Protein AF-A0A941MAJ7-F1 (afdb_monomer_lite)

Foldseek 3Di:
DDDDDDDDDDDDDDDDDPDDLVVCVVCCVVVVVVVVVVDDPDDDDDPDDPDPDPPSPPPPPPDPPDDQAQPPPCVQVDQDPLDDDPWDEDEQEEDPEDEEEAADEAADAFAEEDAPEAYEPYEEHYLAEYHYEYNYAFEFEYEAAYETEREYERYNAEYEYEHAYFEYEYAEAYEYERYAYEHAAEYEYEYEAFQEFEYAYQYETESEHWEYEAEEWEYEYDANYEFEFEAEDNYFWEREETEYEHYETEYEENYEFYTEHEQYETERYETEYEHYEYEYAYQAAFYTEYNQYEYEGYYYEYNHAEYEYEAHHAHETEWEYCWEYEDYAYEEAAEYEYEYQYEFAIEHDPDDDDPDDDDDGHVDQDIQEYEHEHYEYCEEYHYEYNYEYHWETQAEEWEDYAYYHPAYEYEYEYNYEFATEYAHQYEWEQEDGEHQAWYEYEFQAYFETEYNHQYATERYATEYENHEFEYEQAQRREFAYEAEPNYEWEREETEYEAEETEYHANHEFHTEHEQYETEGYEFEYERYETEYAHLYETAIEYNRYEYEGAYFEYEAYETEYEANYEFHEYEQEEYEFHETEYEHYEYEYHHQEYTAFEYAHYEWERAHWEYQYEYEYEFLYEFHTYHADPPYWYERYHYDYPHYHYYYDPNGYGYTDHPVYTYD

Radius of gyration: 29.84 Å; chains: 1; bounding box: 83×64×88 Å

pLDDT: mean 84.25, std 23.55, range [20.55, 98.94]

Structure (mmCIF, N/CA/C/O backbone):
data_AF-A0A941MAJ7-F1
#
_entry.id   AF-A0A941MAJ7-F1
#
loop_
_atom_site.group_PDB
_atom_site.id
_atom_site.type_symbol
_atom_site.label_atom_id
_atom_site.label_alt_id
_atom_site.label_comp_id
_atom_site.label_asym_id
_atom_site.label_entity_id
_atom_site.label_seq_id
_atom_site.pdbx_PDB_ins_code
_atom_site.Cartn_x
_atom_site.Cartn_y
_atom_site.Cartn_z
_atom_site.occupancy
_atom_site.B_iso_or_equiv
_atom_site.auth_seq_id
_atom_site.auth_comp_id
_atom_site.auth_asym_id
_atom_site.auth_atom_id
_atom_site.pdbx_PDB_model_num
ATOM 1 N N . MET A 1 1 ? -47.845 44.544 -23.901 1.00 33.09 1 MET A N 1
ATOM 2 C CA . MET A 1 1 ? -47.236 45.654 -23.142 1.00 33.09 1 MET A CA 1
ATOM 3 C C . MET A 1 1 ? -46.912 45.146 -21.746 1.00 33.09 1 MET A C 1
ATOM 5 O O . MET A 1 1 ? -47.833 44.787 -21.033 1.00 33.09 1 MET A O 1
ATOM 9 N N . ASN A 1 2 ? -45.610 45.051 -21.472 1.00 27.97 2 ASN A N 1
ATOM 10 C CA . ASN A 1 2 ? -44.875 45.119 -20.201 1.00 27.97 2 ASN A CA 1
ATOM 11 C C . ASN A 1 2 ? -45.441 44.476 -18.918 1.00 27.97 2 ASN A C 1
ATOM 13 O O . ASN A 1 2 ? -46.333 45.023 -18.285 1.00 27.97 2 ASN A O 1
ATOM 17 N N . ASP A 1 3 ? -44.812 43.355 -18.543 1.00 32.38 3 ASP A N 1
ATOM 18 C CA . ASP A 1 3 ? -43.815 43.212 -17.457 1.00 32.38 3 ASP A CA 1
ATOM 19 C C . ASP A 1 3 ? -44.169 43.535 -15.982 1.00 32.38 3 ASP A C 1
ATOM 21 O O . ASP A 1 3 ? -44.860 44.501 -15.671 1.00 32.38 3 ASP A O 1
ATOM 25 N N . ASN A 1 4 ? -43.509 42.761 -15.099 1.00 28.12 4 ASN A N 1
ATOM 26 C CA . ASN A 1 4 ? -43.158 42.990 -13.686 1.00 28.12 4 ASN A CA 1
ATOM 27 C C . ASN A 1 4 ? -44.066 42.487 -12.533 1.00 28.12 4 ASN A C 1
ATOM 29 O O . ASN A 1 4 ? -44.836 43.252 -11.955 1.00 28.12 4 ASN A O 1
ATOM 33 N N . ARG A 1 5 ? -43.805 41.268 -12.011 1.00 31.41 5 ARG A N 1
ATOM 34 C CA . ARG A 1 5 ? -42.823 41.029 -10.912 1.00 31.41 5 ARG A CA 1
ATOM 35 C C . ARG A 1 5 ? -42.873 39.612 -10.306 1.00 31.41 5 ARG A C 1
ATOM 37 O O . ARG A 1 5 ? -43.830 39.209 -9.657 1.00 31.41 5 ARG A O 1
ATOM 44 N N . ASN A 1 6 ? -41.737 38.943 -10.477 1.00 31.75 6 ASN A N 1
ATOM 45 C CA . ASN A 1 6 ? -41.048 37.967 -9.631 1.00 31.75 6 ASN A CA 1
ATOM 46 C C . ASN A 1 6 ? -41.459 37.932 -8.136 1.00 31.75 6 ASN A C 1
ATOM 48 O O . ASN A 1 6 ? -41.267 38.921 -7.426 1.00 31.75 6 ASN A O 1
ATOM 52 N N . VAL A 1 7 ? -41.890 36.766 -7.632 1.00 31.42 7 VAL A N 1
ATOM 53 C CA . VAL A 1 7 ? -41.739 36.401 -6.211 1.00 31.42 7 VAL A CA 1
ATOM 54 C C . VAL A 1 7 ? -41.295 34.942 -6.114 1.00 31.42 7 VAL A C 1
ATOM 56 O O . VAL A 1 7 ? -42.000 34.016 -6.505 1.00 31.42 7 VAL A O 1
ATOM 59 N N . ASN A 1 8 ? -40.083 34.789 -5.599 1.00 30.05 8 ASN A N 1
ATOM 60 C CA . ASN A 1 8 ? -39.333 33.562 -5.394 1.00 30.05 8 ASN A CA 1
ATOM 61 C C . ASN A 1 8 ? -39.977 32.717 -4.271 1.00 30.05 8 ASN A C 1
ATOM 63 O O . ASN A 1 8 ? -40.154 33.213 -3.158 1.00 30.05 8 ASN A O 1
ATOM 67 N N . ARG A 1 9 ? -40.298 31.444 -4.529 1.00 28.62 9 ARG A N 1
ATOM 68 C CA . ARG A 1 9 ? -40.470 30.420 -3.482 1.00 28.62 9 ARG A CA 1
ATOM 69 C C . ARG A 1 9 ? -39.582 29.233 -3.833 1.00 28.62 9 ARG A C 1
ATOM 71 O O . ARG A 1 9 ? -39.941 28.391 -4.647 1.00 28.62 9 ARG A O 1
ATOM 78 N N . THR A 1 10 ? -38.410 29.215 -3.218 1.00 28.75 10 THR A N 1
ATOM 79 C CA . THR A 1 10 ? -37.465 28.102 -3.184 1.00 28.75 10 THR A CA 1
ATOM 80 C C . THR A 1 10 ? -38.124 26.880 -2.543 1.00 28.75 10 THR A C 1
ATOM 82 O O . THR A 1 10 ? -38.407 26.868 -1.347 1.00 28.75 10 THR A O 1
ATOM 85 N N . ALA A 1 11 ? -38.368 25.841 -3.340 1.00 28.59 11 ALA A N 1
ATOM 86 C CA . ALA A 1 11 ? -38.586 24.494 -2.835 1.00 28.59 11 ALA A CA 1
ATOM 87 C C . ALA A 1 11 ? -37.214 23.816 -2.728 1.00 28.59 11 ALA A C 1
ATOM 89 O O . ALA A 1 11 ? -36.586 23.515 -3.741 1.00 28.59 11 ALA A O 1
ATOM 90 N N . ASN A 1 12 ? -36.738 23.622 -1.497 1.00 29.31 12 ASN A N 1
ATOM 91 C CA . ASN A 1 12 ? -35.562 22.811 -1.199 1.00 29.31 12 ASN A CA 1
ATOM 92 C C . ASN A 1 12 ? -35.826 21.364 -1.637 1.00 29.31 12 ASN A C 1
ATOM 94 O O . ASN A 1 12 ? -36.510 20.612 -0.945 1.00 29.31 12 ASN A O 1
ATOM 98 N N . THR A 1 13 ? -35.279 20.960 -2.779 1.00 29.39 13 THR A N 1
ATOM 99 C CA . THR A 1 13 ? -35.118 19.547 -3.122 1.00 29.39 13 THR A CA 1
ATOM 100 C C . THR A 1 13 ? -34.012 18.969 -2.248 1.00 29.39 13 THR A C 1
ATOM 102 O O . THR A 1 13 ? -32.840 19.309 -2.420 1.00 29.39 13 THR A O 1
ATOM 105 N N . ALA A 1 14 ? -34.392 18.119 -1.295 1.00 26.12 14 ALA A N 1
ATOM 106 C CA . ALA A 1 14 ? -33.468 17.314 -0.509 1.00 26.12 14 ALA A CA 1
ATOM 107 C C . ALA A 1 14 ? -32.561 16.506 -1.455 1.00 26.12 14 ALA A C 1
ATOM 109 O O . ALA A 1 14 ? -33.047 15.691 -2.241 1.00 26.12 14 ALA A O 1
ATOM 110 N N . ARG A 1 15 ? -31.246 16.756 -1.410 1.00 26.14 15 ARG A N 1
ATOM 111 C CA . ARG A 1 15 ? -30.256 15.934 -2.113 1.00 26.14 15 ARG A CA 1
ATOM 112 C C . ARG A 1 15 ? -30.248 14.550 -1.471 1.00 26.14 15 ARG A C 1
ATOM 114 O O . ARG A 1 15 ? -29.964 14.427 -0.284 1.00 26.14 15 ARG A O 1
ATOM 121 N N . GLN A 1 16 ? -30.537 13.516 -2.255 1.00 24.09 16 GLN A N 1
ATOM 122 C CA . GLN A 1 16 ? -30.210 12.148 -1.872 1.00 24.09 16 GLN A CA 1
ATOM 123 C C . GLN A 1 16 ? -28.689 11.993 -1.936 1.00 24.09 16 GLN A C 1
ATOM 125 O O . GLN A 1 16 ? -28.103 12.008 -3.017 1.00 24.09 16 GLN A O 1
ATOM 130 N N . ILE A 1 17 ? -28.057 11.905 -0.768 1.00 29.55 17 ILE A N 1
ATOM 131 C CA . ILE A 1 17 ? -26.642 11.560 -0.638 1.00 29.55 17 ILE A CA 1
ATOM 132 C C . ILE A 1 17 ? -26.515 10.076 -0.990 1.00 29.55 17 ILE A C 1
ATOM 134 O O . ILE A 1 17 ? -27.228 9.231 -0.448 1.00 29.55 17 ILE A O 1
ATOM 138 N N . LYS A 1 18 ? -25.648 9.767 -1.952 1.00 25.33 18 LYS A N 1
ATOM 139 C CA . LYS A 1 18 ? -25.358 8.406 -2.402 1.00 25.33 18 LYS A CA 1
ATOM 140 C C . LYS A 1 18 ? -24.401 7.783 -1.375 1.00 25.33 18 LYS A C 1
ATOM 142 O O . LYS A 1 18 ? -23.202 7.990 -1.474 1.00 25.33 18 LYS A O 1
ATOM 147 N N . LEU A 1 19 ? -24.940 7.110 -0.354 1.00 27.92 19 LEU A N 1
ATOM 148 C CA . LEU A 1 19 ? -24.136 6.400 0.652 1.00 27.92 19 LEU A CA 1
ATOM 149 C C . LEU A 1 19 ? -23.441 5.185 0.022 1.00 27.92 19 LEU A C 1
ATOM 151 O O . LEU A 1 19 ? -24.070 4.446 -0.746 1.00 27.92 19 LEU A O 1
ATOM 155 N N . ALA A 1 20 ? -22.173 4.964 0.370 1.00 27.81 20 ALA A N 1
ATOM 156 C CA . ALA A 1 20 ? -21.445 3.765 -0.017 1.00 27.81 20 ALA A CA 1
ATOM 157 C C . ALA A 1 20 ? -22.083 2.503 0.620 1.00 27.81 20 ALA A C 1
ATOM 159 O O . ALA A 1 20 ? -22.709 2.579 1.683 1.00 27.81 20 ALA A O 1
ATOM 160 N N . PRO A 1 21 ? -21.971 1.317 -0.012 1.00 28.05 21 PRO A N 1
ATOM 161 C CA . PRO A 1 21 ? -22.571 0.078 0.493 1.00 28.05 21 PRO A CA 1
ATOM 162 C C . PRO A 1 21 ? -22.103 -0.329 1.903 1.00 28.05 21 PRO A C 1
ATOM 164 O O . PRO A 1 21 ? -22.906 -0.862 2.668 1.00 28.05 21 PRO A O 1
ATOM 167 N N . MET A 1 22 ? -20.850 -0.029 2.265 1.00 29.34 22 MET A N 1
ATOM 168 C CA . MET A 1 22 ? -20.248 -0.344 3.573 1.00 29.34 22 MET A CA 1
ATOM 169 C C . MET A 1 22 ? -20.850 0.501 4.709 1.00 29.34 22 MET A C 1
ATOM 171 O O . MET A 1 22 ? -21.181 -0.028 5.772 1.00 29.34 22 MET A O 1
ATOM 175 N N . THR A 1 23 ? -21.142 1.777 4.440 1.00 35.94 23 THR A N 1
ATOM 176 C CA . THR A 1 23 ? -21.771 2.718 5.381 1.00 35.94 23 THR A CA 1
ATOM 177 C C . THR A 1 23 ? -23.162 2.252 5.827 1.00 35.94 23 THR A C 1
ATOM 179 O O . THR A 1 23 ? -23.598 2.553 6.933 1.00 35.94 23 THR A O 1
ATOM 182 N N . ARG A 1 24 ? -23.882 1.464 5.008 1.00 32.38 24 ARG A N 1
ATOM 183 C CA . ARG A 1 24 ? -25.172 0.865 5.408 1.00 32.38 24 ARG A CA 1
ATOM 184 C C . ARG A 1 24 ? -25.022 -0.289 6.393 1.00 32.38 24 ARG A C 1
ATOM 186 O O . ARG A 1 24 ? -25.946 -0.481 7.173 1.00 32.38 24 ARG A O 1
ATOM 193 N N . ALA A 1 25 ? -23.924 -1.044 6.359 1.00 30.92 25 ALA A N 1
ATOM 194 C CA . ALA A 1 25 ? -23.690 -2.165 7.268 1.00 30.92 25 ALA A CA 1
ATOM 195 C C . ALA A 1 25 ? -23.246 -1.666 8.654 1.00 30.92 25 ALA A C 1
ATOM 197 O O . ALA A 1 25 ? -23.846 -2.055 9.655 1.00 30.92 25 ALA A O 1
ATOM 198 N N . VAL A 1 26 ? -22.311 -0.709 8.699 1.00 36.31 26 VAL A N 1
ATOM 199 C CA . VAL A 1 26 ? -21.846 -0.045 9.935 1.00 36.31 26 VAL A CA 1
ATOM 200 C C . VAL A 1 26 ? -22.980 0.749 10.587 1.00 36.31 26 VAL A C 1
ATOM 202 O O . VAL A 1 26 ? -23.318 0.505 11.747 1.00 36.31 26 VAL A O 1
ATOM 205 N N . ARG A 1 27 ? -23.709 1.567 9.808 1.00 36.62 27 ARG A N 1
ATOM 206 C CA . ARG A 1 27 ? -24.956 2.172 10.293 1.00 36.62 27 ARG A CA 1
ATOM 207 C C . ARG A 1 27 ? -26.027 1.148 10.611 1.00 36.62 27 ARG A C 1
ATOM 209 O O . ARG A 1 27 ? -26.884 1.475 11.402 1.00 36.62 27 ARG A O 1
ATOM 216 N N . SER A 1 28 ? -26.059 -0.057 10.043 1.00 31.64 28 SER A N 1
ATOM 217 C CA . SER A 1 28 ? -27.064 -1.048 10.452 1.00 31.64 28 SER A CA 1
ATOM 218 C C . SER A 1 28 ? -26.727 -1.719 11.774 1.00 31.64 28 SER A C 1
ATOM 220 O O . SER A 1 28 ? -27.658 -2.040 12.488 1.00 31.64 28 SER A O 1
ATOM 222 N N . VAL A 1 29 ? -25.454 -1.875 12.147 1.00 35.06 29 VAL A N 1
ATOM 223 C CA . VAL A 1 29 ? -25.068 -2.378 13.478 1.00 35.06 29 VAL A CA 1
ATOM 224 C C . VAL A 1 29 ? -25.301 -1.293 14.533 1.00 35.06 29 VAL A C 1
ATOM 226 O O . VAL A 1 29 ? -25.948 -1.556 15.544 1.00 35.06 29 VAL A O 1
ATOM 229 N N . LEU A 1 30 ? -24.903 -0.049 14.241 1.00 38.31 30 LEU A N 1
ATOM 230 C CA . LEU A 1 30 ? -25.087 1.106 15.127 1.00 38.31 30 LEU A CA 1
ATOM 231 C C . LEU A 1 30 ? -26.542 1.625 15.170 1.00 38.31 30 LEU A C 1
ATOM 233 O O . LEU A 1 30 ? -27.033 2.068 16.207 1.00 38.31 30 LEU A O 1
ATOM 237 N N . ALA A 1 31 ? -27.287 1.528 14.063 1.00 34.62 31 ALA A N 1
ATOM 238 C CA . ALA A 1 31 ? -28.717 1.837 14.021 1.00 34.62 31 ALA A CA 1
ATOM 239 C C . ALA A 1 31 ? -29.601 0.644 14.388 1.00 34.62 31 ALA A C 1
ATOM 241 O O . ALA A 1 31 ? -30.735 0.884 14.777 1.00 34.62 31 ALA A O 1
ATOM 242 N N . ALA A 1 32 ? -29.152 -0.616 14.333 1.00 30.50 32 ALA A N 1
ATOM 243 C CA . ALA A 1 32 ? -29.896 -1.721 14.950 1.00 30.50 32 ALA A CA 1
ATOM 244 C C . ALA A 1 32 ? -29.860 -1.597 16.475 1.00 30.50 32 ALA A C 1
ATOM 246 O O . ALA A 1 32 ? -30.886 -1.815 17.118 1.00 30.50 32 ALA A O 1
ATOM 247 N N . SER A 1 33 ? -28.749 -1.150 17.063 1.00 33.25 33 SER A N 1
ATOM 248 C CA . SER A 1 33 ? -28.699 -0.795 18.485 1.00 33.25 33 SER A CA 1
ATOM 249 C C . SER A 1 33 ? -29.477 0.497 18.788 1.00 33.25 33 SER A C 1
ATOM 251 O O . SER A 1 33 ? -30.233 0.516 19.759 1.00 33.25 33 SER A O 1
ATOM 253 N N . ALA A 1 34 ? -29.449 1.522 17.922 1.00 30.56 34 ALA A N 1
ATOM 254 C CA . ALA A 1 34 ? -30.291 2.718 18.096 1.00 30.56 34 ALA A CA 1
ATOM 255 C C . ALA A 1 34 ? -31.804 2.474 17.860 1.00 30.56 34 ALA A C 1
ATOM 257 O O . ALA A 1 34 ? -32.631 3.107 18.514 1.00 30.56 34 ALA A O 1
ATOM 258 N N . LEU A 1 35 ? -32.204 1.544 16.982 1.00 30.17 35 LEU A N 1
ATOM 259 C CA . LEU A 1 35 ? -33.610 1.183 16.728 1.00 30.17 35 LEU A CA 1
ATOM 260 C C . LEU A 1 35 ? -34.171 0.280 17.838 1.00 30.17 35 LEU A C 1
ATOM 262 O O . LEU A 1 35 ? -35.346 0.400 18.178 1.00 30.17 35 LEU A O 1
ATOM 266 N N . THR A 1 36 ? -33.326 -0.553 18.457 1.00 32.50 36 THR A N 1
ATOM 267 C CA . THR A 1 36 ? -33.679 -1.308 19.677 1.00 32.50 36 THR A CA 1
ATOM 268 C C . THR A 1 36 ? -33.797 -0.382 20.899 1.00 32.50 36 THR A C 1
ATOM 270 O O . THR A 1 36 ? -34.498 -0.703 21.853 1.00 32.50 36 THR A O 1
ATOM 273 N N . LEU A 1 37 ? -33.196 0.812 20.840 1.00 32.69 37 LEU A N 1
ATOM 274 C CA . LEU A 1 37 ? -33.295 1.842 21.875 1.00 32.69 37 LEU A CA 1
ATOM 275 C C . LEU A 1 37 ? -34.423 2.868 21.630 1.00 32.69 37 LEU A C 1
ATOM 277 O O . LEU A 1 37 ? -34.940 3.460 22.575 1.00 32.69 37 LEU A O 1
ATOM 281 N N . ALA A 1 38 ? -34.867 3.040 20.380 1.00 26.50 38 ALA A N 1
ATOM 282 C CA . ALA A 1 38 ? -35.963 3.943 20.010 1.00 26.50 38 ALA A CA 1
ATOM 283 C C . ALA A 1 38 ? -37.377 3.338 20.178 1.00 26.50 38 ALA A C 1
ATOM 285 O O . ALA A 1 38 ? -38.370 4.057 20.058 1.00 26.50 38 ALA A O 1
ATOM 286 N N . LEU A 1 39 ? -37.501 2.037 20.469 1.00 24.91 39 LEU A N 1
ATOM 287 C CA . LEU A 1 39 ? -38.781 1.331 20.623 1.00 24.91 39 LEU A CA 1
ATOM 288 C C . LEU A 1 39 ? -38.740 0.381 21.830 1.00 24.91 39 LEU A C 1
ATOM 290 O O . LEU A 1 39 ? -38.525 -0.816 21.657 1.00 24.91 39 LEU A O 1
ATOM 294 N N . GLY A 1 40 ? -39.005 0.868 23.049 1.00 24.94 40 GLY A N 1
ATOM 295 C CA . GLY A 1 40 ? -39.350 -0.093 24.107 1.00 24.94 40 GLY A CA 1
ATOM 296 C C . GLY A 1 40 ? -39.339 0.304 25.574 1.00 24.94 40 GLY A C 1
ATOM 297 O O . GLY A 1 40 ? -39.543 -0.580 26.398 1.00 24.94 40 GLY A O 1
ATOM 298 N N . ALA A 1 41 ? -39.226 1.577 25.954 1.00 25.75 41 ALA A N 1
ATOM 299 C CA . ALA A 1 41 ? -39.811 1.998 27.228 1.00 25.75 41 ALA A CA 1
ATOM 300 C C . ALA A 1 41 ? -41.337 2.107 27.051 1.00 25.75 41 ALA A C 1
ATOM 302 O O . ALA A 1 41 ? -41.861 3.195 26.858 1.00 25.75 41 ALA A O 1
ATOM 303 N N . THR A 1 42 ? -42.042 0.971 26.995 1.00 24.20 42 THR A N 1
ATOM 304 C CA . THR A 1 42 ? -43.432 0.771 27.458 1.00 24.20 42 THR A CA 1
ATOM 305 C C . THR A 1 42 ? -43.910 -0.646 27.114 1.00 24.20 42 THR A C 1
ATOM 307 O O . THR A 1 42 ? -44.034 -1.018 25.955 1.00 24.20 42 THR A O 1
ATOM 310 N N . SER A 1 43 ? -44.277 -1.392 28.161 1.00 22.80 43 SER A N 1
ATOM 311 C CA . SER A 1 43 ? -45.068 -2.637 28.170 1.00 22.80 43 SER A CA 1
ATOM 312 C C . SER A 1 43 ? -44.484 -3.882 27.486 1.00 22.80 43 SER A C 1
ATOM 314 O O . SER A 1 43 ? -44.160 -3.906 26.307 1.00 22.80 43 SER A O 1
ATOM 316 N N . GLY A 1 44 ? -44.405 -4.960 28.270 1.00 24.55 44 GLY A N 1
ATOM 317 C CA . GLY A 1 44 ? -43.963 -6.273 27.827 1.00 24.55 44 GLY A CA 1
ATOM 318 C C . GLY A 1 44 ? -44.851 -6.935 26.771 1.00 24.55 44 GLY A C 1
ATOM 319 O O . GLY A 1 44 ? -45.963 -6.504 26.479 1.00 24.55 44 GLY A O 1
ATOM 320 N N . THR A 1 45 ? -44.340 -8.075 26.301 1.00 23.34 45 THR A N 1
ATOM 321 C CA . THR A 1 45 ? -44.919 -9.041 25.349 1.00 23.34 45 THR A CA 1
ATOM 322 C C . THR A 1 45 ? -44.799 -8.692 23.860 1.00 23.34 45 THR A C 1
ATOM 324 O O . THR A 1 45 ? -45.728 -8.185 23.253 1.00 23.34 45 THR A O 1
ATOM 327 N N . ALA A 1 46 ? -43.663 -9.070 23.257 1.00 22.56 46 ALA A N 1
ATOM 328 C CA . ALA A 1 46 ? -43.595 -9.726 21.938 1.00 22.56 46 ALA A CA 1
ATOM 329 C C . ALA A 1 46 ? -42.163 -10.225 21.639 1.00 22.56 46 ALA A C 1
ATOM 331 O O . ALA A 1 46 ? -41.579 -9.929 20.601 1.00 22.56 46 ALA A O 1
ATOM 332 N N . ALA A 1 47 ? -41.585 -11.010 22.552 1.00 27.53 47 ALA A N 1
ATOM 333 C CA . ALA A 1 47 ? -40.488 -11.905 22.203 1.00 27.53 47 ALA A CA 1
ATOM 334 C C . ALA A 1 47 ? -41.090 -13.109 21.467 1.00 27.53 47 ALA A C 1
ATOM 336 O O . ALA A 1 47 ? -41.638 -13.996 22.114 1.00 27.53 47 ALA A O 1
ATOM 337 N N . ALA A 1 48 ? -41.082 -13.082 20.133 1.00 23.41 48 ALA A N 1
ATOM 338 C CA . ALA A 1 48 ? -41.144 -14.255 19.252 1.00 23.41 48 ALA A CA 1
ATOM 339 C C . ALA A 1 48 ? -41.299 -13.808 17.791 1.00 23.41 48 ALA A C 1
ATOM 341 O O . ALA A 1 48 ? -42.401 -13.762 17.249 1.00 23.41 48 ALA A O 1
ATOM 342 N N . ALA A 1 49 ? -40.183 -13.536 17.125 1.00 20.55 49 ALA A N 1
ATOM 343 C CA . ALA A 1 49 ? -40.071 -13.771 15.694 1.00 20.55 49 ALA A CA 1
ATOM 344 C C . ALA A 1 49 ? -38.599 -14.021 15.387 1.00 20.55 49 ALA A C 1
ATOM 346 O O . ALA A 1 49 ? -37.776 -13.118 15.500 1.00 20.55 49 ALA A O 1
ATOM 347 N N . ALA A 1 50 ? -38.276 -15.262 15.023 1.00 23.91 50 ALA A N 1
ATOM 348 C CA . ALA A 1 50 ? -37.010 -15.614 14.405 1.00 23.91 50 ALA A CA 1
ATOM 349 C C . ALA A 1 50 ? -36.866 -14.793 13.115 1.00 23.91 50 ALA A C 1
ATOM 351 O O . ALA A 1 50 ? -37.395 -15.165 12.066 1.00 23.91 50 ALA A O 1
ATOM 352 N N . HIS A 1 51 ? -36.221 -13.633 13.206 1.00 20.62 51 HIS A N 1
ATOM 353 C CA . HIS A 1 51 ? -35.906 -12.824 12.046 1.00 20.62 51 HIS A CA 1
ATOM 354 C C . HIS A 1 51 ? -34.484 -13.169 11.635 1.00 20.62 51 HIS A C 1
ATOM 356 O O . HIS A 1 51 ? -33.532 -12.895 12.360 1.00 20.62 51 HIS A O 1
ATOM 362 N N . ARG A 1 52 ? -34.373 -13.855 10.493 1.00 20.95 52 ARG A N 1
ATOM 363 C CA . ARG A 1 52 ? -33.099 -14.159 9.847 1.00 20.95 52 ARG A CA 1
ATOM 364 C C . ARG A 1 52 ? -32.292 -12.869 9.778 1.00 20.95 52 ARG A C 1
ATOM 366 O O . ARG A 1 52 ? -32.749 -11.913 9.153 1.00 20.95 52 ARG A O 1
ATOM 373 N N . VAL A 1 53 ? -31.124 -12.875 10.418 1.00 21.97 53 VAL A N 1
ATOM 374 C CA . VAL A 1 53 ? -30.095 -11.854 10.239 1.00 21.97 53 VAL A CA 1
ATOM 375 C C . VAL A 1 53 ? -29.952 -11.654 8.731 1.00 21.97 53 VAL A C 1
ATOM 377 O O . VAL A 1 53 ? -29.709 -12.638 8.018 1.00 21.97 53 VAL A O 1
ATOM 380 N N . PRO A 1 54 ? -30.180 -10.444 8.193 1.00 21.47 54 PRO A N 1
ATOM 381 C CA . PRO A 1 54 ? -29.766 -10.166 6.839 1.00 21.47 54 PRO A CA 1
ATOM 382 C C . PRO A 1 54 ? -28.256 -10.329 6.876 1.00 21.47 54 PRO A C 1
ATOM 384 O O . PRO A 1 54 ? -27.570 -9.522 7.499 1.00 21.47 54 PRO A O 1
ATOM 387 N N . VAL A 1 55 ? -27.773 -11.415 6.268 1.00 24.78 55 VAL A N 1
ATOM 388 C CA . VAL A 1 55 ? -26.385 -11.578 5.845 1.00 24.78 55 VAL A CA 1
ATOM 389 C C . VAL A 1 55 ? -25.927 -10.196 5.420 1.00 24.78 55 VAL A C 1
ATOM 391 O O . VAL A 1 55 ? -26.544 -9.599 4.526 1.00 24.78 55 VAL A O 1
ATOM 394 N N . ALA A 1 56 ? -24.944 -9.650 6.140 1.00 24.38 56 ALA A N 1
ATOM 395 C CA . ALA A 1 56 ? -24.278 -8.442 5.715 1.00 24.38 56 ALA A CA 1
ATOM 396 C C . ALA A 1 56 ? -23.944 -8.690 4.250 1.00 24.38 56 ALA A C 1
ATOM 398 O O . ALA A 1 56 ? -23.196 -9.613 3.928 1.00 24.38 56 ALA A O 1
ATOM 399 N N . HIS A 1 57 ? -24.577 -7.934 3.353 1.00 23.50 57 HIS A N 1
ATOM 400 C CA . HIS A 1 57 ? -24.133 -7.858 1.976 1.00 23.50 57 HIS A CA 1
ATOM 401 C C . HIS A 1 57 ? -22.793 -7.111 2.031 1.00 23.50 57 HIS A C 1
ATOM 403 O O . HIS A 1 57 ? -22.694 -5.964 1.606 1.00 23.50 57 HIS A O 1
ATOM 409 N N . ALA A 1 58 ? -21.767 -7.766 2.590 1.00 25.98 58 ALA A N 1
ATOM 410 C CA . ALA A 1 58 ? -20.425 -7.694 2.065 1.00 25.98 58 ALA A CA 1
ATOM 411 C C . ALA A 1 58 ? -20.610 -7.778 0.559 1.00 25.98 58 ALA A C 1
ATOM 413 O O . ALA A 1 58 ? -21.370 -8.639 0.090 1.00 25.98 58 ALA A O 1
ATOM 414 N N . LEU A 1 59 ? -20.036 -6.826 -0.177 1.00 25.03 59 LEU A N 1
ATOM 415 C CA . LEU A 1 59 ? -19.980 -6.929 -1.623 1.00 25.03 59 LEU A CA 1
ATOM 416 C C . LEU A 1 59 ? -19.644 -8.380 -1.935 1.00 25.03 59 LEU A C 1
ATOM 418 O O . LEU A 1 59 ? -18.590 -8.878 -1.548 1.00 25.03 59 LEU A O 1
ATOM 422 N N . GLN A 1 60 ? -20.597 -9.073 -2.549 1.00 23.72 60 GLN A N 1
ATOM 423 C CA . GLN A 1 60 ? -20.358 -10.388 -3.073 1.00 23.72 60 GLN A CA 1
ATOM 424 C C . GLN A 1 60 ? -19.199 -10.218 -4.059 1.00 23.72 60 GLN A C 1
ATOM 426 O O . GLN A 1 60 ? -19.423 -9.851 -5.210 1.00 23.72 60 GLN A O 1
ATOM 431 N N . LEU A 1 61 ? -17.972 -10.547 -3.648 1.00 28.02 61 LEU A N 1
ATOM 432 C CA . LEU A 1 61 ? -16.974 -11.105 -4.555 1.00 28.02 61 LEU A CA 1
ATOM 433 C C . LEU A 1 61 ? -17.476 -12.499 -4.967 1.00 28.02 61 LEU A C 1
ATOM 435 O O . LEU A 1 61 ? -16.859 -13.535 -4.734 1.00 28.02 61 LEU A O 1
ATOM 439 N N . GLN A 1 62 ? -18.672 -12.547 -5.558 1.00 22.59 62 GLN A N 1
ATOM 440 C CA . GLN A 1 62 ? -19.189 -13.723 -6.216 1.00 22.59 62 GLN A CA 1
ATOM 441 C C . GLN A 1 62 ? -18.377 -13.853 -7.497 1.00 22.59 62 GLN A C 1
ATOM 443 O O . GLN A 1 62 ? -18.665 -13.197 -8.492 1.00 22.59 62 GLN A O 1
ATOM 448 N N . ARG A 1 63 ? -17.319 -14.669 -7.405 1.00 26.58 63 ARG A N 1
ATOM 449 C CA . ARG A 1 63 ? -16.580 -15.320 -8.494 1.00 26.58 63 ARG A CA 1
ATOM 450 C C . ARG A 1 63 ? -17.000 -14.856 -9.894 1.00 26.58 63 ARG A C 1
ATOM 452 O O . ARG A 1 63 ? -17.852 -15.471 -10.530 1.00 26.58 63 ARG A O 1
ATOM 459 N N . ALA A 1 64 ? -16.274 -13.879 -10.413 1.00 21.28 64 ALA A N 1
ATOM 460 C CA . ALA A 1 64 ? -15.708 -14.017 -11.740 1.00 21.28 64 ALA A CA 1
ATOM 461 C C . ALA A 1 64 ? -14.205 -14.211 -11.531 1.00 21.28 64 ALA A C 1
ATOM 463 O O . ALA A 1 64 ? -13.451 -13.253 -11.442 1.00 21.28 64 ALA A O 1
ATOM 464 N N . ALA A 1 65 ? -13.770 -15.464 -11.394 1.00 26.33 65 ALA A N 1
ATOM 465 C CA . ALA A 1 65 ? -12.390 -15.811 -11.705 1.00 26.33 65 ALA A CA 1
ATOM 466 C C . ALA A 1 65 ? -12.231 -15.635 -13.223 1.00 26.33 65 ALA A C 1
ATOM 468 O O . ALA A 1 65 ? -12.363 -16.595 -13.976 1.00 26.33 65 ALA A O 1
ATOM 469 N N . ILE A 1 66 ? -12.100 -14.388 -13.672 1.00 26.41 66 ILE A N 1
ATOM 470 C CA . ILE A 1 66 ? -11.803 -14.015 -15.050 1.00 26.41 66 ILE A CA 1
ATOM 471 C C . ILE A 1 66 ? -10.858 -12.813 -14.958 1.00 26.41 66 ILE A C 1
ATOM 473 O O . ILE A 1 66 ? -11.289 -11.710 -14.651 1.00 26.41 66 ILE A O 1
ATOM 477 N N . ASP A 1 67 ? -9.578 -13.090 -15.199 1.00 26.45 67 ASP A N 1
ATOM 478 C CA . ASP A 1 67 ? -8.558 -12.132 -15.640 1.00 26.45 67 ASP A CA 1
ATOM 479 C C . ASP A 1 67 ? -8.233 -10.963 -14.683 1.00 26.45 67 ASP A C 1
ATOM 481 O O . ASP A 1 67 ? -8.463 -9.796 -14.979 1.00 26.45 67 ASP A O 1
ATOM 485 N N . PHE A 1 68 ? -7.677 -11.284 -13.507 1.00 26.89 68 PHE A N 1
ATOM 486 C CA . PHE A 1 68 ? -7.099 -10.293 -12.579 1.00 26.89 68 PHE A CA 1
ATOM 487 C C . PHE A 1 68 ? -5.595 -10.080 -12.770 1.00 26.89 68 PHE A C 1
ATOM 489 O O . PHE A 1 68 ? -4.965 -9.449 -11.922 1.00 26.89 68 PHE A O 1
ATOM 496 N N . ALA A 1 69 ? -5.000 -10.577 -13.859 1.00 24.84 69 ALA A N 1
ATOM 497 C CA . ALA A 1 69 ? -3.734 -9.995 -14.275 1.00 24.84 69 ALA A CA 1
ATOM 498 C C . ALA A 1 69 ? -4.016 -8.510 -14.561 1.00 24.84 69 ALA A C 1
ATOM 500 O O . ALA A 1 69 ? -4.967 -8.224 -15.293 1.00 24.84 69 ALA A O 1
ATOM 501 N N . PRO A 1 70 ? -3.278 -7.544 -13.986 1.00 30.78 70 PRO A N 1
ATOM 502 C CA . PRO A 1 70 ? -3.287 -6.204 -14.532 1.00 30.78 70 PRO A CA 1
ATOM 503 C C . PRO A 1 70 ? -2.908 -6.355 -16.002 1.00 30.78 70 PRO A C 1
ATOM 505 O O . PRO A 1 70 ? -1.776 -6.712 -16.329 1.00 30.78 70 PRO A O 1
ATOM 508 N N . VAL A 1 71 ? -3.888 -6.173 -16.888 1.00 28.70 71 VAL A N 1
ATOM 509 C CA . VAL A 1 71 ? -3.649 -6.129 -18.323 1.00 28.70 71 VAL A CA 1
ATOM 510 C C . VAL A 1 71 ? -2.924 -4.821 -18.544 1.00 28.70 71 VAL A C 1
ATOM 512 O O . VAL A 1 71 ? -3.555 -3.809 -18.823 1.00 28.70 71 VAL A O 1
ATOM 515 N N . HIS A 1 72 ? -1.597 -4.831 -18.358 1.00 38.56 72 HIS A N 1
ATOM 516 C CA . HIS A 1 72 ? -0.748 -3.750 -18.844 1.00 38.56 72 HIS A CA 1
ATOM 517 C C . HIS A 1 72 ? -1.204 -3.436 -20.241 1.00 38.56 72 HIS A C 1
ATOM 519 O O . HIS A 1 72 ? -1.450 -4.377 -20.986 1.00 38.56 72 HIS A O 1
ATOM 525 N N . ASP A 1 73 ? -1.348 -2.158 -20.582 1.00 35.53 73 ASP A N 1
ATOM 526 C CA . ASP A 1 73 ? -1.341 -1.788 -21.979 1.00 35.53 73 ASP A CA 1
ATOM 527 C C . ASP A 1 73 ? 0.021 -2.261 -22.513 1.00 35.53 73 ASP A C 1
ATOM 529 O O . ASP A 1 73 ? 1.043 -1.610 -22.256 1.00 35.53 73 ASP A O 1
ATOM 533 N N . PRO A 1 74 ? 0.095 -3.425 -23.192 1.00 33.97 74 PRO A N 1
ATOM 534 C CA . PRO A 1 74 ? 1.365 -3.999 -23.599 1.00 33.97 74 PRO A CA 1
ATOM 535 C C . PRO A 1 74 ? 1.954 -3.178 -24.750 1.00 33.97 74 PRO A C 1
ATOM 537 O O . PRO A 1 74 ? 3.042 -3.483 -25.224 1.00 33.97 74 PRO A O 1
ATOM 540 N N . SER A 1 75 ? 1.253 -2.133 -25.219 1.00 35.09 75 SER A N 1
ATOM 541 C CA . SER A 1 75 ? 1.784 -1.182 -26.189 1.00 35.09 75 SER A CA 1
ATOM 542 C C . SER A 1 75 ? 2.840 -0.242 -25.593 1.00 35.09 75 SER A C 1
ATOM 544 O O . SER A 1 75 ? 3.671 0.264 -26.344 1.00 35.09 75 SER A O 1
ATOM 546 N N . LEU A 1 76 ? 2.872 -0.064 -24.262 1.00 37.06 76 LEU A N 1
ATOM 547 C CA . LEU A 1 76 ? 3.911 0.695 -23.544 1.00 37.06 76 LEU A CA 1
ATOM 548 C C . LEU A 1 76 ? 5.125 -0.165 -23.162 1.00 37.06 76 LEU A C 1
ATOM 550 O O . LEU A 1 76 ? 6.242 0.341 -23.071 1.00 37.06 76 LEU A O 1
ATOM 554 N N . VAL A 1 77 ? 4.911 -1.466 -22.946 1.00 40.94 77 VAL A N 1
ATOM 555 C CA . VAL A 1 77 ? 5.955 -2.462 -22.662 1.00 40.94 77 VAL A CA 1
ATOM 556 C C . VAL A 1 77 ? 6.134 -3.298 -23.922 1.00 40.94 77 VAL A C 1
ATOM 558 O O . VAL A 1 77 ? 5.646 -4.422 -24.031 1.00 40.94 77 VAL A O 1
ATOM 561 N N . VAL A 1 78 ? 6.789 -2.706 -24.921 1.00 38.91 78 VAL A N 1
ATOM 562 C CA . VAL A 1 78 ? 7.068 -3.373 -26.194 1.00 38.91 78 VAL A CA 1
ATOM 563 C C . VAL A 1 78 ? 7.971 -4.578 -25.931 1.00 38.91 78 VAL A C 1
ATOM 565 O O . VAL A 1 78 ? 9.184 -4.446 -25.780 1.00 38.91 78 VAL A O 1
ATOM 568 N N . GLY A 1 79 ? 7.373 -5.771 -25.911 1.00 34.62 79 GLY A N 1
ATOM 569 C CA . GLY A 1 79 ? 8.090 -7.015 -26.150 1.00 34.62 79 GLY A CA 1
ATOM 570 C C . GLY A 1 79 ? 8.653 -6.964 -27.565 1.00 34.62 79 GLY A C 1
ATOM 571 O O . GLY A 1 79 ? 7.895 -6.967 -28.540 1.00 34.62 79 GLY A O 1
ATOM 572 N N . GLY A 1 80 ? 9.976 -6.856 -27.672 1.00 39.19 80 GLY A N 1
ATOM 573 C CA . GLY A 1 80 ? 10.682 -6.862 -28.943 1.00 39.19 80 GLY A CA 1
ATOM 574 C C . GLY A 1 80 ? 10.376 -8.153 -29.691 1.00 39.19 80 GLY A C 1
ATOM 575 O O . GLY A 1 80 ? 10.814 -9.238 -29.311 1.00 39.19 80 GLY A O 1
ATOM 576 N N . GLY A 1 81 ? 9.620 -8.059 -30.786 1.00 36.25 81 GLY A N 1
ATOM 577 C CA . GLY A 1 81 ? 9.727 -9.078 -31.819 1.00 36.25 81 GLY A CA 1
ATOM 578 C C . GLY A 1 81 ? 11.192 -9.116 -32.248 1.00 36.25 81 GLY A C 1
ATOM 579 O O . GLY A 1 81 ? 11.749 -8.064 -32.543 1.00 36.25 81 GLY A O 1
ATOM 580 N N . MET A 1 82 ? 11.810 -10.301 -32.278 1.00 41.56 82 MET A N 1
ATOM 581 C CA . MET A 1 82 ? 13.227 -10.523 -32.630 1.00 41.56 82 MET A CA 1
ATOM 582 C C . MET A 1 82 ? 13.565 -10.194 -34.106 1.00 41.56 82 MET A C 1
ATOM 584 O O . MET A 1 82 ? 14.368 -10.870 -34.749 1.00 41.56 82 MET A O 1
ATOM 588 N N . GLY A 1 83 ? 12.905 -9.199 -34.694 1.00 39.28 83 GLY A N 1
ATOM 589 C CA . GLY A 1 83 ? 13.134 -8.717 -36.041 1.00 39.28 83 GLY A CA 1
ATOM 590 C C . GLY A 1 83 ? 13.967 -7.446 -36.012 1.00 39.28 83 GLY A C 1
ATOM 591 O O . GLY A 1 83 ? 13.558 -6.445 -35.430 1.00 39.28 83 GLY A O 1
ATOM 592 N N . ALA A 1 84 ? 15.095 -7.462 -36.725 1.00 45.72 84 ALA A N 1
ATOM 593 C CA . ALA A 1 84 ? 15.748 -6.233 -37.156 1.00 45.72 84 ALA A CA 1
ATOM 594 C C . ALA A 1 84 ? 14.710 -5.302 -37.823 1.00 45.72 84 ALA A C 1
ATOM 596 O O . ALA A 1 84 ? 13.780 -5.799 -38.474 1.00 45.72 84 ALA A O 1
ATOM 597 N N . PRO A 1 85 ? 14.837 -3.971 -37.681 1.00 47.91 85 PRO A N 1
ATOM 598 C CA . PRO A 1 85 ? 13.852 -3.039 -38.214 1.00 47.91 85 PRO A CA 1
ATOM 599 C C . PRO A 1 85 ? 13.587 -3.301 -39.704 1.00 47.91 85 PRO A C 1
ATOM 601 O O . PRO A 1 85 ? 14.507 -3.387 -40.512 1.00 47.91 85 PRO A O 1
ATOM 604 N N . VAL A 1 86 ? 12.305 -3.415 -40.065 1.00 40.41 86 VAL A N 1
ATOM 605 C CA . VAL A 1 86 ? 11.842 -3.643 -41.451 1.00 40.41 86 VAL A CA 1
ATOM 606 C C . VAL A 1 86 ? 11.897 -2.352 -42.294 1.00 40.41 86 VAL A C 1
ATOM 608 O O . VAL A 1 86 ? 11.686 -2.380 -43.504 1.00 40.41 86 VAL A O 1
ATOM 611 N N . MET A 1 87 ? 12.176 -1.210 -41.653 1.00 53.75 87 MET A N 1
ATOM 612 C CA . MET A 1 87 ? 12.376 0.099 -42.283 1.00 53.75 87 MET A CA 1
ATOM 613 C C . MET A 1 87 ? 13.863 0.414 -42.475 1.00 53.75 87 MET A C 1
ATOM 615 O O . MET A 1 87 ? 14.723 -0.155 -41.807 1.00 53.75 87 MET A O 1
ATOM 619 N N . SER A 1 88 ? 14.150 1.357 -43.374 1.00 70.19 88 SER A N 1
ATOM 620 C CA . SER A 1 88 ? 15.493 1.909 -43.570 1.00 70.19 88 SER A CA 1
ATOM 621 C C . SER A 1 88 ? 16.033 2.475 -42.243 1.00 70.19 88 SER A C 1
ATOM 623 O O . SER A 1 88 ? 15.362 3.247 -41.552 1.00 70.19 88 SER A O 1
ATOM 625 N N . LEU A 1 89 ? 17.215 1.992 -41.848 1.00 78.50 89 LEU A N 1
ATOM 626 C CA . LEU A 1 89 ? 17.917 2.325 -40.608 1.00 78.50 89 LEU A CA 1
ATOM 627 C C . LEU A 1 89 ? 19.239 3.001 -40.967 1.00 78.50 89 LEU A C 1
ATOM 629 O O . LEU A 1 89 ? 20.076 2.416 -41.658 1.00 78.50 89 LEU A O 1
ATOM 633 N N . VAL A 1 90 ? 19.455 4.204 -40.448 1.00 79.88 90 VAL A N 1
ATOM 634 C CA . VAL A 1 90 ? 20.739 4.899 -40.522 1.00 79.88 90 VAL A CA 1
ATOM 635 C C . VAL A 1 90 ? 21.532 4.579 -39.261 1.00 79.88 90 VAL A C 1
ATOM 637 O O . VAL A 1 90 ? 21.099 4.903 -38.154 1.00 79.88 90 VAL A O 1
ATOM 640 N N . SER A 1 91 ? 22.704 3.961 -39.439 1.00 79.88 91 SER A N 1
ATOM 641 C CA . SER A 1 91 ? 23.632 3.679 -38.343 1.00 79.88 91 SER A CA 1
ATOM 642 C C . SER A 1 91 ? 24.935 4.454 -38.480 1.00 79.88 91 SER A C 1
ATOM 644 O O . SER A 1 91 ? 25.556 4.424 -39.545 1.00 79.88 91 SER A O 1
ATOM 646 N N . GLY A 1 92 ? 25.367 5.134 -37.415 1.00 62.47 92 GLY A N 1
ATOM 647 C CA . GLY A 1 92 ? 26.659 5.836 -37.387 1.00 62.47 92 GLY A CA 1
ATOM 648 C C . GLY A 1 92 ? 27.847 4.932 -37.068 1.00 62.47 92 GLY A C 1
ATOM 649 O O . GLY A 1 92 ? 28.985 5.278 -37.381 1.00 62.47 92 GLY A O 1
ATOM 650 N N . GLY A 1 93 ? 27.587 3.768 -36.472 1.00 73.25 93 GLY A N 1
ATOM 651 C CA . GLY A 1 93 ? 28.586 2.766 -36.121 1.00 73.25 93 GLY A CA 1
ATOM 652 C C . GLY A 1 93 ? 27.972 1.397 -35.827 1.00 73.25 93 GLY A C 1
ATOM 653 O O . GLY A 1 93 ? 26.756 1.212 -35.878 1.00 73.25 93 GLY A O 1
ATOM 654 N N . GLY A 1 94 ? 28.827 0.424 -35.524 1.00 70.69 94 GLY A N 1
ATOM 655 C CA . GLY A 1 94 ? 28.415 -0.929 -35.152 1.00 70.69 94 GLY A CA 1
ATOM 656 C C . GLY A 1 94 ? 28.652 -1.989 -36.221 1.00 70.69 94 GLY A C 1
ATOM 657 O O . GLY A 1 94 ? 29.215 -1.731 -37.288 1.00 70.69 94 GLY A O 1
ATOM 658 N N . VAL A 1 95 ? 28.276 -3.214 -35.877 1.00 67.06 95 VAL A N 1
ATOM 659 C CA . VAL A 1 95 ? 28.426 -4.398 -36.717 1.00 67.06 95 VAL A CA 1
ATOM 660 C C . VAL A 1 95 ? 27.041 -4.681 -37.279 1.00 67.06 95 VAL A C 1
ATOM 662 O O . VAL A 1 95 ? 26.152 -5.085 -36.541 1.00 67.06 95 VAL A O 1
ATOM 665 N N . GLY A 1 96 ? 26.823 -4.416 -38.572 1.00 69.94 96 GLY A N 1
ATOM 666 C CA . GLY A 1 96 ? 25.562 -4.773 -39.238 1.00 69.94 96 GLY A CA 1
ATOM 667 C C . GLY A 1 96 ? 25.241 -6.271 -39.105 1.00 69.94 96 GLY A C 1
ATOM 668 O O . GLY A 1 96 ? 25.948 -7.010 -38.433 1.00 69.94 96 GLY A O 1
ATOM 669 N N . SER A 1 97 ? 24.193 -6.763 -39.763 1.00 78.12 97 SER A N 1
ATOM 670 C CA . SER A 1 97 ? 23.783 -8.166 -39.597 1.00 78.12 97 SER A CA 1
ATOM 671 C C . SER A 1 97 ? 24.892 -9.167 -39.976 1.00 78.12 97 SER A C 1
ATOM 673 O O . SER A 1 97 ? 25.237 -9.298 -41.152 1.00 78.12 97 SER A O 1
ATOM 675 N N . VAL A 1 98 ? 25.435 -9.879 -38.981 1.00 81.06 98 VAL A N 1
ATOM 676 C CA . VAL A 1 98 ? 26.519 -10.872 -39.129 1.00 81.06 98 VAL A CA 1
ATOM 677 C C . VAL A 1 98 ? 26.144 -12.224 -38.515 1.00 81.06 98 VAL A C 1
ATOM 679 O O . VAL A 1 98 ? 25.271 -12.319 -37.659 1.00 81.06 98 VAL A O 1
ATOM 682 N N . GLY A 1 99 ? 26.795 -13.298 -38.966 1.00 76.44 99 GLY A N 1
ATOM 683 C CA . GLY A 1 99 ? 26.690 -14.615 -38.332 1.00 76.44 99 GLY A CA 1
ATOM 684 C C . GLY A 1 99 ? 27.792 -14.827 -37.291 1.00 76.44 99 GLY A C 1
ATOM 685 O O . GLY A 1 99 ? 28.936 -14.452 -37.543 1.00 76.44 99 GLY A O 1
ATOM 686 N N . GLY A 1 100 ? 27.459 -15.482 -36.175 1.00 86.25 100 GLY A N 1
ATOM 687 C CA . GLY A 1 100 ? 28.398 -15.785 -35.082 1.00 86.25 100 GLY A CA 1
ATOM 688 C C . GLY A 1 100 ? 28.538 -14.662 -34.049 1.00 86.25 100 GLY A C 1
ATOM 689 O O . GLY A 1 100 ? 27.813 -13.675 -34.108 1.00 86.25 100 GLY A O 1
ATOM 690 N N . ASP A 1 101 ? 29.449 -14.823 -33.094 1.00 91.50 101 ASP A N 1
ATOM 691 C CA . ASP A 1 101 ? 29.511 -13.963 -31.906 1.00 91.50 101 ASP A CA 1
ATOM 692 C C . ASP A 1 101 ? 30.162 -12.599 -32.185 1.00 91.50 101 ASP A C 1
ATOM 694 O O . ASP A 1 101 ? 31.072 -12.472 -33.011 1.00 91.50 101 ASP A O 1
ATOM 698 N N . VAL A 1 102 ? 29.709 -11.569 -31.470 1.00 89.44 102 VAL A N 1
ATOM 699 C CA . VAL A 1 102 ? 30.237 -10.204 -31.537 1.00 89.44 102 VAL A CA 1
ATOM 700 C C . VAL A 1 102 ? 30.696 -9.779 -30.148 1.00 89.44 102 VAL A C 1
ATOM 702 O O . VAL A 1 102 ? 29.882 -9.497 -29.277 1.00 89.44 102 VAL A O 1
ATOM 705 N N . THR A 1 103 ? 32.010 -9.668 -29.960 1.00 90.50 103 THR A N 1
ATOM 706 C CA . THR A 1 103 ? 32.609 -9.174 -28.713 1.00 90.50 103 THR A CA 1
ATOM 707 C C . THR A 1 103 ? 33.495 -7.967 -28.992 1.00 90.50 103 THR A C 1
ATOM 709 O O . THR A 1 103 ? 34.294 -7.994 -29.933 1.00 90.50 103 THR A O 1
ATOM 712 N N . GLY A 1 104 ? 33.411 -6.909 -28.182 1.00 86.62 104 GLY A N 1
ATOM 713 C CA . GLY A 1 104 ? 34.347 -5.794 -28.320 1.00 86.62 104 GLY A CA 1
ATOM 714 C C . GLY A 1 104 ? 34.093 -4.568 -27.449 1.00 86.62 104 GLY A C 1
ATOM 715 O O . GLY A 1 104 ? 33.040 -4.388 -26.847 1.00 86.62 104 GLY A O 1
ATOM 716 N N . THR A 1 105 ? 35.087 -3.678 -27.423 1.00 87.62 105 THR A N 1
ATOM 717 C CA . THR A 1 105 ? 35.004 -2.377 -26.749 1.00 87.62 105 THR A CA 1
ATOM 718 C C . THR A 1 105 ? 34.783 -1.255 -27.763 1.00 87.62 105 THR A C 1
ATOM 720 O O . THR A 1 105 ? 35.536 -1.124 -28.729 1.00 87.62 105 THR A O 1
ATOM 723 N N . VAL A 1 106 ? 33.791 -0.400 -27.517 1.00 83.94 106 VAL A N 1
ATOM 724 C CA . VAL A 1 106 ? 33.472 0.782 -28.328 1.00 83.94 106 VAL A CA 1
ATOM 725 C C . VAL A 1 106 ? 33.904 2.034 -27.573 1.00 83.94 106 VAL A C 1
ATOM 727 O O . VAL A 1 106 ? 33.201 2.511 -26.689 1.00 83.94 106 VAL A O 1
ATOM 730 N N . GLY A 1 107 ? 35.075 2.572 -27.917 1.00 76.38 107 GLY A N 1
ATOM 731 C CA . GLY A 1 107 ? 35.604 3.797 -27.296 1.00 76.38 107 GLY A CA 1
ATOM 732 C C . GLY A 1 107 ? 35.348 5.085 -28.077 1.00 76.38 107 GLY A C 1
ATOM 733 O O . GLY A 1 107 ? 35.676 6.170 -27.606 1.00 76.38 107 GLY A O 1
ATOM 734 N N . THR A 1 108 ? 34.796 4.995 -29.288 1.00 81.44 108 THR A N 1
ATOM 735 C CA . THR A 1 108 ? 34.531 6.163 -30.135 1.00 81.44 108 THR A CA 1
ATOM 736 C C . THR A 1 108 ? 33.172 6.770 -29.826 1.00 81.44 108 THR A C 1
ATOM 738 O O . THR A 1 108 ? 32.171 6.057 -29.781 1.00 81.44 108 THR A O 1
ATOM 741 N N . THR A 1 109 ? 33.126 8.094 -29.700 1.00 86.38 109 THR A N 1
ATOM 742 C CA . THR A 1 109 ? 31.873 8.853 -29.653 1.00 86.38 109 THR A CA 1
ATOM 743 C C . THR A 1 109 ? 31.232 8.906 -31.038 1.00 86.38 109 THR A C 1
ATOM 745 O O . THR A 1 109 ? 31.871 9.350 -31.993 1.00 86.38 109 THR A O 1
ATOM 748 N N . VAL A 1 110 ? 29.972 8.481 -31.145 1.00 88.50 110 VAL A N 1
ATOM 749 C CA . VAL A 1 110 ? 29.196 8.469 -32.390 1.00 88.50 110 VAL A CA 1
ATOM 750 C C . VAL A 1 110 ? 27.959 9.342 -32.223 1.00 88.50 110 VAL A C 1
ATOM 752 O O . VAL A 1 110 ? 27.186 9.173 -31.285 1.00 88.50 110 VAL A O 1
ATOM 755 N N . HIS A 1 111 ? 27.758 10.264 -33.163 1.00 89.62 111 HIS A N 1
ATOM 756 C CA . HIS A 1 111 ? 26.537 11.055 -33.280 1.00 89.62 111 HIS A CA 1
ATOM 757 C C . HIS A 1 111 ? 25.920 10.803 -34.649 1.00 89.62 111 HIS A C 1
ATOM 759 O O . HIS A 1 111 ? 26.548 11.078 -35.670 1.00 89.62 111 HIS A O 1
ATOM 765 N N . THR A 1 112 ? 24.689 10.301 -34.664 1.00 90.19 112 THR A N 1
ATOM 766 C CA . THR A 1 112 ? 23.965 9.968 -35.896 1.00 90.19 112 THR A CA 1
ATOM 767 C C . THR A 1 112 ? 22.678 10.765 -35.955 1.00 90.19 112 THR A C 1
ATOM 769 O O . THR A 1 112 ? 21.985 10.889 -34.949 1.00 90.19 112 THR A O 1
ATOM 772 N N . TYR A 1 113 ? 22.361 11.315 -37.125 1.00 89.75 113 TYR A N 1
ATOM 773 C CA . TYR A 1 113 ? 21.166 12.123 -37.339 1.00 89.75 113 TYR A CA 1
ATOM 774 C C . TYR A 1 113 ? 20.475 11.729 -38.646 1.00 89.75 113 TYR A C 1
ATOM 776 O O . TYR A 1 113 ? 21.138 11.648 -39.681 1.00 89.75 113 TYR A O 1
ATOM 784 N N . SER A 1 114 ? 19.154 11.549 -38.613 1.00 87.94 114 SER A N 1
ATOM 785 C CA . SER A 1 114 ? 18.311 11.423 -39.807 1.00 87.94 114 SER A CA 1
ATOM 786 C C . SER A 1 114 ? 16.948 12.082 -39.598 1.00 87.94 114 SER A C 1
ATOM 788 O O . SER A 1 114 ? 16.398 12.086 -38.505 1.00 87.94 114 SER A O 1
ATOM 790 N N . ASN A 1 115 ? 16.376 12.634 -40.662 1.00 85.75 115 ASN A N 1
ATOM 791 C CA . ASN A 1 115 ? 15.004 13.153 -40.700 1.00 85.75 115 ASN A CA 1
ATOM 792 C C . ASN A 1 115 ? 14.081 12.329 -41.614 1.00 85.75 115 ASN A C 1
ATOM 794 O O . ASN A 1 115 ? 12.932 12.710 -41.830 1.00 85.75 115 ASN A O 1
ATOM 798 N N . THR A 1 116 ? 14.600 11.248 -42.195 1.00 85.38 116 THR A N 1
ATOM 799 C CA . THR A 1 116 ? 13.918 10.435 -43.213 1.00 85.38 116 THR A CA 1
ATOM 800 C C . THR A 1 116 ? 13.872 8.953 -42.863 1.00 85.38 116 THR A C 1
ATOM 802 O O . THR A 1 116 ? 13.154 8.222 -43.531 1.00 85.38 116 THR A O 1
ATOM 805 N N . ASP A 1 117 ? 14.585 8.532 -41.816 1.00 87.81 117 ASP A N 1
ATOM 806 C CA . ASP A 1 117 ? 14.777 7.134 -41.444 1.00 87.81 117 ASP A CA 1
ATOM 807 C C . ASP A 1 117 ? 14.911 6.976 -39.928 1.00 87.81 117 ASP A C 1
ATOM 809 O O . ASP A 1 117 ? 15.202 7.938 -39.208 1.00 87.81 117 ASP A O 1
ATOM 813 N N . ASN A 1 118 ? 14.778 5.733 -39.461 1.00 88.69 118 ASN A N 1
ATOM 814 C CA . ASN A 1 118 ? 15.138 5.369 -38.094 1.00 88.69 118 ASN A CA 1
ATOM 815 C C . ASN A 1 118 ? 16.648 5.518 -37.887 1.00 88.69 118 ASN A C 1
ATOM 817 O O . ASN A 1 118 ? 17.434 5.317 -38.814 1.00 88.69 118 ASN A O 1
ATOM 821 N N . VAL A 1 119 ? 17.061 5.815 -36.659 1.00 90.75 119 VAL A N 1
ATOM 822 C CA . VAL A 1 119 ? 18.465 6.034 -36.311 1.00 90.75 119 VAL A CA 1
ATOM 823 C C . VAL A 1 119 ? 18.897 5.116 -35.185 1.00 90.75 119 VAL A C 1
ATOM 825 O O . VAL A 1 119 ? 18.232 5.050 -34.160 1.00 90.75 119 VAL A O 1
ATOM 828 N N . ALA A 1 120 ? 20.053 4.479 -35.349 1.00 91.19 120 ALA A N 1
ATOM 829 C CA . ALA A 1 120 ? 20.811 3.876 -34.260 1.00 91.19 120 ALA A CA 1
ATOM 830 C C . ALA A 1 120 ? 22.218 4.485 -34.258 1.00 91.19 120 ALA A C 1
ATOM 832 O O . ALA A 1 120 ? 22.876 4.508 -35.293 1.00 91.19 120 ALA A O 1
ATOM 833 N N . ALA A 1 121 ? 22.715 5.010 -33.137 1.00 90.19 121 ALA A N 1
ATOM 834 C CA . ALA A 1 121 ? 24.097 5.497 -33.125 1.00 90.19 121 ALA A CA 1
ATOM 835 C C . ALA A 1 121 ? 25.082 4.331 -33.241 1.00 90.19 121 ALA A C 1
ATOM 837 O O . ALA A 1 121 ? 26.046 4.394 -34.003 1.00 90.19 121 ALA A O 1
ATOM 838 N N . TYR A 1 122 ? 24.777 3.245 -32.537 1.00 91.56 122 TYR A N 1
ATOM 839 C CA . TYR A 1 122 ? 25.510 1.998 -32.596 1.00 91.56 122 TYR A CA 1
ATOM 840 C C . TYR A 1 122 ? 24.537 0.827 -32.750 1.00 91.56 122 TYR A C 1
ATOM 842 O O . TYR A 1 122 ? 23.681 0.622 -31.891 1.00 91.56 122 TYR A O 1
ATOM 850 N N . TYR A 1 123 ? 24.664 0.069 -33.839 1.00 91.75 123 TYR A N 1
ATOM 851 C CA . TYR A 1 123 ? 23.779 -1.053 -34.159 1.00 91.75 123 TYR A CA 1
ATOM 852 C C . TYR A 1 123 ? 24.544 -2.373 -34.238 1.00 91.75 123 TYR A C 1
ATOM 854 O O . TYR A 1 123 ? 25.554 -2.459 -34.940 1.00 91.75 123 TYR A O 1
ATOM 862 N N . VAL A 1 124 ? 24.040 -3.405 -33.557 1.00 91.06 124 VAL A N 1
ATOM 863 C CA . VAL A 1 124 ? 24.527 -4.783 -33.669 1.00 91.06 124 VAL A CA 1
ATOM 864 C C . VAL A 1 124 ? 23.370 -5.744 -33.878 1.00 91.06 124 VAL A C 1
ATOM 866 O O . VAL A 1 124 ? 22.372 -5.703 -33.165 1.00 91.06 124 VAL A O 1
ATOM 869 N N . SER A 1 125 ? 23.513 -6.635 -34.855 1.00 91.25 125 SER A N 1
ATOM 870 C CA . SER A 1 125 ? 22.573 -7.731 -35.080 1.00 91.25 125 SER A CA 1
ATOM 871 C C . SER A 1 125 ? 23.331 -8.998 -35.452 1.00 91.25 125 SER A C 1
ATOM 873 O O . SER A 1 125 ? 24.097 -9.013 -36.416 1.00 91.25 125 SER A O 1
ATOM 875 N N . THR A 1 126 ? 23.136 -10.062 -34.679 1.00 91.38 126 THR A N 1
ATOM 876 C CA . THR A 1 126 ? 23.845 -11.330 -34.874 1.00 91.38 126 THR A CA 1
ATOM 877 C C . THR A 1 126 ? 22.988 -12.535 -34.489 1.00 91.38 126 THR A C 1
ATOM 879 O O . THR A 1 126 ? 22.038 -12.428 -33.719 1.00 91.38 126 THR A O 1
ATOM 882 N N . THR A 1 127 ? 23.313 -13.701 -35.054 1.00 90.56 127 THR A N 1
ATOM 883 C CA . THR A 1 127 ? 22.718 -14.994 -34.681 1.00 90.56 127 THR A CA 1
ATOM 884 C C . THR A 1 127 ? 23.344 -15.640 -33.437 1.00 90.56 127 THR A C 1
ATOM 886 O O . THR A 1 127 ? 22.788 -16.614 -32.942 1.00 90.56 127 THR A O 1
ATOM 889 N N . GLY A 1 128 ? 24.521 -15.182 -33.009 1.00 90.94 128 GLY A N 1
ATOM 890 C CA . GLY A 1 128 ? 25.275 -15.676 -31.853 1.00 90.94 128 GLY A CA 1
ATOM 891 C C . GLY A 1 128 ? 25.174 -14.737 -30.652 1.00 90.94 128 GLY A C 1
ATOM 892 O O . GLY A 1 128 ? 24.197 -13.994 -30.527 1.00 90.94 128 GLY A O 1
ATOM 893 N N . ASP A 1 129 ? 26.180 -14.787 -29.783 1.00 95.19 129 ASP A N 1
ATOM 894 C CA . ASP A 1 129 ? 26.265 -13.954 -28.582 1.00 95.19 129 ASP A CA 1
ATOM 895 C C . ASP A 1 129 ? 26.774 -12.536 -28.900 1.00 95.19 129 ASP A C 1
ATOM 897 O O . ASP A 1 129 ? 27.538 -12.321 -29.845 1.00 95.19 129 ASP A O 1
ATOM 901 N N . VAL A 1 130 ? 26.370 -11.558 -28.090 1.00 95.69 130 VAL A N 1
ATOM 902 C CA . VAL A 1 130 ? 26.863 -10.177 -28.126 1.00 95.69 130 VAL A CA 1
ATOM 903 C C . VAL A 1 130 ? 27.411 -9.799 -26.757 1.00 95.69 130 VAL A C 1
ATOM 905 O O . VAL A 1 130 ? 26.691 -9.888 -25.770 1.00 95.69 130 VAL A O 1
ATOM 908 N N . ASP A 1 131 ? 28.651 -9.320 -26.703 1.00 95.88 131 ASP A N 1
ATOM 909 C CA . ASP A 1 131 ? 29.277 -8.780 -25.492 1.00 95.88 131 ASP A CA 1
ATOM 910 C C . ASP A 1 131 ? 30.014 -7.471 -25.812 1.00 95.88 131 ASP A C 1
ATOM 912 O O . ASP A 1 131 ? 31.040 -7.450 -26.502 1.00 95.88 131 ASP A O 1
ATOM 916 N N . ILE A 1 132 ? 29.443 -6.347 -25.379 1.00 93.69 132 ILE A N 1
ATOM 917 C CA . ILE A 1 132 ? 29.895 -5.011 -25.764 1.00 93.69 132 ILE A CA 1
ATOM 918 C C . ILE A 1 132 ? 30.175 -4.166 -24.533 1.00 93.69 132 ILE A C 1
ATOM 920 O O . ILE A 1 132 ? 29.292 -3.910 -23.719 1.00 93.69 132 ILE A O 1
ATOM 924 N N . THR A 1 133 ? 31.379 -3.600 -24.484 1.00 94.88 133 THR A N 1
ATOM 925 C CA . THR A 1 133 ? 31.729 -2.540 -23.534 1.00 94.88 133 THR A CA 1
ATOM 926 C C . THR A 1 133 ? 31.792 -1.194 -24.258 1.00 94.88 133 THR A C 1
ATOM 928 O O . THR A 1 133 ? 32.753 -0.908 -24.972 1.00 94.88 133 THR A O 1
ATOM 931 N N . ASN A 1 134 ? 30.797 -0.329 -24.085 1.00 92.81 134 ASN A N 1
ATOM 932 C CA . ASN A 1 134 ? 30.825 1.047 -24.575 1.00 92.81 134 ASN A CA 1
ATOM 933 C C . ASN A 1 134 ? 31.499 1.973 -23.551 1.00 92.81 134 ASN A C 1
ATOM 935 O O . ASN A 1 134 ? 30.948 2.246 -22.489 1.00 92.81 134 ASN A O 1
ATOM 939 N N . THR A 1 135 ? 32.668 2.508 -23.901 1.00 91.69 135 THR A N 1
ATOM 940 C CA . THR A 1 135 ? 33.381 3.538 -23.125 1.00 91.69 135 THR A CA 1
ATOM 941 C C . THR A 1 135 ? 33.251 4.937 -23.738 1.00 91.69 135 THR A C 1
ATOM 943 O O . THR A 1 135 ? 33.720 5.910 -23.150 1.00 91.69 135 THR A O 1
ATOM 946 N N . GLY A 1 136 ? 32.621 5.049 -24.913 1.00 88.69 136 GLY A N 1
ATOM 947 C CA . GLY A 1 136 ? 32.333 6.308 -25.600 1.00 88.69 136 GLY A CA 1
ATOM 948 C C . GLY A 1 136 ? 30.909 6.826 -25.366 1.00 88.69 136 GLY A C 1
ATOM 949 O O . GLY A 1 136 ? 30.164 6.327 -24.524 1.00 88.69 136 GLY A O 1
ATOM 950 N N . HIS A 1 137 ? 30.529 7.839 -26.148 1.00 92.25 137 HIS A N 1
ATOM 951 C CA . HIS A 1 137 ? 29.186 8.424 -26.151 1.00 92.25 137 HIS A CA 1
ATOM 952 C C . HIS A 1 137 ? 28.430 8.060 -27.433 1.00 92.25 137 HIS A C 1
ATOM 954 O O . HIS A 1 137 ? 28.843 8.452 -28.524 1.00 92.25 137 HIS A O 1
ATOM 960 N N . GLN A 1 138 ? 27.327 7.319 -27.305 1.00 94.19 138 GLN A N 1
ATOM 961 C CA . GLN A 1 138 ? 26.503 6.878 -28.437 1.00 94.19 138 GLN A CA 1
ATOM 962 C C . GLN A 1 138 ? 25.212 7.694 -28.499 1.00 94.19 138 GLN A C 1
ATOM 964 O O . GLN A 1 138 ? 24.373 7.587 -27.611 1.00 94.19 138 GLN A O 1
ATOM 969 N N . HIS A 1 139 ? 25.051 8.520 -29.530 1.00 93.19 139 HIS A N 1
ATOM 970 C CA . HIS A 1 139 ? 23.966 9.495 -29.621 1.00 93.19 139 HIS A CA 1
ATOM 971 C C . HIS A 1 139 ? 23.198 9.374 -30.941 1.00 93.19 139 HIS A C 1
ATOM 973 O O . HIS A 1 139 ? 23.741 9.653 -32.015 1.00 93.19 139 HIS A O 1
ATOM 979 N N . GLY A 1 140 ? 21.925 8.984 -30.867 1.00 92.88 140 GLY A N 1
ATOM 980 C CA . GLY A 1 140 ? 21.034 8.853 -32.023 1.00 92.88 140 GLY A CA 1
ATOM 981 C C . GLY A 1 140 ? 19.970 9.947 -32.057 1.00 92.88 140 GLY A C 1
ATOM 982 O O . GLY A 1 140 ? 19.314 10.191 -31.052 1.00 92.88 140 GLY A O 1
ATOM 983 N N . ASN A 1 141 ? 19.777 10.586 -33.210 1.00 93.38 141 ASN A N 1
ATOM 984 C CA . ASN A 1 141 ? 18.782 11.641 -33.401 1.00 93.38 141 ASN A CA 1
ATOM 985 C C . ASN A 1 141 ? 17.898 11.371 -34.612 1.00 93.38 141 ASN A C 1
ATOM 987 O O . ASN A 1 141 ? 18.409 11.264 -35.726 1.00 93.38 141 ASN A O 1
ATOM 991 N N . SER A 1 142 ? 16.584 11.364 -34.419 1.00 92.12 142 SER A N 1
ATOM 992 C CA . SER A 1 142 ? 15.605 11.247 -35.499 1.00 92.12 142 SER A CA 1
ATOM 993 C C . SER A 1 142 ? 14.673 12.464 -35.561 1.00 92.12 142 SER A C 1
ATOM 995 O O . SER A 1 142 ? 14.385 13.109 -34.553 1.00 92.12 142 SER A O 1
ATOM 997 N N . GLY A 1 143 ? 14.198 12.806 -36.759 1.00 87.31 143 GLY A N 1
ATOM 998 C CA . GLY A 1 143 ? 13.115 13.774 -36.973 1.00 87.31 143 GLY A CA 1
ATOM 999 C C . GLY A 1 143 ? 11.817 13.100 -37.421 1.00 87.31 143 GLY A C 1
ATOM 1000 O O . GLY A 1 143 ? 11.844 11.980 -37.915 1.00 87.31 143 GLY A O 1
ATOM 1001 N N . GLY A 1 144 ? 10.677 13.787 -37.311 1.00 82.88 144 GLY A N 1
ATOM 1002 C CA . GLY A 1 144 ? 9.394 13.275 -37.816 1.00 82.88 144 GLY A CA 1
ATOM 1003 C C . GLY A 1 144 ? 8.892 12.041 -37.054 1.00 82.88 144 GLY A C 1
ATOM 1004 O O . GLY A 1 144 ? 8.957 12.004 -35.834 1.00 82.88 144 GLY A O 1
ATOM 1005 N N . VAL A 1 145 ? 8.379 11.035 -37.767 1.00 83.62 145 VAL A N 1
ATOM 1006 C CA . VAL A 1 145 ? 7.777 9.814 -37.182 1.00 83.62 145 VAL A CA 1
ATOM 1007 C C . VAL A 1 145 ? 8.787 8.687 -36.912 1.00 83.62 145 VAL A C 1
ATOM 1009 O O . VAL A 1 145 ? 8.394 7.562 -36.618 1.00 83.62 145 VAL A O 1
ATOM 1012 N N . TYR A 1 146 ? 10.083 8.949 -37.087 1.00 88.19 146 TYR A N 1
ATOM 1013 C CA . TYR A 1 146 ? 11.117 7.915 -37.059 1.00 88.19 146 TYR A CA 1
ATOM 1014 C C . TYR A 1 146 ? 11.711 7.731 -35.667 1.00 88.19 146 TYR A C 1
ATOM 1016 O O . TYR A 1 146 ? 11.849 8.689 -34.908 1.00 88.19 146 TYR A O 1
ATOM 1024 N N . ASN A 1 147 ? 12.127 6.508 -35.353 1.00 90.94 147 ASN A N 1
ATOM 1025 C CA . ASN A 1 147 ? 12.699 6.166 -34.055 1.00 90.94 147 ASN A CA 1
ATOM 1026 C C . ASN A 1 147 ? 14.174 6.572 -33.958 1.00 90.94 147 ASN A C 1
ATOM 1028 O O . ASN A 1 147 ? 14.911 6.491 -34.943 1.00 90.94 147 ASN A O 1
ATOM 1032 N N . ALA A 1 148 ? 14.614 6.943 -32.760 1.00 93.81 148 ALA A N 1
ATOM 1033 C CA . ALA A 1 148 ? 16.013 7.180 -32.431 1.00 93.81 148 ALA A CA 1
ATOM 1034 C C . ALA A 1 148 ? 16.477 6.211 -31.348 1.00 93.81 148 ALA A C 1
ATOM 1036 O O . ALA A 1 148 ? 15.822 6.053 -30.321 1.00 93.81 148 ALA A O 1
ATOM 1037 N N . THR A 1 149 ? 17.646 5.614 -31.539 1.00 94.81 149 THR A N 1
ATOM 1038 C CA . THR A 1 149 ? 18.269 4.738 -30.555 1.00 94.81 149 THR A CA 1
ATOM 1039 C C . THR A 1 149 ? 19.743 5.090 -30.377 1.00 94.81 149 THR A C 1
ATOM 1041 O O . THR A 1 149 ? 20.457 5.312 -31.356 1.00 94.81 149 THR A O 1
ATOM 1044 N N . GLY A 1 150 ? 20.224 5.156 -29.136 1.00 94.94 150 GLY A N 1
ATOM 1045 C CA . GLY A 1 150 ? 21.654 5.312 -28.861 1.00 94.94 150 GLY A CA 1
ATOM 1046 C C . GLY A 1 150 ? 22.400 4.026 -29.213 1.00 94.94 150 GLY A C 1
ATOM 1047 O O . GLY A 1 150 ? 23.166 3.983 -30.175 1.00 94.94 150 GLY A O 1
ATOM 1048 N N . ILE A 1 151 ? 22.120 2.956 -28.471 1.00 94.69 151 ILE A N 1
ATOM 1049 C CA . ILE A 1 151 ? 22.669 1.613 -28.705 1.00 94.69 151 ILE A CA 1
ATOM 1050 C C . ILE A 1 151 ? 21.523 0.644 -28.985 1.00 94.69 151 ILE A C 1
ATOM 1052 O O . ILE A 1 151 ? 20.601 0.553 -28.181 1.00 94.69 151 ILE A O 1
ATOM 1056 N N . LEU A 1 152 ? 21.589 -0.076 -30.103 1.00 93.94 152 LEU A N 1
ATOM 1057 C CA . LEU A 1 152 ? 20.587 -1.051 -30.527 1.00 93.94 152 LEU A CA 1
ATOM 1058 C C . LEU A 1 152 ? 21.246 -2.410 -30.777 1.00 93.94 152 LEU A C 1
ATOM 1060 O O . LEU A 1 152 ? 22.066 -2.533 -31.687 1.00 93.94 152 LEU A O 1
ATOM 1064 N N . VAL A 1 153 ? 20.878 -3.426 -29.997 1.00 94.19 153 VAL A N 1
ATOM 1065 C CA . VAL A 1 153 ? 21.461 -4.773 -30.073 1.00 94.19 153 VAL A CA 1
ATOM 1066 C C . VAL A 1 153 ? 20.379 -5.836 -30.232 1.00 94.19 153 VAL A C 1
ATOM 1068 O O . VAL A 1 153 ? 19.426 -5.869 -29.462 1.00 94.19 153 VAL A O 1
ATOM 1071 N N . TYR A 1 154 ? 20.586 -6.741 -31.188 1.00 93.50 154 TYR A N 1
ATOM 1072 C CA . TYR A 1 154 ? 19.830 -7.982 -31.350 1.00 93.50 154 TYR A CA 1
ATOM 1073 C C . TYR A 1 154 ? 20.790 -9.178 -31.382 1.00 93.50 154 TYR A C 1
ATOM 1075 O O . TYR A 1 154 ? 21.615 -9.276 -32.296 1.00 93.50 154 TYR A O 1
ATOM 1083 N N . ALA A 1 155 ? 20.662 -10.104 -30.432 1.00 93.81 155 ALA A N 1
ATOM 1084 C CA . ALA A 1 155 ? 21.443 -11.339 -30.374 1.00 93.81 155 ALA A CA 1
ATOM 1085 C C . ALA A 1 155 ? 20.551 -12.584 -30.484 1.00 93.81 155 ALA A C 1
ATOM 1087 O O . ALA A 1 155 ? 19.546 -12.730 -29.782 1.00 93.81 155 ALA A O 1
ATOM 1088 N N . GLY A 1 156 ? 20.948 -13.520 -31.348 1.00 89.94 156 GLY A N 1
ATOM 1089 C CA . GLY A 1 156 ? 20.361 -14.859 -31.418 1.00 89.94 156 GLY A CA 1
ATOM 1090 C C . GLY A 1 156 ? 20.778 -15.767 -30.255 1.00 89.94 156 GLY A C 1
ATOM 1091 O O . GLY A 1 156 ? 20.123 -16.780 -30.026 1.00 89.94 156 GLY A O 1
ATOM 1092 N N . GLY A 1 157 ? 21.832 -15.397 -29.522 1.00 93.69 157 GLY A N 1
ATOM 1093 C CA . GLY A 1 157 ? 22.233 -15.973 -28.241 1.00 93.69 157 GLY A CA 1
ATOM 1094 C C . GLY A 1 157 ? 21.943 -15.023 -27.077 1.00 93.69 157 GLY A C 1
ATOM 1095 O O . GLY A 1 157 ? 20.831 -14.513 -26.931 1.00 93.69 157 GLY A O 1
ATOM 1096 N N . THR A 1 158 ? 22.937 -14.817 -26.226 1.00 96.44 158 THR A N 1
ATOM 1097 C CA . THR A 1 158 ? 22.934 -13.851 -25.125 1.00 96.44 158 THR A CA 1
ATOM 1098 C C . THR A 1 158 ? 23.386 -12.470 -25.599 1.00 96.44 158 THR A C 1
ATOM 1100 O O . THR A 1 158 ? 24.221 -12.364 -26.494 1.00 96.44 158 THR A O 1
ATOM 1103 N N . ALA A 1 159 ? 22.838 -11.402 -25.022 1.00 96.75 159 ALA A N 1
ATOM 1104 C CA . ALA A 1 159 ? 23.273 -10.034 -25.289 1.00 96.75 159 ALA A CA 1
ATOM 1105 C C . ALA A 1 159 ? 23.679 -9.329 -23.993 1.00 96.75 159 ALA A C 1
ATOM 1107 O O . ALA A 1 159 ? 22.862 -9.190 -23.089 1.00 96.75 159 ALA A O 1
ATOM 1108 N N . THR A 1 160 ? 24.909 -8.839 -23.919 1.00 97.69 160 THR A N 1
ATOM 1109 C CA . THR A 1 160 ? 25.454 -8.107 -22.773 1.00 97.69 160 THR A CA 1
ATOM 1110 C C . THR A 1 160 ? 26.004 -6.770 -23.245 1.00 97.69 160 THR A C 1
ATOM 1112 O O . THR A 1 160 ? 26.820 -6.711 -24.168 1.00 97.69 160 THR A O 1
ATOM 1115 N N . VAL A 1 161 ? 25.538 -5.682 -22.630 1.00 97.44 161 VAL A N 1
ATOM 1116 C CA . VAL A 1 161 ? 25.987 -4.320 -22.936 1.00 97.44 161 VAL A CA 1
ATOM 1117 C C . VAL A 1 161 ? 26.338 -3.575 -21.652 1.00 97.44 161 VAL A C 1
ATOM 1119 O O . VAL A 1 161 ? 25.460 -3.124 -20.920 1.00 97.44 161 VAL A O 1
ATOM 1122 N N . ASP A 1 162 ? 27.628 -3.355 -21.429 1.00 96.75 162 ASP A N 1
ATOM 1123 C CA . ASP A 1 162 ? 28.121 -2.431 -20.409 1.00 96.75 162 ASP A CA 1
ATOM 1124 C C . ASP A 1 162 ? 28.353 -1.064 -21.052 1.00 96.75 162 ASP A C 1
ATOM 1126 O O . ASP A 1 162 ? 29.202 -0.914 -21.931 1.00 96.75 162 ASP A O 1
ATOM 1130 N N . SER A 1 163 ? 27.603 -0.045 -20.638 1.00 95.75 163 SER A N 1
ATOM 1131 C CA . SER A 1 163 ? 27.637 1.277 -21.258 1.00 95.75 163 SER A CA 1
ATOM 1132 C C . SER A 1 163 ? 28.026 2.380 -20.281 1.00 95.75 163 SER A C 1
ATOM 1134 O O . SER A 1 163 ? 27.470 2.513 -19.187 1.00 95.75 163 SER A O 1
ATOM 1136 N N . TYR A 1 164 ? 28.969 3.216 -20.714 1.00 94.56 164 TYR A N 1
ATOM 1137 C CA . TYR A 1 164 ? 29.264 4.501 -20.095 1.00 94.56 164 TYR A CA 1
ATOM 1138 C C . TYR A 1 164 ? 28.172 5.514 -20.448 1.00 94.56 164 TYR A C 1
ATOM 1140 O O . TYR A 1 164 ? 27.378 5.871 -19.579 1.00 94.56 164 TYR A O 1
ATOM 1148 N N . GLN A 1 165 ? 28.065 5.916 -21.721 1.00 93.88 165 GLN A N 1
ATOM 1149 C CA . GLN A 1 165 ? 27.093 6.923 -22.157 1.00 93.88 165 GLN A CA 1
ATOM 1150 C C . GLN A 1 165 ? 26.325 6.524 -23.425 1.00 93.88 165 GLN A C 1
ATOM 1152 O O . GLN A 1 165 ? 26.920 6.254 -24.474 1.00 93.88 165 GLN A O 1
ATOM 1157 N N . ALA A 1 166 ? 24.996 6.593 -23.360 1.00 95.75 166 ALA A N 1
ATOM 1158 C CA . ALA A 1 166 ? 24.097 6.456 -24.501 1.00 95.75 166 ALA A CA 1
ATOM 1159 C C . ALA A 1 166 ? 22.938 7.463 -24.428 1.00 95.75 166 ALA A C 1
ATOM 1161 O O . ALA A 1 166 ? 22.432 7.774 -23.348 1.00 95.75 166 ALA A O 1
ATOM 1162 N N . ARG A 1 167 ? 22.514 7.993 -25.578 1.00 96.81 167 ARG A N 1
ATOM 1163 C CA . ARG A 1 167 ? 21.423 8.966 -25.663 1.00 96.81 167 ARG A CA 1
ATOM 1164 C C . ARG A 1 167 ? 20.622 8.859 -26.957 1.00 96.81 167 ARG A C 1
ATOM 1166 O O . ARG A 1 167 ? 21.195 8.625 -28.021 1.00 96.81 167 ARG A O 1
ATOM 1173 N N . ALA A 1 168 ? 19.322 9.130 -26.874 1.00 96.38 168 ALA A N 1
ATOM 1174 C CA . ALA A 1 168 ? 18.462 9.299 -28.040 1.00 96.38 168 ALA A CA 1
ATOM 1175 C C . ALA A 1 168 ? 17.560 10.542 -27.964 1.00 96.38 168 ALA A C 1
ATOM 1177 O O . ALA A 1 168 ? 16.995 10.829 -26.909 1.00 96.38 168 ALA A O 1
ATOM 1178 N N . TYR A 1 169 ? 17.377 11.230 -29.097 1.00 95.38 169 TYR A N 1
ATOM 1179 C CA . TYR A 1 169 ? 16.343 12.256 -29.284 1.00 95.38 169 TYR A CA 1
ATOM 1180 C C . TYR A 1 169 ? 15.465 11.941 -30.499 1.00 95.38 169 TYR A C 1
ATOM 1182 O O . TYR A 1 169 ? 15.976 11.799 -31.611 1.00 95.38 169 TYR A O 1
ATOM 1190 N N . ALA A 1 170 ? 14.148 11.923 -30.309 1.00 93.56 170 ALA A N 1
ATOM 1191 C CA . ALA A 1 170 ? 13.169 11.884 -31.391 1.00 93.56 170 ALA A CA 1
ATOM 1192 C C . ALA A 1 170 ? 12.380 13.204 -31.435 1.00 93.56 170 ALA A C 1
ATOM 1194 O O . ALA A 1 170 ? 11.546 13.481 -30.574 1.00 93.56 170 ALA A O 1
ATOM 1195 N N . PHE A 1 171 ? 12.653 14.041 -32.442 1.00 89.38 171 PHE A N 1
ATOM 1196 C CA . PHE A 1 171 ? 12.087 15.394 -32.594 1.00 89.38 171 PHE A CA 1
ATOM 1197 C C . PHE A 1 171 ? 10.652 15.438 -33.159 1.00 89.38 171 PHE A C 1
ATOM 1199 O O . PHE A 1 171 ? 10.147 16.519 -33.452 1.00 89.38 171 PHE A O 1
ATOM 1206 N N . GLY A 1 172 ? 9.993 14.293 -33.342 1.00 84.12 172 GLY A N 1
ATOM 1207 C CA . GLY A 1 172 ? 8.580 14.206 -33.730 1.00 84.12 172 GLY A CA 1
ATOM 1208 C C . GLY A 1 172 ? 7.883 13.039 -33.027 1.00 84.12 172 GLY A C 1
ATOM 1209 O O . GLY A 1 172 ? 8.197 12.758 -31.877 1.00 84.12 172 GLY A O 1
ATOM 1210 N N . ASP A 1 173 ? 6.945 12.359 -33.691 1.00 86.38 173 ASP A N 1
ATOM 1211 C CA . ASP A 1 173 ? 6.122 11.291 -33.091 1.00 86.38 173 ASP A CA 1
ATOM 1212 C C . ASP A 1 173 ? 6.827 9.925 -32.956 1.00 86.38 173 ASP A C 1
ATOM 1214 O O . ASP A 1 173 ? 6.201 8.942 -32.569 1.00 86.38 173 ASP A O 1
ATOM 1218 N N . GLY A 1 174 ? 8.111 9.833 -33.310 1.00 86.69 174 GLY A N 1
ATOM 1219 C CA . GLY A 1 174 ? 8.890 8.604 -33.161 1.00 86.69 174 GLY A CA 1
ATOM 1220 C C . GLY A 1 174 ? 9.317 8.318 -31.718 1.00 86.69 174 GLY A C 1
ATOM 1221 O O . GLY A 1 174 ? 9.391 9.215 -30.879 1.00 86.69 174 GLY A O 1
ATOM 1222 N N . ASN A 1 175 ? 9.656 7.060 -31.437 1.00 91.06 175 ASN A N 1
ATOM 1223 C CA . ASN A 1 175 ? 10.161 6.641 -30.129 1.00 91.06 175 ASN A CA 1
ATOM 1224 C C . ASN A 1 175 ? 11.648 6.980 -29.974 1.00 91.06 175 ASN A C 1
ATOM 1226 O O . ASN A 1 175 ? 12.417 6.887 -30.934 1.00 91.06 175 ASN A O 1
ATOM 1230 N N . ALA A 1 176 ? 12.074 7.305 -28.755 1.00 95.12 176 ALA A N 1
ATOM 1231 C CA . ALA A 1 176 ? 13.483 7.485 -28.420 1.00 95.12 176 ALA A CA 1
ATOM 1232 C C . ALA A 1 176 ? 13.907 6.432 -27.400 1.00 95.12 176 ALA A C 1
ATOM 1234 O O . ALA A 1 176 ? 13.268 6.298 -26.361 1.00 95.12 176 ALA A O 1
ATOM 1235 N N . THR A 1 177 ? 15.002 5.720 -27.659 1.00 96.31 177 THR A N 1
ATOM 1236 C CA . THR A 1 177 ? 15.533 4.716 -26.733 1.00 96.31 177 THR A CA 1
ATOM 1237 C C . THR A 1 177 ? 17.021 4.923 -26.479 1.00 96.31 177 THR A C 1
ATOM 1239 O O . THR A 1 177 ? 17.817 4.893 -27.412 1.00 96.31 177 THR A O 1
ATOM 1242 N N . GLY A 1 178 ? 17.438 5.131 -25.231 1.00 96.56 178 GLY A N 1
ATOM 1243 C CA . GLY A 1 178 ? 18.859 5.302 -24.914 1.00 96.56 178 GLY A CA 1
ATOM 1244 C C . GLY A 1 178 ? 19.650 4.040 -25.269 1.00 96.56 178 GLY A C 1
ATOM 1245 O O . GLY A 1 178 ? 20.554 4.073 -26.109 1.00 96.56 178 GLY A O 1
ATOM 1246 N N . ILE A 1 179 ? 19.253 2.912 -24.678 1.00 96.81 179 ILE A N 1
ATOM 1247 C CA . ILE A 1 179 ? 19.822 1.583 -24.929 1.00 96.81 179 ILE A CA 1
ATOM 1248 C C . ILE A 1 179 ? 18.683 0.581 -25.129 1.00 96.81 179 ILE A C 1
ATOM 1250 O O . ILE A 1 179 ? 17.801 0.488 -24.281 1.00 96.81 179 ILE A O 1
ATOM 1254 N N . HIS A 1 180 ? 18.717 -0.177 -26.222 1.00 96.06 180 HIS A N 1
ATOM 1255 C CA . HIS A 1 180 ? 17.798 -1.277 -26.514 1.00 96.06 180 HIS A CA 1
ATOM 1256 C C . HIS A 1 180 ? 18.588 -2.560 -26.757 1.00 96.06 180 HIS A C 1
ATOM 1258 O O . HIS A 1 180 ? 19.452 -2.589 -27.639 1.00 96.06 180 HIS A O 1
ATOM 1264 N N . VAL A 1 181 ? 18.288 -3.614 -25.998 1.00 96.12 181 VAL A N 1
ATOM 1265 C CA . VAL A 1 181 ? 18.975 -4.907 -26.088 1.00 96.12 181 VAL A CA 1
ATOM 1266 C C . VAL A 1 181 ? 17.975 -6.053 -26.083 1.00 96.12 181 VAL A C 1
ATOM 1268 O O . VAL A 1 181 ? 17.295 -6.274 -25.085 1.00 96.12 181 VAL A O 1
ATOM 1271 N N . ASP A 1 182 ? 17.979 -6.830 -27.164 1.00 94.62 182 ASP A N 1
ATOM 1272 C CA . ASP A 1 182 ? 17.237 -8.080 -27.283 1.00 94.62 182 ASP A CA 1
ATOM 1273 C C . ASP A 1 182 ? 18.202 -9.269 -27.353 1.00 94.62 182 ASP A C 1
ATOM 1275 O O . ASP A 1 182 ? 19.109 -9.296 -28.191 1.00 94.62 182 ASP A O 1
ATOM 1279 N N . GLY A 1 183 ? 17.984 -10.283 -26.513 1.00 92.88 183 GLY A N 1
ATOM 1280 C CA . GLY A 1 183 ? 18.767 -11.521 -26.519 1.00 92.88 183 GLY A CA 1
ATOM 1281 C C . GLY A 1 183 ? 17.899 -12.770 -26.392 1.00 92.88 183 GLY A C 1
ATOM 1282 O O . GLY A 1 183 ? 17.115 -12.912 -25.452 1.00 92.88 183 GLY A O 1
ATOM 1283 N N . ALA A 1 184 ? 18.036 -13.718 -27.321 1.00 92.00 184 ALA A N 1
ATOM 1284 C CA . ALA A 1 184 ? 17.229 -14.938 -27.327 1.00 92.00 184 ALA A CA 1
ATOM 1285 C C . ALA A 1 184 ? 17.431 -15.799 -26.070 1.00 92.00 184 ALA A C 1
ATOM 1287 O O . ALA A 1 184 ? 16.454 -16.300 -25.523 1.00 92.00 184 ALA A O 1
ATOM 1288 N N . ALA A 1 185 ? 18.679 -15.972 -25.624 1.00 93.69 185 ALA A N 1
ATOM 1289 C CA . ALA A 1 185 ? 19.067 -16.847 -24.511 1.00 93.69 185 ALA A CA 1
ATOM 1290 C C . ALA A 1 185 ? 19.357 -16.092 -23.200 1.00 93.69 185 ALA A C 1
ATOM 1292 O O . ALA A 1 185 ? 19.644 -16.721 -22.185 1.00 93.69 185 ALA A O 1
ATOM 1293 N N . GLY A 1 186 ? 19.299 -14.761 -23.230 1.00 96.31 186 GLY A N 1
ATOM 1294 C CA . GLY A 1 186 ? 19.511 -13.868 -22.092 1.00 96.31 186 GLY A CA 1
ATOM 1295 C C . GLY A 1 186 ? 19.863 -12.464 -22.576 1.00 96.31 186 GLY A C 1
ATOM 1296 O O . GLY A 1 186 ? 20.442 -12.315 -23.651 1.00 96.31 186 GLY A O 1
ATOM 1297 N N . ALA A 1 187 ? 19.521 -11.435 -21.811 1.00 97.56 187 ALA A N 1
ATOM 1298 C CA . ALA A 1 187 ? 19.851 -10.054 -22.140 1.00 97.56 187 ALA A CA 1
ATOM 1299 C C . ALA A 1 187 ? 20.225 -9.273 -20.880 1.00 97.56 187 ALA A C 1
ATOM 1301 O O . ALA A 1 187 ? 19.543 -9.362 -19.860 1.00 97.56 187 ALA A O 1
ATOM 1302 N N . SER A 1 188 ? 21.303 -8.496 -20.937 1.00 98.19 188 SER A N 1
ATOM 1303 C CA . SER A 1 188 ? 21.742 -7.671 -19.821 1.00 98.19 188 SER A CA 1
ATOM 1304 C C . SER A 1 188 ? 22.303 -6.322 -20.259 1.00 98.19 188 SER A C 1
ATOM 1306 O O . SER A 1 188 ? 22.994 -6.210 -21.274 1.00 98.19 188 SER A O 1
ATOM 1308 N N . VAL A 1 189 ? 21.994 -5.286 -19.477 1.00 98.50 189 VAL A N 1
ATOM 1309 C CA . VAL A 1 189 ? 22.543 -3.935 -19.635 1.00 98.50 189 VAL A CA 1
ATOM 1310 C C . VAL A 1 189 ? 23.062 -3.428 -18.297 1.00 98.50 189 VAL A C 1
ATOM 1312 O O . VAL A 1 189 ? 22.333 -3.459 -17.306 1.00 98.50 189 VAL A O 1
ATOM 1315 N N . THR A 1 190 ? 24.271 -2.868 -18.290 1.00 98.25 190 THR A N 1
ATOM 1316 C CA . THR A 1 190 ? 24.808 -2.089 -17.166 1.00 98.25 190 THR A CA 1
ATOM 1317 C C . THR A 1 190 ? 25.044 -0.645 -17.596 1.00 98.25 190 THR A C 1
ATOM 1319 O O . THR A 1 190 ? 25.735 -0.390 -18.579 1.00 98.25 190 THR A O 1
ATOM 1322 N N . VAL A 1 191 ? 24.521 0.321 -16.841 1.00 98.06 191 VAL A N 1
ATOM 1323 C CA . VAL A 1 191 ? 24.763 1.758 -17.043 1.00 98.06 191 VAL A CA 1
ATOM 1324 C C . VAL A 1 191 ? 25.698 2.277 -15.955 1.00 98.06 191 VAL A C 1
ATOM 1326 O O . VAL A 1 191 ? 25.424 2.110 -14.764 1.00 98.06 191 VAL A O 1
ATOM 1329 N N . THR A 1 192 ? 26.798 2.917 -16.359 1.00 96.12 192 THR A N 1
ATOM 1330 C CA . THR A 1 192 ? 27.814 3.462 -15.435 1.00 96.12 192 THR A CA 1
ATOM 1331 C C . THR A 1 192 ? 27.870 4.990 -15.386 1.00 96.12 192 THR A C 1
ATOM 1333 O O . THR A 1 192 ? 28.339 5.519 -14.383 1.00 96.12 192 THR A O 1
ATOM 1336 N N . ASP A 1 193 ? 27.362 5.700 -16.402 1.00 96.62 193 ASP A N 1
ATOM 1337 C CA . ASP A 1 193 ? 27.200 7.164 -16.364 1.00 96.62 193 ASP A CA 1
ATOM 1338 C C . ASP A 1 193 ? 25.814 7.614 -16.825 1.00 96.62 193 ASP A C 1
ATOM 1340 O O . ASP A 1 193 ? 25.025 8.001 -15.970 1.00 96.62 193 ASP A O 1
ATOM 1344 N N . TYR A 1 194 ? 25.444 7.514 -18.110 1.00 96.25 194 TYR A N 1
ATOM 1345 C CA . TYR A 1 194 ? 24.044 7.764 -18.478 1.00 96.25 194 TYR A CA 1
ATOM 1346 C C . TYR A 1 194 ? 23.467 6.968 -19.648 1.00 96.25 194 TYR A C 1
ATOM 1348 O O . TYR A 1 194 ? 24.143 6.670 -20.631 1.00 96.25 194 TYR A O 1
ATOM 1356 N N . ALA A 1 195 ? 22.164 6.703 -19.555 1.00 97.44 195 ALA A N 1
ATOM 1357 C CA . ALA A 1 195 ? 21.307 6.252 -20.645 1.00 97.44 195 ALA A CA 1
ATOM 1358 C C . ALA A 1 195 ? 20.056 7.146 -20.698 1.00 97.44 195 ALA A C 1
ATOM 1360 O O . ALA A 1 195 ? 19.116 6.960 -19.925 1.00 97.44 195 ALA A O 1
ATOM 1361 N N . ASP A 1 196 ? 20.072 8.152 -21.575 1.00 98.12 196 ASP A N 1
ATOM 1362 C CA . ASP A 1 196 ? 19.011 9.163 -21.641 1.00 98.12 196 ASP A CA 1
ATOM 1363 C C . ASP A 1 196 ? 18.155 9.021 -22.920 1.00 98.12 196 ASP A C 1
ATOM 1365 O O . ASP A 1 196 ? 18.672 8.734 -24.003 1.00 98.12 196 ASP A O 1
ATOM 1369 N N . ALA A 1 197 ? 16.859 9.306 -22.838 1.00 97.12 197 ALA A N 1
ATOM 1370 C CA . ALA A 1 197 ? 15.946 9.339 -23.977 1.00 97.12 197 ALA A CA 1
ATOM 1371 C C . ALA A 1 197 ? 14.992 10.535 -23.908 1.00 97.12 197 ALA A C 1
ATOM 1373 O O . ALA A 1 197 ? 14.475 10.875 -22.844 1.00 97.12 197 ALA A O 1
ATOM 1374 N N . TYR A 1 198 ? 14.738 11.149 -25.061 1.00 96.94 198 TYR A N 1
ATOM 1375 C CA . TYR A 1 198 ? 13.894 12.333 -25.191 1.00 96.94 198 TYR A CA 1
ATOM 1376 C C . TYR A 1 198 ? 12.985 12.205 -26.412 1.00 96.94 198 TYR A C 1
ATOM 1378 O O . TYR A 1 198 ? 13.469 11.997 -27.527 1.00 96.94 198 TYR A O 1
ATOM 1386 N N . THR A 1 199 ? 11.685 12.389 -26.220 1.00 94.19 199 THR A N 1
ATOM 1387 C CA . THR A 1 199 ? 10.704 12.500 -27.308 1.00 94.19 199 THR A CA 1
ATOM 1388 C C . THR A 1 199 ? 9.993 13.842 -27.222 1.00 94.19 199 THR A C 1
ATOM 1390 O O . THR A 1 199 ? 9.617 14.269 -26.133 1.00 94.19 199 THR A O 1
ATOM 1393 N N . PHE A 1 200 ? 9.836 14.508 -28.367 1.00 91.69 200 PHE A N 1
ATOM 1394 C CA . PHE A 1 200 ? 9.203 15.831 -28.459 1.00 91.69 200 PHE A CA 1
ATOM 1395 C C . PHE A 1 200 ? 7.786 15.798 -29.065 1.00 91.69 200 PHE A C 1
ATOM 1397 O O . PHE A 1 200 ? 7.112 16.825 -29.117 1.00 91.69 200 PHE A O 1
ATOM 1404 N N . GLY A 1 201 ? 7.350 14.638 -29.568 1.00 87.31 201 GLY A N 1
ATOM 1405 C CA . GLY A 1 201 ? 5.997 14.386 -30.073 1.00 87.31 201 GLY A CA 1
ATOM 1406 C C . GLY A 1 201 ? 5.294 13.282 -29.282 1.00 87.31 201 GLY A C 1
ATOM 1407 O O . GLY A 1 201 ? 5.599 13.055 -28.120 1.00 87.31 201 GLY A O 1
ATOM 1408 N N . ASN A 1 202 ? 4.371 12.553 -29.911 1.00 86.56 202 ASN A N 1
ATOM 1409 C CA . ASN A 1 202 ? 3.556 11.531 -29.231 1.00 86.56 202 ASN A CA 1
ATOM 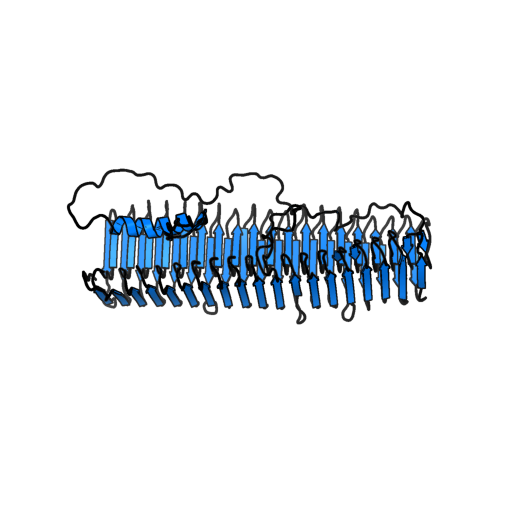1410 C C . ASN A 1 202 ? 4.266 10.173 -29.019 1.00 86.56 202 ASN A C 1
ATOM 1412 O O . ASN A 1 202 ? 3.613 9.171 -28.727 1.00 86.56 202 ASN A O 1
ATOM 1416 N N . GLY A 1 203 ? 5.584 10.115 -29.220 1.00 85.69 203 GLY A N 1
ATOM 1417 C CA . GLY A 1 203 ? 6.380 8.898 -29.066 1.00 85.69 203 GLY A CA 1
ATOM 1418 C C . GLY A 1 203 ? 6.650 8.536 -27.604 1.00 85.69 203 GLY A C 1
ATOM 1419 O O . GLY A 1 203 ? 6.356 9.289 -26.683 1.00 85.69 203 GLY A O 1
ATOM 1420 N N . THR A 1 204 ? 7.240 7.366 -27.375 1.00 88.88 204 THR A N 1
ATOM 1421 C CA . THR A 1 204 ? 7.686 6.943 -26.040 1.00 88.88 204 THR A CA 1
ATOM 1422 C C . THR A 1 204 ? 9.192 7.138 -25.894 1.00 88.88 204 THR A C 1
ATOM 1424 O O . THR A 1 204 ? 9.972 6.665 -26.727 1.00 88.88 204 THR A O 1
ATOM 1427 N N . ALA A 1 205 ? 9.603 7.833 -24.835 1.00 94.75 205 ALA A N 1
ATOM 1428 C CA . ALA A 1 205 ? 10.990 7.918 -24.402 1.00 94.75 205 ALA A CA 1
ATOM 1429 C C . ALA A 1 205 ? 11.299 6.759 -23.451 1.00 94.75 205 ALA A C 1
ATOM 1431 O O . ALA A 1 205 ? 10.674 6.646 -22.400 1.00 94.75 205 ALA A O 1
ATOM 1432 N N . THR A 1 206 ? 12.281 5.928 -23.789 1.00 96.31 206 THR A N 1
ATOM 1433 C CA . THR A 1 206 ? 12.738 4.813 -22.955 1.00 96.31 206 THR A CA 1
ATOM 1434 C C . THR A 1 206 ? 14.231 4.925 -22.680 1.00 96.31 206 THR A C 1
ATOM 1436 O O . THR A 1 206 ? 15.036 4.845 -23.601 1.00 96.31 206 THR A O 1
ATOM 1439 N N . GLY A 1 207 ? 14.645 5.104 -21.428 1.00 97.00 207 GLY A N 1
ATOM 1440 C CA . GLY A 1 207 ? 16.073 5.210 -21.107 1.00 97.00 207 GLY A CA 1
ATOM 1441 C C . GLY A 1 207 ? 16.824 3.914 -21.436 1.00 97.00 207 GLY A C 1
ATOM 1442 O O . GLY A 1 207 ? 17.755 3.906 -22.246 1.00 97.00 207 GLY A O 1
ATOM 1443 N N . VAL A 1 208 ? 16.362 2.804 -20.859 1.00 97.88 208 VAL A N 1
ATOM 1444 C CA . VAL A 1 208 ? 16.898 1.455 -21.081 1.00 97.88 208 VAL A CA 1
ATOM 1445 C C . VAL A 1 208 ? 15.757 0.477 -21.342 1.00 97.88 208 VAL A C 1
ATOM 1447 O O . VAL A 1 208 ? 14.810 0.412 -20.563 1.00 97.88 208 VAL A O 1
ATOM 1450 N N . ASN A 1 209 ? 15.871 -0.310 -22.409 1.00 96.19 209 ASN A N 1
ATOM 1451 C CA . ASN A 1 209 ? 14.989 -1.427 -22.716 1.00 96.19 209 ASN A CA 1
ATOM 1452 C C . ASN A 1 209 ? 15.811 -2.709 -22.877 1.00 96.19 209 ASN A C 1
ATOM 1454 O O . ASN A 1 209 ? 16.704 -2.771 -23.725 1.00 96.19 209 ASN A O 1
ATOM 1458 N N . VAL A 1 210 ? 15.514 -3.720 -22.065 1.00 95.81 210 VAL A N 1
ATOM 1459 C CA . VAL A 1 210 ? 16.168 -5.031 -22.107 1.00 95.81 210 VAL A CA 1
ATOM 1460 C C . VAL A 1 210 ? 15.106 -6.103 -22.230 1.00 95.81 210 VAL A C 1
ATOM 1462 O O . VAL A 1 210 ? 14.204 -6.173 -21.394 1.00 95.81 210 VAL A O 1
ATOM 1465 N N . TYR A 1 211 ? 15.233 -6.968 -23.228 1.00 95.50 211 TYR A N 1
ATOM 1466 C CA . TYR A 1 211 ? 14.301 -8.062 -23.429 1.00 95.50 211 TYR A CA 1
ATOM 1467 C C . TYR A 1 211 ? 15.008 -9.390 -23.694 1.00 95.50 211 TYR A C 1
ATOM 1469 O O . TYR A 1 211 ? 15.962 -9.474 -24.471 1.00 95.50 211 TYR A O 1
ATOM 1477 N N . SER A 1 212 ? 14.499 -10.459 -23.080 1.00 94.62 212 SER A N 1
ATOM 1478 C CA . SER A 1 212 ? 14.901 -11.823 -23.403 1.00 94.62 212 SER A CA 1
ATOM 1479 C C . SER A 1 212 ? 13.718 -12.743 -23.673 1.00 94.62 212 SER A C 1
ATOM 1481 O O . SER A 1 212 ? 12.691 -12.701 -23.000 1.00 94.62 212 SER A O 1
ATOM 1483 N N . TYR A 1 213 ? 13.869 -13.616 -24.669 1.00 89.75 213 TYR A N 1
ATOM 1484 C CA . TYR A 1 213 ? 12.838 -14.597 -24.987 1.00 89.75 213 TYR A CA 1
ATOM 1485 C C . TYR A 1 213 ? 12.926 -15.840 -24.088 1.00 89.75 213 TYR A C 1
ATOM 1487 O O . TYR A 1 213 ? 11.967 -16.171 -23.395 1.00 89.75 213 TYR A O 1
ATOM 1495 N N . ALA A 1 214 ? 14.060 -16.544 -24.093 1.00 90.06 214 ALA A N 1
ATOM 1496 C CA . ALA A 1 214 ? 14.232 -17.813 -23.384 1.00 90.06 214 ALA A CA 1
ATOM 1497 C C . ALA A 1 214 ? 14.974 -17.688 -22.044 1.00 90.06 214 ALA A C 1
ATOM 1499 O O . ALA A 1 214 ? 14.795 -18.550 -21.187 1.00 90.06 214 ALA A O 1
ATOM 1500 N N . GLY A 1 215 ? 15.814 -16.662 -21.879 1.00 94.19 215 GLY A N 1
ATOM 1501 C CA . GLY A 1 215 ? 16.646 -16.476 -20.691 1.00 94.19 215 GLY A CA 1
ATOM 1502 C C . GLY A 1 215 ? 16.245 -15.283 -19.839 1.00 94.19 215 GLY A C 1
ATOM 1503 O O . GLY A 1 215 ? 15.166 -14.707 -19.992 1.00 94.19 215 GLY A O 1
ATOM 1504 N N . ASP A 1 216 ? 17.133 -14.917 -18.923 1.00 97.69 216 ASP A N 1
ATOM 1505 C CA . ASP A 1 216 ? 16.906 -13.805 -18.006 1.00 97.69 216 ASP A CA 1
ATOM 1506 C C . ASP A 1 216 ? 17.139 -12.455 -18.699 1.00 97.69 216 ASP A C 1
ATOM 1508 O O . ASP A 1 216 ? 18.024 -12.318 -19.548 1.00 97.69 216 ASP A O 1
ATOM 1512 N N . ALA A 1 217 ? 16.352 -11.452 -18.317 1.00 97.62 217 ALA A N 1
ATOM 1513 C CA . ALA A 1 217 ? 16.527 -10.059 -18.709 1.00 97.62 217 ALA A CA 1
ATOM 1514 C C . ALA A 1 217 ? 16.922 -9.229 -17.481 1.00 97.62 217 ALA A C 1
ATOM 1516 O O . ALA A 1 217 ? 16.194 -9.200 -16.486 1.00 97.62 217 ALA A O 1
ATOM 1517 N N . ALA A 1 218 ? 18.070 -8.556 -17.537 1.00 98.50 218 ALA A N 1
ATOM 1518 C CA . ALA A 1 218 ? 18.620 -7.808 -16.410 1.00 98.50 218 ALA A CA 1
ATOM 1519 C C . ALA A 1 218 ? 19.037 -6.385 -16.803 1.00 98.50 218 ALA A C 1
ATOM 1521 O O . ALA A 1 218 ? 19.811 -6.188 -17.736 1.00 98.50 218 ALA A O 1
ATOM 1522 N N . ALA A 1 219 ? 18.587 -5.381 -16.054 1.00 98.38 219 ALA A N 1
ATOM 1523 C CA . ALA A 1 219 ? 19.068 -4.008 -16.195 1.00 98.38 219 ALA A CA 1
ATOM 1524 C C . ALA A 1 219 ? 19.685 -3.522 -14.879 1.00 98.38 219 ALA A C 1
ATOM 1526 O O . ALA A 1 219 ? 19.058 -3.601 -13.824 1.00 98.38 219 ALA A O 1
ATOM 1527 N N . THR A 1 220 ? 20.910 -3.001 -14.940 1.00 98.56 220 THR A N 1
ATOM 1528 C CA . THR A 1 220 ? 21.646 -2.500 -13.776 1.00 98.56 220 THR A CA 1
ATOM 1529 C C . THR A 1 220 ? 22.059 -1.047 -13.977 1.00 98.56 220 THR A C 1
ATOM 1531 O O . THR A 1 220 ? 22.699 -0.709 -14.970 1.00 98.56 220 THR A O 1
ATOM 1534 N N . VAL A 1 221 ? 21.760 -0.184 -13.008 1.00 98.25 221 VAL A N 1
ATOM 1535 C CA . VAL A 1 221 ? 22.302 1.180 -12.928 1.00 98.25 221 VAL A CA 1
ATOM 1536 C C . VAL A 1 221 ? 23.286 1.238 -11.769 1.00 98.25 221 VAL A C 1
ATOM 1538 O O . VAL A 1 221 ? 22.906 1.080 -10.608 1.00 98.25 221 VAL A O 1
ATOM 1541 N N . SER A 1 222 ? 24.561 1.447 -12.088 1.00 96.88 222 SER A N 1
ATOM 1542 C CA . SER A 1 222 ? 25.633 1.519 -11.093 1.00 96.88 222 SER A CA 1
ATOM 1543 C C . SER A 1 222 ? 25.532 2.786 -10.245 1.00 96.88 222 SER A C 1
ATOM 1545 O O . SER A 1 222 ? 24.927 3.778 -10.651 1.00 96.88 222 SER A O 1
ATOM 1547 N N . ALA A 1 223 ? 26.190 2.790 -9.085 1.00 93.94 223 ALA A N 1
ATOM 1548 C CA . ALA A 1 223 ? 26.359 4.007 -8.298 1.00 93.94 223 ALA A CA 1
ATOM 1549 C C . ALA A 1 223 ? 27.038 5.105 -9.139 1.00 93.94 223 ALA A C 1
ATOM 1551 O O . ALA A 1 223 ? 28.095 4.878 -9.727 1.00 93.94 223 ALA A O 1
ATOM 1552 N N . GLY A 1 224 ? 26.417 6.285 -9.203 1.00 91.75 224 GLY A N 1
ATOM 1553 C CA . GLY A 1 224 ? 26.840 7.396 -10.066 1.00 91.75 224 GLY A CA 1
ATOM 1554 C C . GLY A 1 224 ? 26.263 7.365 -11.486 1.00 91.75 224 GLY A C 1
ATOM 1555 O O . GLY A 1 224 ? 26.306 8.390 -12.161 1.00 91.75 224 GLY A O 1
ATOM 1556 N N . GLY A 1 225 ? 25.675 6.243 -11.911 1.00 97.00 225 GLY A N 1
ATOM 1557 C CA . GLY A 1 225 ? 24.942 6.137 -13.166 1.00 97.00 225 GLY A CA 1
ATOM 1558 C C . GLY A 1 225 ? 23.563 6.798 -13.094 1.00 97.00 225 GLY A C 1
ATOM 1559 O O . GLY A 1 225 ? 22.938 6.876 -12.034 1.00 97.00 225 GLY A O 1
ATOM 1560 N N . ARG A 1 226 ? 23.067 7.250 -14.244 1.00 97.88 226 ARG A N 1
ATOM 1561 C CA . ARG A 1 226 ? 21.755 7.868 -14.417 1.00 97.88 226 ARG A CA 1
ATOM 1562 C C . ARG A 1 226 ? 21.006 7.256 -15.594 1.00 97.88 226 ARG A C 1
ATOM 1564 O O . ARG A 1 226 ? 21.549 7.096 -16.679 1.00 97.88 226 ARG A O 1
ATOM 1571 N N . VAL A 1 227 ? 19.719 7.009 -15.428 1.00 98.56 227 VAL A N 1
A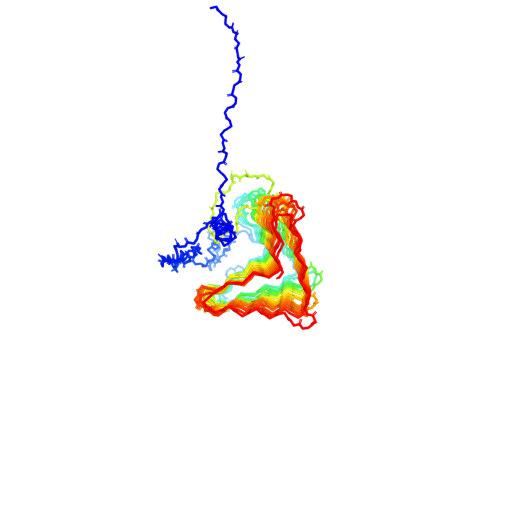TOM 1572 C CA . VAL A 1 227 ? 18.809 6.747 -16.546 1.00 98.56 227 VAL A CA 1
ATOM 1573 C C . VAL A 1 227 ? 17.759 7.841 -16.560 1.00 98.56 227 VAL A C 1
ATOM 1575 O O . VAL A 1 227 ? 17.193 8.153 -15.514 1.00 98.56 227 VAL A O 1
ATOM 1578 N N . ALA A 1 228 ? 17.517 8.458 -17.713 1.00 98.12 228 ALA A N 1
ATOM 1579 C CA . ALA A 1 228 ? 16.540 9.534 -17.810 1.00 98.12 228 ALA A CA 1
ATOM 1580 C C . ALA A 1 228 ? 15.648 9.389 -19.044 1.00 98.12 228 ALA A C 1
ATOM 1582 O O . ALA A 1 228 ? 16.140 9.172 -20.147 1.00 98.12 228 ALA A O 1
ATOM 1583 N N . ALA A 1 229 ? 14.341 9.543 -18.867 1.00 97.38 229 ALA A N 1
ATOM 1584 C CA . ALA A 1 229 ? 13.362 9.523 -19.943 1.00 97.38 229 ALA A CA 1
ATOM 1585 C C . ALA A 1 229 ? 12.470 10.762 -19.875 1.00 97.38 229 ALA A C 1
ATOM 1587 O O . ALA A 1 229 ? 11.924 11.079 -18.817 1.00 97.38 229 ALA A O 1
ATOM 1588 N N . TYR A 1 230 ? 12.317 11.440 -21.010 1.00 97.44 230 TYR A N 1
ATOM 1589 C CA . TYR A 1 230 ? 11.542 12.670 -21.128 1.00 97.44 230 TYR A CA 1
ATOM 1590 C C . TYR A 1 230 ? 10.555 12.577 -22.295 1.00 97.44 230 TYR A C 1
ATOM 1592 O O . TYR A 1 230 ? 10.964 12.502 -23.456 1.00 97.44 230 TYR A O 1
ATOM 1600 N N . GLY A 1 231 ? 9.262 12.577 -21.977 1.00 92.75 231 GLY A N 1
ATOM 1601 C CA . GLY A 1 231 ? 8.164 12.647 -22.939 1.00 92.75 231 GLY A CA 1
ATOM 1602 C C . GLY A 1 231 ? 7.520 14.031 -22.926 1.00 92.75 231 GLY A C 1
ATOM 1603 O O . GLY A 1 231 ? 6.919 14.423 -21.926 1.00 92.75 231 GLY A O 1
ATOM 1604 N N . GLU A 1 232 ? 7.652 14.789 -24.012 1.00 88.94 232 GLU A N 1
ATOM 1605 C CA . GLU A 1 232 ? 6.939 16.061 -24.185 1.00 88.94 232 GLU A CA 1
ATOM 1606 C C . GLU A 1 232 ? 5.646 15.882 -24.998 1.00 88.94 232 GLU A C 1
ATOM 1608 O O . GLU A 1 232 ? 5.428 14.840 -25.614 1.00 88.94 232 GLU A O 1
ATOM 1613 N N . ALA A 1 233 ? 4.781 16.906 -25.004 1.00 83.69 233 ALA A N 1
ATOM 1614 C CA . ALA A 1 233 ? 3.434 16.834 -25.582 1.00 83.69 233 ALA A CA 1
ATOM 1615 C C . ALA A 1 233 ? 2.697 15.576 -25.070 1.00 83.69 233 ALA A C 1
ATOM 1617 O O . ALA A 1 233 ? 2.653 15.363 -23.858 1.00 83.69 233 ALA A O 1
ATOM 1618 N N . GLY A 1 234 ? 2.195 14.720 -25.969 1.00 77.12 234 GLY A N 1
ATOM 1619 C CA . GLY A 1 234 ? 1.537 13.444 -25.655 1.00 77.12 234 GLY A CA 1
ATOM 1620 C C . GLY A 1 234 ? 2.466 12.256 -25.375 1.00 77.12 234 GLY A C 1
ATOM 1621 O O . GLY A 1 234 ? 1.973 11.141 -25.215 1.00 77.12 234 GLY A O 1
ATOM 1622 N N . GLY A 1 235 ? 3.787 12.450 -25.371 1.00 81.38 235 GLY A N 1
ATOM 1623 C CA . GLY A 1 235 ? 4.753 11.363 -25.253 1.00 81.38 235 GLY A CA 1
ATOM 1624 C C . GLY A 1 235 ? 4.834 10.746 -23.856 1.00 81.38 235 GLY A C 1
ATOM 1625 O O . GLY A 1 235 ? 4.752 11.436 -22.837 1.00 81.38 235 GLY A O 1
ATOM 1626 N N . ASN A 1 236 ? 5.034 9.428 -23.803 1.00 88.69 236 ASN A N 1
ATOM 1627 C CA . ASN A 1 236 ? 5.246 8.697 -22.551 1.00 88.69 236 ASN A CA 1
ATOM 1628 C C . ASN A 1 236 ? 6.728 8.700 -22.160 1.00 88.69 236 ASN A C 1
ATOM 1630 O O . ASN A 1 236 ? 7.607 8.762 -23.021 1.00 88.69 236 ASN A O 1
ATOM 1634 N N . ALA A 1 237 ? 7.012 8.560 -20.867 1.00 92.94 237 ALA A N 1
ATOM 1635 C CA . ALA A 1 237 ? 8.371 8.462 -20.346 1.00 92.94 237 ALA A CA 1
ATOM 1636 C C . ALA A 1 237 ? 8.547 7.189 -19.520 1.00 92.94 237 ALA A C 1
ATOM 1638 O O . ALA A 1 237 ? 7.847 6.984 -18.534 1.00 92.94 237 ALA A O 1
ATOM 1639 N N . VAL A 1 238 ? 9.509 6.350 -19.894 1.00 95.69 238 VAL A N 1
ATOM 1640 C CA . VAL A 1 238 ? 9.841 5.111 -19.190 1.00 95.69 238 VAL A CA 1
ATOM 1641 C C . VAL A 1 238 ? 11.339 5.082 -18.904 1.00 95.69 238 VAL A C 1
ATOM 1643 O O . VAL A 1 238 ? 12.147 5.082 -19.826 1.00 95.69 238 VAL A O 1
ATOM 1646 N N . GLY A 1 239 ? 11.750 5.065 -17.639 1.00 96.94 239 GLY A N 1
ATOM 1647 C CA . GLY A 1 239 ? 13.172 5.016 -17.299 1.00 96.94 239 GLY A CA 1
ATOM 1648 C C . GLY A 1 239 ? 13.798 3.694 -17.744 1.00 96.94 239 GLY A C 1
ATOM 1649 O O . GLY A 1 239 ? 14.625 3.672 -18.657 1.00 96.94 239 GLY A O 1
ATOM 1650 N N . ILE A 1 240 ? 13.383 2.589 -17.122 1.00 97.12 240 ILE A N 1
ATOM 1651 C CA . ILE A 1 240 ? 13.941 1.252 -17.369 1.00 97.12 240 ILE A CA 1
ATOM 1652 C C . ILE A 1 240 ? 12.832 0.229 -17.597 1.00 97.12 240 ILE A C 1
ATOM 1654 O O . ILE A 1 240 ? 11.886 0.151 -16.814 1.00 97.12 240 ILE A O 1
ATOM 1658 N N . VAL A 1 241 ? 13.009 -0.609 -18.615 1.00 96.06 241 VAL A N 1
ATOM 1659 C CA . VAL A 1 241 ? 12.212 -1.811 -18.867 1.00 96.06 241 VAL A CA 1
ATOM 1660 C C . VAL A 1 241 ? 13.131 -3.030 -18.877 1.00 96.06 241 VAL A C 1
ATOM 1662 O O . VAL A 1 241 ? 14.123 -3.051 -19.607 1.00 96.06 241 VAL A O 1
ATOM 1665 N N . ALA A 1 242 ? 12.783 -4.049 -18.093 1.00 95.81 242 ALA A N 1
ATOM 1666 C CA . ALA A 1 242 ? 13.347 -5.392 -18.198 1.00 95.81 242 ALA A CA 1
ATOM 1667 C C . ALA A 1 242 ? 12.209 -6.390 -18.437 1.00 95.81 242 ALA A C 1
ATOM 1669 O O . ALA A 1 242 ? 11.326 -6.540 -17.592 1.00 95.81 242 ALA A O 1
ATOM 1670 N N . GLY A 1 243 ? 12.215 -7.055 -19.589 1.00 94.88 243 GLY A N 1
ATOM 1671 C CA . GLY A 1 243 ? 11.172 -7.987 -20.006 1.00 94.88 243 GLY A CA 1
ATOM 1672 C C . GLY A 1 243 ? 11.724 -9.380 -20.280 1.00 94.88 243 GLY A C 1
ATOM 1673 O O . GLY A 1 243 ? 12.660 -9.520 -21.059 1.00 94.88 243 GLY A O 1
ATOM 1674 N N . SER A 1 244 ? 11.133 -10.426 -19.707 1.00 93.75 244 SER A N 1
ATOM 1675 C CA . SER A 1 244 ? 11.433 -11.801 -20.117 1.00 93.75 244 SER A CA 1
ATOM 1676 C C . SER A 1 244 ? 10.170 -12.597 -20.418 1.00 93.75 244 SER A C 1
ATOM 1678 O O . SER A 1 244 ? 9.148 -12.464 -19.747 1.00 93.75 244 SER A O 1
ATOM 1680 N N . TYR A 1 245 ? 10.210 -13.432 -21.454 1.00 92.00 245 TYR A N 1
ATOM 1681 C CA . TYR A 1 245 ? 9.100 -14.336 -21.726 1.00 92.00 245 TYR A CA 1
ATOM 1682 C C . TYR A 1 245 ? 9.212 -15.605 -20.870 1.00 92.00 245 TYR A C 1
ATOM 1684 O O . TYR A 1 245 ? 8.330 -15.852 -20.049 1.00 92.00 245 TYR A O 1
ATOM 1692 N N . TYR A 1 246 ? 10.292 -16.382 -20.996 1.00 91.00 246 TYR A N 1
ATOM 1693 C CA . TYR A 1 246 ? 10.471 -17.629 -20.235 1.00 91.00 246 TYR A CA 1
ATOM 1694 C C . TYR A 1 246 ? 11.373 -17.531 -19.000 1.00 91.00 246 TYR A C 1
ATOM 1696 O O . TYR A 1 246 ? 11.218 -18.349 -18.095 1.00 91.00 246 TYR A O 1
ATOM 1704 N N . GLY A 1 247 ? 12.314 -16.589 -18.969 1.00 95.25 247 GLY A N 1
ATOM 1705 C CA . GLY A 1 247 ? 13.227 -16.401 -17.844 1.00 95.25 247 GLY A CA 1
ATOM 1706 C C . GLY A 1 247 ? 12.745 -15.344 -16.857 1.00 95.25 247 GLY A C 1
ATOM 1707 O O . GLY A 1 247 ? 11.602 -14.878 -16.893 1.00 95.25 247 GLY A O 1
ATOM 1708 N N . ASN A 1 248 ? 13.637 -14.950 -15.960 1.00 97.88 248 ASN A N 1
ATOM 1709 C CA . ASN A 1 248 ? 13.365 -13.932 -14.957 1.00 97.88 248 ASN A CA 1
ATOM 1710 C C . ASN A 1 248 ? 13.608 -12.530 -15.520 1.00 97.88 248 ASN A C 1
ATOM 1712 O O . ASN A 1 248 ? 14.477 -12.323 -16.366 1.00 97.88 248 ASN A O 1
ATOM 1716 N N . ALA A 1 249 ? 12.869 -11.548 -15.016 1.00 97.38 249 ALA A N 1
ATOM 1717 C CA . ALA A 1 249 ? 13.129 -10.137 -15.276 1.00 97.38 249 ALA A CA 1
ATOM 1718 C C . ALA A 1 249 ? 13.641 -9.471 -13.998 1.00 97.38 249 ALA A C 1
ATOM 1720 O O . ALA A 1 249 ? 13.033 -9.606 -12.936 1.00 97.38 249 ALA A O 1
ATOM 1721 N N . SER A 1 250 ? 14.758 -8.752 -14.081 1.00 98.56 250 SER A N 1
ATOM 1722 C CA . SER A 1 250 ? 15.365 -8.107 -12.918 1.00 98.56 250 SER A CA 1
ATOM 1723 C C . SER A 1 250 ? 15.858 -6.697 -13.224 1.00 98.56 250 SER A C 1
ATOM 1725 O O . SER A 1 250 ? 16.436 -6.434 -14.280 1.00 98.56 250 SER A O 1
ATOM 1727 N N . ILE A 1 251 ? 15.639 -5.778 -12.284 1.00 98.75 251 ILE A N 1
ATOM 1728 C CA . ILE A 1 251 ? 16.213 -4.431 -12.318 1.00 98.75 251 ILE A CA 1
ATOM 1729 C C . ILE A 1 251 ? 16.945 -4.168 -11.007 1.00 98.75 251 ILE A C 1
ATOM 1731 O O . ILE A 1 251 ? 16.372 -4.330 -9.930 1.00 98.75 251 ILE A O 1
ATOM 1735 N N . THR A 1 252 ? 18.196 -3.721 -11.096 1.00 98.56 252 THR A N 1
ATOM 1736 C CA . THR A 1 252 ? 18.982 -3.247 -9.951 1.00 98.56 252 THR A CA 1
ATOM 1737 C C . THR A 1 252 ? 19.369 -1.787 -10.156 1.00 98.56 252 THR A C 1
ATOM 1739 O O . THR A 1 252 ? 20.070 -1.460 -11.109 1.00 98.56 252 THR A O 1
ATOM 1742 N N . ASN A 1 253 ? 18.949 -0.895 -9.262 1.00 98.19 253 ASN A N 1
ATOM 1743 C CA . ASN A 1 253 ? 19.292 0.524 -9.326 1.00 98.19 253 ASN A CA 1
ATOM 1744 C C . ASN A 1 253 ? 20.052 0.973 -8.076 1.00 98.19 253 ASN A C 1
ATOM 1746 O O . ASN A 1 253 ? 19.486 1.034 -6.989 1.00 98.19 253 ASN A O 1
ATOM 1750 N N . SER A 1 254 ? 21.313 1.362 -8.243 1.00 97.75 254 SER A N 1
ATOM 1751 C CA . SER A 1 254 ? 22.107 2.060 -7.222 1.00 97.75 254 SER A CA 1
ATOM 1752 C C . SER A 1 254 ? 22.455 3.498 -7.625 1.00 97.75 254 SER A C 1
ATOM 1754 O O . SER A 1 254 ? 23.182 4.174 -6.899 1.00 97.75 254 SER A O 1
ATOM 1756 N N . GLY A 1 255 ? 21.960 3.956 -8.778 1.00 97.12 255 GLY A N 1
ATOM 1757 C CA . GLY A 1 255 ? 22.149 5.301 -9.311 1.00 97.12 255 GLY A CA 1
ATOM 1758 C C . GLY A 1 255 ? 20.872 6.140 -9.234 1.00 97.12 255 GLY A C 1
ATOM 1759 O O . GLY A 1 255 ? 20.125 6.072 -8.261 1.00 97.12 255 GLY A O 1
ATOM 1760 N N . THR A 1 256 ? 20.618 6.953 -10.256 1.00 98.25 256 THR A N 1
ATOM 1761 C CA . THR A 1 256 ? 19.405 7.780 -10.348 1.00 98.25 256 THR A CA 1
ATOM 1762 C C . THR A 1 256 ? 18.577 7.392 -11.564 1.00 98.25 256 THR A C 1
ATOM 1764 O O . THR A 1 256 ? 19.096 7.342 -12.676 1.00 98.25 256 THR A O 1
ATOM 1767 N N . VAL A 1 257 ? 17.273 7.200 -11.383 1.00 98.69 257 VAL A N 1
ATOM 1768 C CA . VAL A 1 257 ? 16.322 7.020 -12.484 1.00 98.69 257 VAL A CA 1
ATOM 1769 C C . VAL A 1 257 ? 15.334 8.177 -12.491 1.00 98.69 257 VAL A C 1
ATOM 1771 O O . VAL A 1 257 ? 14.681 8.431 -11.486 1.00 98.69 257 VAL A O 1
ATOM 1774 N N . ASN A 1 258 ? 15.216 8.867 -13.624 1.00 98.50 258 ASN A N 1
ATOM 1775 C CA . ASN A 1 258 ? 14.280 9.968 -13.828 1.00 98.50 258 ASN A CA 1
ATOM 1776 C C . ASN A 1 258 ? 13.325 9.635 -14.978 1.00 98.50 258 ASN A C 1
ATOM 1778 O O . ASN A 1 258 ? 13.771 9.363 -16.090 1.00 98.50 258 ASN A O 1
ATOM 1782 N N . ALA A 1 259 ? 12.021 9.717 -14.745 1.00 97.50 259 ALA A N 1
ATOM 1783 C CA . ALA A 1 259 ? 11.016 9.636 -15.800 1.00 97.50 259 ALA A CA 1
ATOM 1784 C C . ALA A 1 259 ? 10.082 10.841 -15.699 1.00 97.50 259 ALA A C 1
ATOM 1786 O O . ALA A 1 259 ? 9.467 11.074 -14.660 1.00 97.50 259 ALA A O 1
ATOM 1787 N N . THR A 1 260 ? 9.997 11.639 -16.759 1.00 97.94 260 THR A N 1
ATOM 1788 C CA . THR A 1 260 ? 9.184 12.858 -16.774 1.00 97.94 260 THR A CA 1
ATOM 1789 C C . THR A 1 260 ? 8.340 12.926 -18.035 1.00 97.94 260 THR A C 1
ATOM 1791 O O . THR A 1 260 ? 8.885 12.934 -19.136 1.00 97.94 260 THR A O 1
ATOM 1794 N N . ALA A 1 261 ? 7.023 13.005 -17.873 1.00 91.12 261 ALA A N 1
ATOM 1795 C CA . ALA A 1 261 ? 6.070 13.189 -18.960 1.00 91.12 261 ALA A CA 1
ATOM 1796 C C . ALA A 1 261 ? 5.249 14.477 -18.769 1.00 91.12 261 ALA A C 1
ATOM 1798 O O . ALA A 1 261 ? 4.960 14.886 -17.641 1.00 91.12 261 ALA A O 1
ATOM 1799 N N . TYR A 1 262 ? 4.871 15.133 -19.866 1.00 89.56 262 TYR A N 1
ATOM 1800 C CA . TYR A 1 262 ? 3.969 16.286 -19.813 1.00 89.56 262 TYR A CA 1
ATOM 1801 C C . TYR A 1 262 ? 2.500 15.836 -19.833 1.00 89.56 262 TYR A C 1
ATOM 1803 O O . TYR A 1 262 ? 1.876 15.798 -18.771 1.00 89.56 262 TYR A O 1
ATOM 1811 N N . ASP A 1 263 ? 1.974 15.413 -20.990 1.00 82.38 263 ASP A N 1
ATOM 1812 C CA . ASP A 1 263 ? 0.600 14.895 -21.097 1.00 82.38 263 ASP A CA 1
ATOM 1813 C C . ASP A 1 263 ? 0.527 13.359 -20.971 1.00 82.38 263 ASP A C 1
ATOM 1815 O O . ASP A 1 263 ? -0.515 12.819 -20.600 1.00 82.38 263 ASP A O 1
ATOM 1819 N N . GLY A 1 264 ? 1.619 12.646 -21.278 1.00 83.88 264 GLY A N 1
ATOM 1820 C CA . GLY A 1 264 ? 1.683 11.181 -21.249 1.00 83.88 264 GLY A CA 1
ATOM 1821 C C . GLY A 1 264 ? 1.911 10.572 -19.861 1.00 83.88 264 GLY A C 1
ATOM 1822 O O . GLY A 1 264 ? 2.039 11.261 -18.848 1.00 83.88 264 GLY A O 1
ATOM 1823 N N . ASN A 1 265 ? 1.996 9.243 -19.806 1.00 87.38 265 ASN A N 1
ATOM 1824 C CA . ASN A 1 265 ? 2.289 8.516 -18.572 1.00 87.38 265 ASN A CA 1
ATOM 1825 C C . ASN A 1 265 ? 3.798 8.464 -18.299 1.00 87.38 265 ASN A C 1
ATOM 1827 O O . ASN A 1 265 ? 4.608 8.363 -19.225 1.00 87.38 265 ASN A O 1
ATOM 1831 N N . ALA A 1 266 ? 4.168 8.473 -17.018 1.00 91.44 266 ALA A N 1
ATOM 1832 C CA . ALA A 1 266 ? 5.548 8.336 -16.568 1.00 91.44 266 ALA A CA 1
ATOM 1833 C C . ALA A 1 266 ? 5.741 7.055 -15.740 1.00 91.44 266 ALA A C 1
ATOM 1835 O O . ALA A 1 266 ? 5.003 6.792 -14.793 1.00 91.44 266 ALA A O 1
ATOM 1836 N N . ILE A 1 267 ? 6.751 6.258 -16.076 1.00 95.69 267 ILE A N 1
ATOM 1837 C CA . ILE A 1 267 ? 7.119 5.032 -15.364 1.00 95.69 267 ILE A CA 1
ATOM 1838 C C . ILE A 1 267 ? 8.615 5.087 -15.060 1.00 95.69 267 ILE A C 1
ATOM 1840 O O . ILE A 1 267 ? 9.429 5.216 -15.969 1.00 95.69 267 ILE A O 1
ATOM 1844 N N . GLY A 1 268 ? 9.002 4.980 -13.792 1.00 96.88 268 GLY A N 1
ATOM 1845 C CA . GLY A 1 268 ? 10.414 4.969 -13.406 1.00 96.88 268 GLY A CA 1
ATOM 1846 C C . GLY A 1 268 ? 11.095 3.689 -13.876 1.00 96.88 268 GLY A C 1
ATOM 1847 O O . GLY A 1 268 ? 11.969 3.716 -14.742 1.00 96.88 268 GLY A O 1
ATOM 1848 N N . MET A 1 269 ? 10.673 2.554 -13.327 1.00 96.75 269 MET A N 1
ATOM 1849 C CA . MET A 1 269 ? 11.225 1.240 -13.661 1.00 96.75 269 MET A CA 1
ATOM 1850 C C . MET A 1 269 ? 10.127 0.185 -13.728 1.00 96.75 269 MET A C 1
ATOM 1852 O O . MET A 1 269 ? 9.209 0.206 -12.909 1.00 96.75 269 MET A O 1
ATOM 1856 N N . VAL A 1 270 ? 10.243 -0.767 -14.654 1.00 96.44 270 VAL A N 1
ATOM 1857 C CA . VAL A 1 270 ? 9.334 -1.914 -14.737 1.00 96.44 270 VAL A CA 1
ATOM 1858 C C . VAL A 1 270 ? 10.055 -3.214 -15.092 1.00 96.44 270 VAL A C 1
ATOM 1860 O O . VAL A 1 270 ? 10.668 -3.328 -16.153 1.00 96.44 270 VAL A O 1
ATOM 1863 N N . ALA A 1 271 ? 9.945 -4.213 -14.212 1.00 95.88 271 ALA A N 1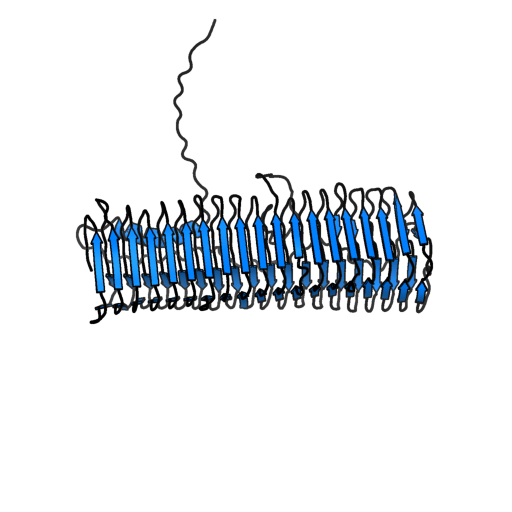
ATOM 1864 C CA . ALA A 1 271 ? 10.338 -5.593 -14.494 1.00 95.88 271 ALA A CA 1
ATOM 1865 C C . ALA A 1 271 ? 9.094 -6.431 -14.817 1.00 95.88 271 ALA A C 1
ATOM 1867 O O . ALA A 1 271 ? 8.138 -6.452 -14.041 1.00 95.88 271 ALA A O 1
ATOM 1868 N N . SER A 1 272 ? 9.093 -7.132 -15.948 1.00 95.31 272 SER A N 1
ATOM 1869 C CA . SER A 1 272 ? 7.962 -7.952 -16.379 1.00 95.31 272 SER A CA 1
ATOM 1870 C C . SER A 1 272 ? 8.421 -9.324 -16.855 1.00 95.31 272 SER A C 1
ATOM 1872 O O . SER A 1 272 ? 9.260 -9.420 -17.750 1.00 95.31 272 SER A O 1
ATOM 1874 N N . SER A 1 273 ? 7.860 -10.387 -16.278 1.00 92.69 273 SER A N 1
ATOM 1875 C CA . SER A 1 273 ? 8.042 -11.747 -16.784 1.00 92.69 273 SER A CA 1
ATOM 1876 C C . SER A 1 273 ? 6.710 -12.432 -17.087 1.00 92.69 273 SER A C 1
ATOM 1878 O O . SER A 1 273 ? 5.711 -12.242 -16.391 1.00 92.69 273 SER A O 1
ATOM 1880 N N . THR A 1 274 ? 6.670 -13.241 -18.147 1.00 91.94 274 THR A N 1
ATOM 1881 C CA . THR A 1 274 ? 5.496 -14.085 -18.409 1.00 91.94 274 THR A CA 1
ATOM 1882 C C . THR A 1 274 ? 5.550 -15.346 -17.549 1.00 91.94 274 THR A C 1
ATOM 1884 O O . THR A 1 274 ? 4.656 -15.552 -16.731 1.00 91.94 274 THR A O 1
ATOM 1887 N N . TYR A 1 275 ? 6.588 -16.175 -17.700 1.00 90.00 275 TYR A N 1
ATOM 1888 C CA . TYR A 1 275 ? 6.688 -17.477 -17.022 1.00 90.00 275 TYR A CA 1
ATOM 1889 C C . TYR A 1 275 ? 7.691 -17.535 -15.865 1.00 90.00 275 TYR A C 1
ATOM 1891 O O . TYR A 1 275 ? 7.588 -18.447 -15.046 1.00 90.00 275 TYR A O 1
ATOM 1899 N N . GLY A 1 276 ? 8.649 -16.611 -15.799 1.00 94.44 276 GLY A N 1
ATOM 1900 C CA . GLY A 1 276 ? 9.616 -16.522 -14.705 1.00 94.44 276 GLY A CA 1
ATOM 1901 C C . GLY A 1 276 ? 9.196 -15.531 -13.624 1.00 94.44 276 GLY A C 1
ATOM 1902 O O . GLY A 1 276 ? 8.091 -14.984 -13.636 1.00 94.44 276 GLY A O 1
ATOM 1903 N N . ASP A 1 277 ? 10.095 -15.275 -12.684 1.00 97.81 277 ASP A N 1
ATOM 1904 C CA . ASP A 1 277 ? 9.887 -14.292 -11.626 1.00 97.81 277 ASP A CA 1
ATOM 1905 C C . ASP A 1 277 ? 10.240 -12.876 -12.111 1.00 97.81 277 ASP A C 1
ATOM 1907 O O . ASP A 1 277 ? 11.058 -12.689 -13.019 1.00 97.81 277 ASP A O 1
ATOM 1911 N N . ALA A 1 278 ? 9.639 -11.858 -11.492 1.00 97.38 278 ALA A N 1
ATOM 1912 C CA . ALA A 1 278 ? 10.026 -10.464 -11.706 1.00 97.38 278 ALA A CA 1
ATOM 1913 C C . ALA A 1 278 ? 10.565 -9.848 -10.413 1.00 97.38 278 ALA A C 1
ATOM 1915 O O . ALA A 1 278 ? 9.991 -10.017 -9.336 1.00 97.38 278 ALA A O 1
ATOM 1916 N N . SER A 1 279 ? 11.674 -9.118 -10.510 1.00 98.38 279 SER A N 1
ATOM 1917 C CA . SER A 1 279 ? 12.293 -8.487 -9.349 1.00 98.38 279 SER A CA 1
ATOM 1918 C C . SER A 1 279 ? 12.812 -7.083 -9.622 1.00 98.38 279 SER A C 1
ATOM 1920 O O . SER A 1 279 ? 13.342 -6.789 -10.692 1.00 98.38 279 SER A O 1
ATOM 1922 N N . VAL A 1 280 ? 12.676 -6.203 -8.631 1.00 98.69 280 VAL A N 1
ATOM 1923 C CA . VAL A 1 280 ? 13.292 -4.872 -8.649 1.00 98.69 280 VAL A CA 1
ATOM 1924 C C . VAL A 1 280 ? 13.956 -4.611 -7.305 1.00 98.69 280 VAL A C 1
ATOM 1926 O O . VAL A 1 280 ? 13.321 -4.725 -6.261 1.00 98.69 280 VAL A O 1
ATOM 1929 N N . SER A 1 281 ? 15.229 -4.232 -7.325 1.00 98.38 281 SER A N 1
ATOM 1930 C CA . SER A 1 281 ? 15.975 -3.798 -6.147 1.00 98.38 281 SER A CA 1
ATOM 1931 C C . SER A 1 281 ? 16.519 -2.399 -6.390 1.00 98.38 281 SER A C 1
ATOM 1933 O O . SER A 1 281 ? 17.359 -2.203 -7.266 1.00 98.38 281 SER A O 1
ATOM 1935 N N . THR A 1 282 ? 16.071 -1.419 -5.612 1.00 98.00 282 THR A N 1
ATOM 1936 C CA . THR A 1 282 ? 16.585 -0.050 -5.687 1.00 98.00 282 THR A CA 1
ATOM 1937 C C . THR A 1 282 ? 17.197 0.365 -4.353 1.00 98.00 282 THR A C 1
ATOM 1939 O O . THR A 1 282 ? 16.596 0.208 -3.293 1.00 98.00 282 THR A O 1
ATOM 1942 N N . SER A 1 283 ? 18.436 0.843 -4.413 1.00 97.31 283 SER A N 1
ATOM 1943 C CA . SER A 1 283 ? 19.136 1.553 -3.338 1.00 97.31 283 SER A CA 1
ATOM 1944 C C . SER A 1 283 ? 19.447 3.006 -3.719 1.00 97.31 283 SER A C 1
ATOM 1946 O O . SER A 1 283 ? 19.942 3.776 -2.897 1.00 97.31 283 SER A O 1
ATOM 1948 N N . GLY A 1 284 ? 19.238 3.344 -4.994 1.00 95.62 284 GLY A N 1
ATOM 1949 C CA . GLY A 1 284 ? 19.390 4.674 -5.565 1.00 95.62 284 GLY A CA 1
ATOM 1950 C C . GLY A 1 284 ? 18.051 5.399 -5.730 1.00 95.62 284 GLY A C 1
ATOM 1951 O O . GLY A 1 284 ? 16.989 4.829 -5.478 1.00 95.62 284 GLY A O 1
ATOM 1952 N N . GLN A 1 285 ? 18.106 6.661 -6.156 1.00 97.81 285 GLN A N 1
ATOM 1953 C CA . GLN A 1 285 ? 16.927 7.522 -6.282 1.00 97.81 285 GLN A CA 1
ATOM 1954 C C . GLN A 1 285 ? 16.076 7.144 -7.499 1.00 97.81 285 GLN A C 1
ATOM 1956 O O . GLN A 1 285 ? 16.614 6.910 -8.586 1.00 97.81 285 GLN A O 1
ATOM 1961 N N . VAL A 1 286 ? 14.753 7.185 -7.343 1.00 98.69 286 VAL A N 1
ATOM 1962 C CA . VAL A 1 286 ? 13.793 7.096 -8.452 1.00 98.69 286 VAL A CA 1
ATOM 1963 C C . VAL A 1 286 ? 12.865 8.308 -8.406 1.00 98.69 286 VAL A C 1
ATOM 1965 O O . VAL A 1 286 ? 12.097 8.448 -7.462 1.00 98.69 286 VAL A O 1
ATOM 1968 N N . ASN A 1 287 ? 12.915 9.169 -9.421 1.00 98.56 287 ASN A N 1
ATOM 1969 C CA . ASN A 1 287 ? 12.038 10.333 -9.552 1.00 98.56 287 ASN A CA 1
ATOM 1970 C C . ASN A 1 287 ? 11.114 10.150 -10.755 1.00 98.56 287 ASN A C 1
ATOM 1972 O O . ASN A 1 287 ? 11.578 10.028 -11.893 1.00 98.56 287 ASN A O 1
ATOM 1976 N N . VAL A 1 288 ? 9.807 10.171 -10.523 1.00 98.38 288 VAL A N 1
ATOM 1977 C CA . VAL A 1 288 ? 8.802 10.004 -11.575 1.00 98.38 288 VAL A CA 1
ATOM 1978 C C . VAL A 1 288 ? 7.800 11.139 -11.508 1.00 98.38 288 VAL A C 1
ATOM 1980 O O . VAL A 1 288 ? 7.209 11.399 -10.463 1.00 98.38 288 VAL A O 1
ATOM 1983 N N . SER A 1 289 ? 7.595 11.818 -12.631 1.00 97.19 289 SER A N 1
ATOM 1984 C CA . SER A 1 289 ? 6.640 12.912 -12.721 1.00 97.19 289 SER A CA 1
ATOM 1985 C C . SER A 1 289 ? 5.831 12.851 -14.009 1.00 97.19 289 SER A C 1
ATOM 1987 O O . SER A 1 289 ? 6.402 12.716 -15.088 1.00 97.19 289 SER A O 1
ATOM 1989 N N . SER A 1 290 ? 4.512 12.987 -13.908 1.00 93.12 290 SER A N 1
ATOM 1990 C CA . SER A 1 290 ? 3.662 13.345 -15.043 1.00 93.12 290 SER A CA 1
ATOM 1991 C C . SER A 1 290 ? 2.827 14.577 -14.705 1.00 93.12 290 SER A C 1
ATOM 1993 O O . SER A 1 290 ? 2.270 14.652 -13.611 1.00 93.12 290 SER A O 1
ATOM 1995 N N . THR A 1 291 ? 2.743 15.550 -15.618 1.00 92.44 291 THR A N 1
ATOM 1996 C CA . THR A 1 291 ? 1.995 16.799 -15.366 1.00 92.44 291 THR A CA 1
ATOM 1997 C C . THR A 1 291 ? 0.486 16.594 -15.467 1.00 92.44 291 THR A C 1
ATOM 1999 O O . THR A 1 291 ? -0.243 17.167 -14.663 1.00 92.44 291 THR A O 1
ATOM 2002 N N . TYR A 1 292 ? 0.023 15.769 -16.412 1.00 86.25 292 TYR A N 1
ATOM 2003 C CA . TYR A 1 292 ? -1.407 15.490 -16.625 1.00 86.25 292 TYR A CA 1
ATOM 2004 C C . TYR A 1 292 ? -1.758 13.999 -16.683 1.00 86.25 292 TYR A C 1
ATOM 2006 O O . TYR A 1 292 ? -2.923 13.643 -16.515 1.00 86.25 292 TYR A O 1
ATOM 2014 N N . GLY A 1 293 ? -0.775 13.127 -16.908 1.00 86.94 293 GLY A N 1
ATOM 2015 C CA . GLY A 1 293 ? -0.956 11.680 -16.955 1.00 86.94 293 GLY A CA 1
ATOM 2016 C C . GLY A 1 293 ? -0.703 10.994 -15.612 1.00 86.94 293 GLY A C 1
ATOM 2017 O O . GLY A 1 293 ? -0.517 11.629 -14.569 1.00 86.94 293 GLY A O 1
ATOM 2018 N N . ASN A 1 294 ? -0.681 9.663 -15.645 1.00 88.56 294 ASN A N 1
ATOM 2019 C CA . ASN A 1 294 ? -0.391 8.839 -14.475 1.00 88.56 294 ASN A CA 1
ATOM 2020 C C . ASN A 1 294 ? 1.120 8.699 -14.256 1.00 88.56 294 ASN A C 1
ATOM 2022 O O . ASN A 1 294 ? 1.909 8.793 -15.202 1.00 88.56 294 ASN A O 1
ATOM 2026 N N . ALA A 1 295 ? 1.518 8.411 -13.017 1.00 93.00 295 ALA A N 1
ATOM 2027 C CA . ALA A 1 295 ? 2.911 8.142 -12.678 1.00 93.00 295 ALA A CA 1
ATOM 2028 C C . ALA A 1 295 ? 3.062 6.873 -11.829 1.00 93.00 295 ALA A C 1
ATOM 2030 O O . ALA A 1 295 ? 2.345 6.674 -10.849 1.00 93.00 295 ALA A O 1
ATOM 2031 N N . THR A 1 296 ? 4.019 6.016 -12.185 1.00 96.19 296 THR A N 1
ATOM 2032 C CA . THR A 1 296 ? 4.407 4.838 -11.394 1.00 96.19 296 THR A CA 1
ATOM 2033 C C . THR A 1 296 ? 5.908 4.849 -11.134 1.00 96.19 296 THR A C 1
ATOM 2035 O O . THR A 1 296 ? 6.697 4.874 -12.075 1.00 96.19 296 THR A O 1
ATOM 2038 N N . GLY A 1 297 ? 6.312 4.807 -9.865 1.00 97.62 297 GLY A N 1
ATOM 2039 C CA . GLY A 1 297 ? 7.712 4.736 -9.450 1.00 97.62 297 GLY A CA 1
ATOM 2040 C C . GLY A 1 297 ? 8.371 3.440 -9.912 1.00 97.62 297 GLY A C 1
ATOM 2041 O O . GLY A 1 297 ? 9.214 3.428 -10.812 1.00 97.62 297 GLY A O 1
ATOM 2042 N N . VAL A 1 298 ? 7.949 2.340 -9.295 1.00 97.81 298 VAL A N 1
ATOM 2043 C CA . VAL A 1 298 ? 8.484 0.995 -9.512 1.00 97.81 298 VAL A CA 1
ATOM 2044 C C . VAL A 1 298 ? 7.351 0.016 -9.789 1.00 97.81 298 VAL A C 1
ATOM 2046 O O . VAL A 1 298 ? 6.438 -0.127 -8.982 1.00 97.81 298 VAL A O 1
ATOM 2049 N N . GLY A 1 299 ? 7.429 -0.679 -10.921 1.00 94.88 299 GLY A N 1
ATOM 2050 C CA . GLY A 1 299 ? 6.530 -1.761 -11.303 1.00 94.88 299 GLY A CA 1
ATOM 2051 C C . GLY A 1 299 ? 7.243 -3.112 -11.330 1.00 94.88 299 GLY A C 1
ATOM 2052 O O . GLY A 1 299 ? 8.358 -3.215 -11.847 1.00 94.88 299 GLY A O 1
ATOM 2053 N N . ALA A 1 300 ? 6.600 -4.164 -10.828 1.00 94.81 300 ALA A N 1
ATOM 2054 C CA . ALA A 1 300 ? 7.079 -5.529 -11.021 1.00 94.81 300 ALA A CA 1
ATOM 2055 C C . ALA A 1 300 ? 5.918 -6.511 -11.206 1.00 94.81 300 ALA A C 1
ATOM 2057 O O . ALA A 1 300 ? 5.002 -6.574 -10.384 1.00 94.81 300 ALA A O 1
ATOM 2058 N N . TYR A 1 301 ? 5.965 -7.280 -12.293 1.00 94.56 301 TYR A N 1
ATOM 2059 C CA . TYR A 1 301 ? 4.818 -8.057 -12.749 1.00 94.56 301 TYR A CA 1
ATOM 2060 C C . TYR A 1 301 ? 5.242 -9.432 -13.250 1.00 94.56 301 TYR A C 1
ATOM 2062 O O . TYR A 1 301 ? 6.088 -9.537 -14.138 1.00 94.56 301 TYR A O 1
ATOM 2070 N N . SER A 1 302 ? 4.622 -10.484 -12.720 1.00 93.12 302 SER A N 1
ATOM 2071 C CA . SER A 1 302 ? 4.758 -11.834 -13.256 1.00 93.12 302 SER A CA 1
ATOM 2072 C C . SER A 1 302 ? 3.401 -12.495 -13.485 1.00 93.12 302 SER A C 1
ATOM 2074 O O . SER A 1 302 ? 2.557 -12.534 -12.590 1.00 93.12 302 SER A O 1
ATOM 2076 N N . THR A 1 303 ? 3.198 -13.024 -14.697 1.00 92.00 303 THR A N 1
ATOM 2077 C CA . THR A 1 303 ? 1.925 -13.659 -15.098 1.00 92.00 303 THR A CA 1
ATOM 2078 C C . THR A 1 303 ? 1.758 -15.059 -14.508 1.00 92.00 303 THR A C 1
ATOM 2080 O O . THR A 1 303 ? 0.635 -15.467 -14.222 1.00 92.00 303 THR A O 1
ATOM 2083 N N . TYR A 1 304 ? 2.853 -15.799 -14.316 1.00 90.56 304 TYR A N 1
ATOM 2084 C CA . TYR A 1 304 ? 2.831 -17.165 -13.772 1.00 90.56 304 TYR A CA 1
ATOM 2085 C C . TYR A 1 304 ? 3.842 -17.411 -12.646 1.00 90.56 304 TYR A C 1
ATOM 2087 O O . TYR A 1 304 ? 3.793 -18.462 -12.009 1.00 90.56 304 TYR A O 1
ATOM 2095 N N . GLY A 1 305 ? 4.742 -16.465 -12.391 1.00 94.38 305 GLY A N 1
ATOM 2096 C CA . GLY A 1 305 ? 5.740 -16.523 -11.331 1.00 94.38 305 GLY A CA 1
ATOM 2097 C C . GLY A 1 305 ? 5.393 -15.644 -10.133 1.00 94.38 305 GLY A C 1
ATOM 2098 O O . GLY A 1 305 ? 4.265 -15.169 -9.954 1.00 94.38 305 GLY A O 1
ATOM 2099 N N . SER A 1 306 ? 6.399 -15.456 -9.293 1.00 96.69 306 SER A N 1
ATOM 2100 C CA . SER A 1 306 ? 6.366 -14.605 -8.112 1.00 96.69 306 SER A CA 1
ATOM 2101 C C . SER A 1 306 ? 7.013 -13.247 -8.385 1.00 96.69 306 SER A C 1
ATOM 2103 O O . SER A 1 306 ? 7.708 -13.048 -9.387 1.00 96.69 306 SER A O 1
ATOM 2105 N N . VAL A 1 307 ? 6.770 -12.290 -7.490 1.00 97.69 307 VAL A N 1
ATOM 2106 C CA . VAL A 1 307 ? 7.375 -10.958 -7.567 1.00 97.69 307 VAL A CA 1
ATOM 2107 C C . VAL A 1 307 ? 8.078 -10.583 -6.274 1.00 97.69 307 VAL A C 1
ATOM 2109 O O . VAL A 1 307 ? 7.540 -10.788 -5.188 1.00 97.69 307 VAL A O 1
ATOM 2112 N N . THR A 1 308 ? 9.267 -9.988 -6.396 1.00 98.62 308 THR A N 1
ATOM 2113 C CA . THR A 1 308 ? 10.004 -9.407 -5.265 1.00 98.62 308 THR A CA 1
ATOM 2114 C C . THR A 1 308 ? 10.420 -7.966 -5.553 1.00 98.62 308 THR A C 1
ATOM 2116 O O . THR A 1 308 ? 11.145 -7.714 -6.511 1.00 98.62 308 THR A O 1
ATOM 2119 N N . VAL A 1 309 ? 10.023 -7.014 -4.708 1.00 98.69 309 VAL A N 1
ATOM 2120 C CA . VAL A 1 309 ? 10.479 -5.617 -4.794 1.00 98.69 309 VAL A CA 1
ATOM 2121 C C . VAL A 1 309 ? 11.142 -5.188 -3.490 1.00 98.69 309 VAL A C 1
ATOM 2123 O O . VAL A 1 309 ? 10.566 -5.335 -2.416 1.00 98.69 309 VAL A O 1
ATOM 2126 N N . THR A 1 310 ? 12.336 -4.610 -3.588 1.00 98.50 310 THR A N 1
ATOM 2127 C CA . THR A 1 310 ? 13.069 -4.046 -2.451 1.00 98.50 310 THR A CA 1
ATOM 2128 C C . THR A 1 310 ? 13.409 -2.586 -2.733 1.00 98.50 310 THR A C 1
ATOM 2130 O O . THR A 1 310 ? 14.136 -2.291 -3.681 1.00 98.50 310 THR A O 1
ATOM 2133 N N . ASN A 1 311 ? 12.913 -1.679 -1.893 1.00 97.88 311 ASN A N 1
ATOM 2134 C CA . ASN A 1 311 ? 13.337 -0.280 -1.846 1.00 97.88 311 ASN A CA 1
ATOM 2135 C C . ASN A 1 311 ? 14.181 -0.058 -0.590 1.00 97.88 311 ASN A C 1
ATOM 2137 O O . ASN A 1 311 ? 13.732 -0.336 0.520 1.00 97.88 311 ASN A O 1
ATOM 2141 N N . SER A 1 312 ? 15.412 0.403 -0.767 1.00 96.50 312 SER A N 1
ATOM 2142 C CA . SER A 1 312 ? 16.426 0.507 0.282 1.00 96.50 312 SER A CA 1
ATOM 2143 C C . SER A 1 312 ? 17.324 1.728 0.066 1.00 96.50 312 SER A C 1
ATOM 2145 O O . SER A 1 312 ? 17.135 2.490 -0.879 1.00 96.50 312 SER A O 1
ATOM 2147 N N . GLY A 1 313 ? 18.315 1.918 0.937 1.00 91.56 313 GLY A N 1
ATOM 2148 C CA . GLY A 1 313 ? 19.211 3.074 0.880 1.00 91.56 313 GLY A CA 1
ATOM 2149 C C . GLY A 1 313 ? 18.545 4.382 1.319 1.00 91.56 313 GLY A C 1
ATOM 2150 O O . GLY A 1 313 ? 17.421 4.390 1.807 1.00 91.56 313 GLY A O 1
ATOM 2151 N N . ASP A 1 314 ? 19.261 5.491 1.142 1.00 88.12 314 ASP A N 1
ATOM 2152 C CA . ASP A 1 314 ? 18.853 6.803 1.673 1.00 88.12 314 ASP A CA 1
ATOM 2153 C C . ASP A 1 314 ? 18.132 7.684 0.633 1.00 88.12 314 ASP A C 1
ATOM 2155 O O . ASP A 1 314 ? 17.734 8.804 0.933 1.00 88.12 314 ASP A O 1
ATOM 2159 N N . SER A 1 315 ? 18.033 7.230 -0.622 1.00 86.56 315 SER A N 1
ATOM 2160 C CA . SER A 1 315 ? 17.646 8.078 -1.761 1.00 86.56 315 SER A CA 1
ATOM 2161 C C . SER A 1 315 ? 16.177 7.995 -2.177 1.00 86.56 315 SER A C 1
ATOM 2163 O O . SER A 1 315 ? 15.748 8.881 -2.898 1.00 86.56 315 SER A O 1
ATOM 2165 N N . GLY A 1 316 ? 15.427 6.973 -1.754 1.00 95.44 316 GLY A N 1
ATOM 2166 C CA . GLY A 1 316 ? 13.965 6.889 -1.883 1.00 95.44 316 GLY A CA 1
ATOM 2167 C C . GLY A 1 316 ? 13.352 6.857 -3.298 1.00 95.44 316 GLY A C 1
ATOM 2168 O O . GLY A 1 316 ? 14.035 6.877 -4.328 1.00 95.44 316 GLY A O 1
ATOM 2169 N N . ILE A 1 317 ? 12.017 6.792 -3.327 1.00 98.62 317 ILE A N 1
ATOM 2170 C CA . ILE A 1 317 ? 11.161 6.832 -4.523 1.00 98.62 317 ILE A CA 1
ATOM 2171 C C . ILE A 1 317 ? 10.220 8.038 -4.408 1.00 98.62 317 ILE A C 1
ATOM 2173 O O . ILE A 1 317 ? 9.449 8.126 -3.457 1.00 98.62 317 ILE A O 1
ATOM 2177 N N . TYR A 1 318 ? 10.230 8.929 -5.397 1.00 98.56 318 TYR A N 1
ATOM 2178 C CA . TYR A 1 318 ? 9.396 10.133 -5.435 1.00 98.56 318 TYR A CA 1
ATOM 2179 C C . TYR A 1 318 ? 8.518 10.122 -6.681 1.00 98.56 318 TYR A C 1
ATOM 2181 O O . TYR A 1 318 ? 9.022 10.067 -7.806 1.00 98.56 318 TYR A O 1
ATOM 2189 N N . VAL A 1 319 ? 7.202 10.176 -6.489 1.00 98.44 319 VAL A N 1
ATOM 2190 C CA . VAL A 1 319 ? 6.212 10.083 -7.564 1.00 98.44 319 VAL A CA 1
ATOM 2191 C C . VAL A 1 319 ? 5.237 11.249 -7.484 1.00 98.44 319 VAL A C 1
ATOM 2193 O O . VAL A 1 319 ? 4.583 11.452 -6.465 1.00 98.44 319 VAL A O 1
ATOM 2196 N N . SER A 1 320 ? 5.093 11.991 -8.579 1.00 97.31 320 SER A N 1
ATOM 2197 C CA . SER A 1 320 ? 4.094 13.053 -8.714 1.00 97.31 320 SER A CA 1
ATOM 2198 C C . SER A 1 320 ? 3.309 12.891 -10.013 1.00 97.31 320 SER A C 1
ATOM 2200 O O . SER A 1 320 ? 3.903 12.795 -11.083 1.00 97.31 320 SER A O 1
ATOM 2202 N N . ALA A 1 321 ? 1.982 12.851 -9.947 1.00 93.25 321 ALA A N 1
ATOM 2203 C CA . ALA A 1 321 ? 1.137 12.690 -11.129 1.00 93.25 321 ALA A CA 1
ATOM 2204 C C . ALA A 1 321 ? 0.049 13.757 -11.192 1.00 93.25 321 ALA A C 1
ATOM 2206 O O . ALA A 1 321 ? -0.577 14.055 -10.179 1.00 93.25 321 ALA A O 1
ATOM 2207 N N . GLY A 1 322 ? -0.236 14.267 -12.388 1.00 88.81 322 GLY A N 1
ATOM 2208 C CA . GLY A 1 322 ? -1.469 14.994 -12.679 1.00 88.81 322 GLY A CA 1
ATOM 2209 C C . GLY A 1 322 ? -2.704 14.101 -12.703 1.00 88.81 322 GLY A C 1
ATOM 2210 O O . GLY A 1 322 ? -3.799 14.618 -12.538 1.00 88.81 322 GLY A O 1
ATOM 2211 N N . GLY A 1 323 ? -2.523 12.791 -12.897 1.00 87.50 323 GLY A N 1
ATOM 2212 C CA . GLY A 1 323 ? -3.522 11.733 -12.744 1.00 87.50 323 GLY A CA 1
ATOM 2213 C C . GLY A 1 323 ? -3.285 10.908 -11.476 1.00 87.50 323 GLY A C 1
ATOM 2214 O O . GLY A 1 323 ? -2.994 11.454 -10.412 1.00 87.50 323 GLY A O 1
ATOM 2215 N N . SER A 1 324 ? -3.398 9.585 -11.571 1.00 88.25 324 SER A N 1
ATOM 2216 C CA . SER A 1 324 ? -3.125 8.679 -10.448 1.00 88.25 324 SER A CA 1
ATOM 2217 C C . SER A 1 324 ? -1.622 8.449 -10.260 1.00 88.25 324 SER A C 1
ATOM 2219 O O . SER A 1 324 ? -0.861 8.358 -11.230 1.00 88.25 324 SER A O 1
ATOM 2221 N N . ALA A 1 325 ? -1.194 8.339 -9.004 1.00 94.44 325 ALA A N 1
ATOM 2222 C CA . ALA A 1 325 ? 0.207 8.190 -8.623 1.00 94.44 325 ALA A CA 1
ATOM 2223 C C . ALA A 1 325 ? 0.423 6.903 -7.816 1.00 94.44 325 ALA A C 1
ATOM 2225 O O . ALA A 1 325 ? -0.342 6.584 -6.906 1.00 94.44 325 ALA A O 1
ATOM 2226 N N . THR A 1 326 ? 1.473 6.146 -8.124 1.00 96.50 326 THR A N 1
ATOM 2227 C CA . THR A 1 326 ? 1.814 4.929 -7.374 1.00 96.50 326 THR A CA 1
ATOM 2228 C C . THR A 1 326 ? 3.316 4.821 -7.147 1.00 96.50 326 THR A C 1
ATOM 2230 O O . THR A 1 326 ? 4.086 4.875 -8.102 1.00 96.50 326 THR A O 1
ATOM 2233 N N . GLY A 1 327 ? 3.740 4.647 -5.894 1.00 97.94 327 GLY A N 1
ATOM 2234 C CA . GLY A 1 327 ? 5.143 4.437 -5.528 1.00 97.94 327 GLY A CA 1
ATOM 2235 C C . GLY A 1 327 ? 5.653 3.090 -6.032 1.00 97.94 327 GLY A C 1
ATOM 2236 O O . GLY A 1 327 ? 6.485 3.033 -6.937 1.00 97.94 327 GLY A O 1
ATOM 2237 N N . ILE A 1 328 ? 5.104 2.006 -5.480 1.00 98.19 328 ILE A N 1
ATOM 2238 C CA . ILE A 1 328 ? 5.381 0.623 -5.884 1.00 98.19 328 ILE A CA 1
ATOM 2239 C C . ILE A 1 328 ? 4.081 -0.049 -6.333 1.00 98.19 328 ILE A C 1
ATOM 2241 O O . ILE A 1 328 ? 3.105 -0.052 -5.588 1.00 98.19 328 ILE A O 1
ATOM 2245 N N . SER A 1 329 ? 4.084 -0.652 -7.523 1.00 96.44 329 SER A N 1
ATOM 2246 C CA . SER A 1 329 ? 2.976 -1.440 -8.070 1.00 96.44 329 SER A CA 1
ATOM 2247 C C . SER A 1 329 ? 3.433 -2.863 -8.390 1.00 96.44 329 SER A C 1
ATOM 2249 O O . SER A 1 329 ? 4.420 -3.063 -9.102 1.00 96.44 329 SER A O 1
ATOM 2251 N N . VAL A 1 330 ? 2.745 -3.860 -7.832 1.00 94.38 330 VAL A N 1
ATOM 2252 C CA . VAL A 1 330 ? 3.149 -5.268 -7.914 1.00 94.38 330 VAL A CA 1
ATOM 2253 C C . VAL A 1 330 ? 1.987 -6.178 -8.283 1.00 94.38 330 VAL A C 1
ATOM 2255 O O . VAL A 1 330 ? 0.908 -6.093 -7.693 1.00 94.38 330 VAL A O 1
ATOM 2258 N N . TYR A 1 331 ? 2.263 -7.118 -9.190 1.00 94.31 331 TYR A N 1
ATOM 2259 C CA . TYR A 1 331 ? 1.425 -8.292 -9.421 1.00 94.31 331 TYR A CA 1
ATOM 2260 C C . TYR A 1 331 ? 2.242 -9.578 -9.536 1.00 94.31 331 TYR A C 1
ATOM 2262 O O . TYR A 1 331 ? 3.035 -9.713 -10.464 1.00 94.31 331 TYR A O 1
ATOM 2270 N N . GLY A 1 332 ? 2.006 -10.545 -8.650 1.00 90.31 332 GLY A N 1
ATOM 2271 C CA . GLY A 1 332 ? 2.585 -11.890 -8.750 1.00 90.31 332 GLY A CA 1
ATOM 2272 C C . GLY A 1 332 ? 1.514 -12.975 -8.765 1.00 90.31 332 GLY A C 1
ATOM 2273 O O . GLY A 1 332 ? 0.629 -12.993 -7.917 1.00 90.31 332 GLY A O 1
ATOM 2274 N N . ALA A 1 333 ? 1.579 -13.918 -9.697 1.00 91.19 333 ALA A N 1
ATOM 2275 C CA . ALA A 1 333 ? 0.579 -14.980 -9.780 1.00 91.19 333 ALA A CA 1
ATOM 2276 C C . ALA A 1 333 ? 0.675 -15.989 -8.627 1.00 91.19 333 ALA A C 1
ATOM 2278 O O . ALA A 1 333 ? -0.348 -16.455 -8.128 1.00 91.19 333 ALA A O 1
ATOM 2279 N N . THR A 1 334 ? 1.891 -16.322 -8.186 1.00 95.06 334 THR A N 1
ATOM 2280 C CA . THR A 1 334 ? 2.125 -17.340 -7.142 1.00 95.06 334 THR A CA 1
ATOM 2281 C C . THR A 1 334 ? 2.507 -16.749 -5.787 1.00 95.06 334 THR A C 1
ATOM 2283 O O . THR A 1 334 ? 2.388 -17.423 -4.763 1.00 95.06 334 THR A O 1
ATOM 2286 N N . GLY A 1 335 ? 2.931 -15.486 -5.759 1.00 96.12 335 GLY A N 1
ATOM 2287 C CA . GLY A 1 335 ? 3.313 -14.785 -4.542 1.00 96.12 335 GLY A CA 1
ATOM 2288 C C . GLY A 1 335 ? 3.886 -13.399 -4.822 1.00 96.12 335 GLY A C 1
ATOM 2289 O O . GLY A 1 335 ? 4.404 -13.140 -5.909 1.00 96.12 335 GLY A O 1
ATOM 2290 N N . ALA A 1 336 ? 3.826 -12.522 -3.823 1.00 98.12 336 ALA A N 1
ATOM 2291 C CA . ALA A 1 336 ? 4.445 -11.204 -3.874 1.00 98.12 336 ALA A CA 1
ATOM 2292 C C . ALA A 1 336 ? 5.149 -10.885 -2.552 1.00 98.12 336 ALA A C 1
ATOM 2294 O O . ALA A 1 336 ? 4.588 -11.073 -1.471 1.00 98.12 336 ALA A O 1
ATOM 2295 N N . THR A 1 337 ? 6.380 -10.390 -2.637 1.00 98.75 337 THR A N 1
ATOM 2296 C CA . THR A 1 337 ? 7.138 -9.881 -1.494 1.00 98.75 337 THR A CA 1
ATOM 2297 C C . THR A 1 337 ? 7.594 -8.458 -1.769 1.00 98.75 337 THR A C 1
ATOM 2299 O O . THR A 1 337 ? 8.234 -8.203 -2.786 1.00 98.75 337 THR A O 1
ATOM 2302 N N . VAL A 1 338 ? 7.271 -7.523 -0.875 1.00 98.69 338 VAL A N 1
ATOM 2303 C CA . VAL A 1 338 ? 7.706 -6.125 -1.000 1.00 98.69 338 VAL A CA 1
ATOM 2304 C C . VAL A 1 338 ? 8.301 -5.643 0.312 1.00 98.69 338 VAL A C 1
ATOM 2306 O O . VAL A 1 338 ? 7.653 -5.715 1.349 1.00 98.69 338 VAL A O 1
ATOM 2309 N N . THR A 1 339 ? 9.526 -5.129 0.268 1.00 98.44 339 THR A N 1
ATOM 2310 C CA . THR A 1 339 ? 10.198 -4.556 1.439 1.00 98.44 339 THR A CA 1
ATOM 2311 C C . THR A 1 339 ? 10.581 -3.116 1.146 1.00 98.44 339 THR A C 1
ATOM 2313 O O . THR A 1 339 ? 11.353 -2.854 0.225 1.00 98.44 339 THR A O 1
ATOM 2316 N N . ASN A 1 340 ? 10.073 -2.189 1.951 1.00 98.31 340 ASN A N 1
ATOM 2317 C CA . ASN A 1 340 ? 10.466 -0.789 1.920 1.00 98.31 340 ASN A CA 1
ATOM 2318 C C . ASN A 1 340 ? 11.265 -0.430 3.175 1.00 98.31 340 ASN A C 1
ATOM 2320 O O . ASN A 1 340 ? 10.721 -0.471 4.271 1.00 98.31 340 ASN A O 1
ATOM 2324 N N . SER A 1 341 ? 12.529 -0.043 3.036 1.00 97.88 341 SER A N 1
ATOM 2325 C CA . SER A 1 341 ? 13.350 0.506 4.125 1.00 97.88 341 SER A CA 1
ATOM 2326 C C . SER A 1 341 ? 13.858 1.922 3.844 1.00 97.88 341 SER A C 1
ATOM 2328 O O . SER A 1 341 ? 14.687 2.418 4.600 1.00 97.88 341 SER A O 1
ATOM 2330 N N . ALA A 1 342 ? 13.399 2.540 2.756 1.00 97.06 342 ALA A N 1
ATOM 2331 C CA . ALA A 1 342 ? 13.724 3.906 2.358 1.00 97.06 342 ALA A CA 1
ATOM 2332 C C . ALA A 1 342 ? 12.445 4.753 2.278 1.00 97.06 342 ALA A C 1
ATOM 2334 O O . ALA A 1 342 ? 11.344 4.265 2.543 1.00 97.06 342 ALA A O 1
ATOM 2335 N N . ASP A 1 343 ? 12.580 6.023 1.914 1.00 97.62 343 ASP A N 1
ATOM 2336 C CA . ASP A 1 343 ? 11.423 6.898 1.742 1.00 97.62 343 ASP A CA 1
ATOM 2337 C C . ASP A 1 343 ? 10.671 6.579 0.440 1.00 97.62 343 ASP A C 1
ATOM 2339 O O . ASP A 1 343 ? 11.274 6.317 -0.606 1.00 97.62 343 ASP A O 1
ATOM 2343 N N . ILE A 1 344 ? 9.342 6.617 0.502 1.00 98.62 344 ILE A N 1
ATOM 2344 C CA . ILE A 1 344 ? 8.451 6.651 -0.656 1.00 98.62 344 ILE A CA 1
ATOM 2345 C C . ILE A 1 344 ? 7.508 7.836 -0.473 1.00 98.62 344 ILE A C 1
ATOM 2347 O O . ILE A 1 344 ? 6.726 7.880 0.476 1.00 98.62 344 ILE A O 1
ATOM 2351 N N . GLU A 1 345 ? 7.555 8.778 -1.404 1.00 98.69 345 GLU A N 1
ATOM 2352 C CA . GLU A 1 345 ? 6.666 9.933 -1.441 1.00 98.69 345 GLU A CA 1
ATOM 2353 C C . GLU A 1 345 ? 5.830 9.896 -2.716 1.00 98.69 345 GLU A C 1
ATOM 2355 O O . GLU A 1 345 ? 6.356 9.780 -3.825 1.00 98.69 345 GLU A O 1
ATOM 2360 N N . VAL A 1 346 ? 4.511 9.975 -2.560 1.00 98.50 346 VAL A N 1
ATOM 2361 C CA . VAL A 1 346 ? 3.554 9.852 -3.659 1.00 98.50 346 VAL A CA 1
ATOM 2362 C C . VAL A 1 346 ? 2.552 10.984 -3.570 1.00 98.50 346 VAL A C 1
ATOM 2364 O O . VAL A 1 346 ? 1.847 11.111 -2.573 1.00 98.50 346 VAL A O 1
ATOM 2367 N N . THR A 1 347 ? 2.449 11.779 -4.631 1.00 97.81 347 THR A N 1
ATOM 2368 C CA . THR A 1 347 ? 1.462 12.856 -4.734 1.00 97.81 347 THR A CA 1
ATOM 2369 C C . THR A 1 347 ? 0.647 12.732 -6.020 1.00 97.81 347 THR A C 1
ATOM 2371 O O . THR A 1 347 ? 1.207 12.740 -7.117 1.00 97.81 347 THR A O 1
ATOM 2374 N N . SER A 1 348 ? -0.679 12.659 -5.897 1.00 94.25 348 SER A N 1
ATOM 2375 C CA . SER A 1 348 ? -1.613 12.870 -7.009 1.00 94.25 348 SER A CA 1
ATOM 2376 C C . SER A 1 348 ? -2.189 14.287 -6.951 1.00 94.25 348 SER A C 1
ATOM 2378 O O . SER A 1 348 ? -2.836 14.663 -5.973 1.00 94.25 348 SER A O 1
ATOM 2380 N N . ASN A 1 349 ? -1.965 15.055 -8.018 1.00 89.56 349 ASN A N 1
ATOM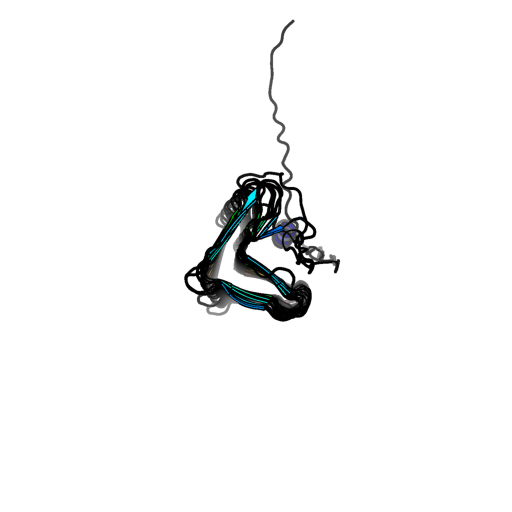 2381 C CA . ASN A 1 349 ? -2.251 16.483 -8.140 1.00 89.56 349 ASN A CA 1
ATOM 2382 C C . ASN A 1 349 ? -3.581 16.790 -8.852 1.00 89.56 349 ASN A C 1
ATOM 2384 O O . ASN A 1 349 ? -3.779 17.924 -9.287 1.00 89.56 349 ASN A O 1
ATOM 2388 N N . VAL A 1 350 ? -4.483 15.815 -9.023 1.00 78.88 350 VAL A N 1
ATOM 2389 C CA . VAL A 1 350 ? -5.787 16.080 -9.658 1.00 78.88 350 VAL A CA 1
ATOM 2390 C C . VAL A 1 350 ? -6.549 17.117 -8.819 1.00 78.88 350 VAL A C 1
ATOM 2392 O O . VAL A 1 350 ? -7.067 16.795 -7.754 1.00 78.88 350 VAL A O 1
ATOM 2395 N N . GLU A 1 351 ? -6.642 18.362 -9.294 1.00 54.56 351 GLU A N 1
ATOM 2396 C CA . GLU A 1 351 ? -7.473 19.411 -8.692 1.00 54.56 351 GLU A CA 1
ATOM 2397 C C . GLU A 1 351 ? -8.791 19.544 -9.469 1.00 54.56 351 GLU A C 1
ATOM 2399 O O . GLU A 1 351 ? -8.849 20.093 -10.569 1.00 54.56 351 GLU A O 1
ATOM 2404 N N . GLY A 1 352 ? -9.884 19.061 -8.876 1.00 43.31 352 GLY A N 1
ATOM 2405 C CA . GLY A 1 352 ? -11.230 19.178 -9.439 1.00 43.31 352 GLY A CA 1
ATOM 2406 C C . GLY A 1 352 ? -11.643 17.971 -10.280 1.00 43.31 352 GLY A C 1
ATOM 2407 O O . GLY A 1 352 ? -10.864 17.419 -11.047 1.00 43.31 352 GLY A O 1
ATOM 2408 N N . GLY A 1 353 ? -12.901 17.549 -10.115 1.00 35.22 353 GLY A N 1
ATOM 2409 C CA . GLY A 1 353 ? -13.498 16.432 -10.847 1.00 35.22 353 GLY A CA 1
ATOM 2410 C C . GLY A 1 353 ? -13.530 16.684 -12.354 1.00 35.22 353 GLY A C 1
ATOM 2411 O O . GLY A 1 353 ? -14.532 17.152 -12.891 1.00 35.22 353 GLY A O 1
ATOM 2412 N N . GLY A 1 354 ? -12.430 16.374 -13.028 1.00 31.16 354 GLY A N 1
ATOM 2413 C CA . GLY A 1 354 ? -12.363 16.232 -14.467 1.00 31.16 354 GLY A CA 1
ATOM 2414 C C . GLY A 1 354 ? -12.812 14.831 -14.851 1.00 31.16 354 GLY A C 1
ATOM 2415 O O . GLY A 1 354 ? -12.014 13.898 -14.866 1.00 31.16 354 GLY A O 1
ATOM 2416 N N . GLU A 1 355 ? -14.087 14.681 -15.210 1.00 40.03 355 GLU A N 1
ATOM 2417 C CA . GLU A 1 355 ? -14.449 13.680 -16.213 1.00 40.03 355 GLU A CA 1
ATOM 2418 C C . GLU A 1 355 ? -13.650 14.008 -17.482 1.00 40.03 355 GLU A C 1
ATOM 2420 O O . GLU A 1 355 ? -13.943 14.992 -18.162 1.00 40.03 355 GLU A O 1
ATOM 2425 N N . GLY A 1 356 ? -12.594 13.249 -17.780 1.00 30.81 356 GLY A N 1
ATOM 2426 C CA . GLY A 1 356 ? -11.727 13.640 -18.892 1.00 30.81 356 GLY A CA 1
ATOM 2427 C C . GLY A 1 356 ? -10.505 12.775 -19.151 1.00 30.81 356 GLY A C 1
ATOM 2428 O O . GLY A 1 356 ? -9.479 13.309 -19.540 1.00 30.81 356 GLY A O 1
ATOM 2429 N N . GLY A 1 357 ? -10.605 11.459 -18.976 1.00 29.42 357 GLY A N 1
ATOM 2430 C CA . GLY A 1 357 ? -9.594 10.513 -19.445 1.00 29.42 357 GLY A CA 1
ATOM 2431 C C . GLY A 1 357 ? -10.228 9.143 -19.628 1.00 29.42 357 GLY A C 1
ATOM 2432 O O . GLY A 1 357 ? -10.425 8.410 -18.664 1.00 29.42 357 GLY A O 1
ATOM 2433 N N . GLN A 1 358 ? -10.636 8.821 -20.854 1.00 26.36 358 GLN A N 1
ATOM 2434 C CA . GLN A 1 358 ? -11.178 7.506 -21.190 1.00 26.36 358 GLN A CA 1
ATOM 2435 C C . GLN A 1 358 ? -10.098 6.431 -20.988 1.00 26.36 358 GLN A C 1
ATOM 2437 O O . GLN A 1 358 ? -9.108 6.406 -21.706 1.00 26.36 358 GLN A O 1
ATOM 2442 N N . TYR A 1 359 ? -10.322 5.586 -19.983 1.00 34.31 359 TYR A N 1
ATOM 2443 C CA . TYR A 1 359 ? -10.159 4.126 -19.952 1.00 34.31 359 TYR A CA 1
ATOM 2444 C C . TYR A 1 359 ? -9.134 3.463 -20.896 1.00 34.31 359 TYR A C 1
ATOM 2446 O O . TYR A 1 359 ? -9.352 3.478 -22.100 1.00 34.31 359 TYR A O 1
ATOM 2454 N N . TYR A 1 360 ? -8.182 2.703 -20.326 1.00 28.55 360 TYR A N 1
ATOM 2455 C CA . TYR A 1 360 ? -7.836 1.326 -20.740 1.00 28.55 360 TYR A CA 1
ATOM 2456 C C . TYR A 1 360 ? -7.290 0.517 -19.533 1.00 28.55 360 TYR A C 1
ATOM 2458 O O . TYR A 1 360 ? -6.112 0.571 -19.213 1.00 28.55 360 TYR A O 1
ATOM 2466 N N . GLY A 1 361 ? -8.207 -0.184 -18.848 1.00 24.02 361 GLY A N 1
ATOM 2467 C CA . GLY A 1 361 ? -8.055 -1.527 -18.254 1.00 24.02 361 GLY A CA 1
ATOM 2468 C C . GLY A 1 361 ? -7.028 -1.811 -17.155 1.00 24.02 361 GLY A C 1
ATOM 2469 O O . GLY A 1 361 ? -5.991 -2.356 -17.468 1.00 24.02 361 GLY A O 1
ATOM 2470 N N . PHE A 1 362 ? -7.391 -1.659 -15.875 1.00 31.28 362 PHE A N 1
ATOM 2471 C CA . PHE A 1 362 ? -6.777 -2.383 -14.741 1.00 31.28 362 PHE A CA 1
ATOM 2472 C C . PHE A 1 362 ? -7.796 -2.516 -13.605 1.00 31.28 362 PHE A C 1
ATOM 2474 O O . PHE A 1 362 ? -8.854 -1.889 -13.658 1.00 31.28 362 PHE A O 1
ATOM 2481 N N . ALA A 1 363 ? -7.486 -3.266 -12.545 1.00 31.45 363 ALA A N 1
ATOM 2482 C CA . ALA A 1 363 ? -8.108 -3.054 -11.236 1.00 31.45 363 ALA A CA 1
ATOM 2483 C C . ALA A 1 363 ? -7.682 -1.659 -10.724 1.00 31.45 363 ALA A C 1
ATOM 2485 O O . ALA A 1 363 ? -6.788 -1.515 -9.899 1.00 31.45 363 ALA A O 1
ATOM 2486 N N . THR A 1 364 ? -8.214 -0.616 -11.359 1.00 39.47 364 THR A N 1
ATOM 2487 C CA . THR A 1 364 ? -7.709 0.751 -11.298 1.00 39.47 364 THR A CA 1
ATOM 2488 C C . THR A 1 364 ? -8.190 1.415 -10.024 1.00 39.47 364 THR A C 1
ATOM 2490 O O . THR A 1 364 ? -9.392 1.626 -9.850 1.00 39.47 364 THR A O 1
ATOM 2493 N N . LEU A 1 365 ? -7.228 1.821 -9.200 1.00 45.12 365 LEU A N 1
ATOM 2494 C CA . LEU A 1 365 ? -7.275 3.091 -8.485 1.00 45.12 365 LEU A CA 1
ATOM 2495 C C . LEU A 1 365 ? -8.026 4.138 -9.341 1.00 45.12 365 LEU A C 1
ATOM 2497 O O . LEU A 1 365 ? -7.741 4.296 -10.531 1.00 45.12 365 LEU A O 1
ATOM 2501 N N . VAL A 1 366 ? -9.039 4.785 -8.770 1.00 54.50 366 VAL A N 1
ATOM 2502 C CA . VAL A 1 366 ? -9.883 5.779 -9.455 1.00 54.50 366 VAL A CA 1
ATOM 2503 C C . VAL A 1 366 ? -8.990 6.946 -9.920 1.00 54.50 366 VAL A C 1
ATOM 2505 O O . VAL A 1 366 ? -7.949 7.191 -9.303 1.00 54.50 366 VAL A O 1
ATOM 2508 N N . PRO A 1 367 ? -9.315 7.667 -11.016 1.00 61.34 367 PRO A N 1
ATOM 2509 C CA . PRO A 1 367 ? -8.549 8.851 -11.394 1.00 61.34 367 PRO A CA 1
ATOM 2510 C C . PRO A 1 367 ? -8.348 9.801 -10.206 1.00 61.34 367 PRO A C 1
ATOM 2512 O O . PRO A 1 367 ? -9.320 10.217 -9.575 1.00 61.34 367 PRO A O 1
ATOM 2515 N N . GLY A 1 368 ? -7.088 10.130 -9.916 1.00 74.56 368 GLY A N 1
ATOM 2516 C CA . GLY A 1 368 ? -6.704 10.990 -8.791 1.00 74.56 368 GLY A CA 1
ATOM 2517 C C . GLY A 1 368 ? -6.292 10.250 -7.521 1.00 74.56 368 GLY A C 1
ATOM 2518 O O . GLY A 1 368 ? -5.955 10.889 -6.531 1.00 74.56 368 GLY A O 1
ATOM 2519 N N . ASP A 1 369 ? -6.299 8.923 -7.520 1.00 87.62 369 ASP A N 1
ATOM 2520 C CA . ASP A 1 369 ? -5.820 8.133 -6.390 1.00 87.62 369 ASP A CA 1
ATOM 2521 C C . ASP A 1 369 ? -4.285 8.173 -6.267 1.00 87.62 369 ASP A C 1
ATOM 2523 O O . ASP A 1 369 ? -3.548 8.215 -7.259 1.00 87.62 369 ASP A O 1
ATOM 2527 N N . ALA A 1 370 ? -3.801 8.098 -5.029 1.00 94.50 370 ALA A N 1
ATOM 2528 C CA . ALA A 1 370 ? -2.392 7.978 -4.685 1.00 94.50 370 ALA A CA 1
ATOM 2529 C C . ALA A 1 370 ? -2.166 6.727 -3.825 1.00 94.50 370 ALA A C 1
ATOM 2531 O O . ALA A 1 370 ? -2.872 6.510 -2.841 1.00 94.50 370 ALA A O 1
ATOM 2532 N N . ALA A 1 371 ? -1.173 5.909 -4.177 1.00 96.44 371 ALA A N 1
ATOM 2533 C CA . ALA A 1 371 ? -0.816 4.713 -3.417 1.00 96.44 371 ALA A CA 1
ATOM 2534 C C . ALA A 1 371 ? 0.696 4.622 -3.177 1.00 96.44 371 ALA A C 1
ATOM 2536 O O . ALA A 1 371 ? 1.479 4.685 -4.123 1.00 96.44 371 ALA A O 1
ATOM 2537 N N . GLY A 1 372 ? 1.119 4.429 -1.927 1.00 97.81 372 GLY A N 1
ATOM 2538 C CA . GLY A 1 372 ? 2.521 4.184 -1.583 1.00 97.81 372 GLY A CA 1
ATOM 2539 C C . GLY A 1 372 ? 2.968 2.830 -2.119 1.00 97.81 372 GLY A C 1
ATOM 2540 O O . GLY A 1 372 ? 3.856 2.740 -2.968 1.00 97.81 372 GLY A O 1
ATOM 2541 N N . MET A 1 373 ? 2.292 1.779 -1.660 1.00 98.38 373 MET A N 1
ATOM 2542 C CA . MET A 1 373 ? 2.527 0.397 -2.069 1.00 98.38 373 MET A CA 1
ATOM 2543 C C . MET A 1 373 ? 1.204 -0.261 -2.464 1.00 98.38 373 MET A C 1
ATOM 2545 O O . MET A 1 373 ? 0.320 -0.422 -1.629 1.00 98.38 373 MET A O 1
ATOM 2549 N N . TYR A 1 374 ? 1.078 -0.653 -3.730 1.00 96.50 374 TYR A N 1
ATOM 2550 C CA . TYR A 1 374 ? -0.091 -1.332 -4.285 1.00 96.50 374 TYR A CA 1
ATOM 2551 C C . TYR A 1 374 ? 0.295 -2.737 -4.749 1.00 96.50 374 TYR A C 1
ATOM 2553 O O . TYR A 1 374 ? 1.046 -2.904 -5.711 1.00 96.50 374 TYR A O 1
ATOM 2561 N N . ILE A 1 375 ? -0.185 -3.756 -4.042 1.00 96.56 375 ILE A N 1
ATOM 2562 C CA . ILE A 1 375 ? 0.289 -5.133 -4.170 1.00 96.56 375 ILE A CA 1
ATOM 2563 C C . ILE A 1 375 ? -0.904 -6.053 -4.370 1.00 96.56 375 ILE A C 1
ATOM 2565 O O . ILE A 1 375 ? -1.784 -6.156 -3.515 1.00 96.56 375 ILE A O 1
ATOM 2569 N N . VAL A 1 376 ? -0.897 -6.777 -5.482 1.00 95.12 376 VAL A N 1
ATOM 2570 C CA . VAL A 1 376 ? -1.883 -7.813 -5.774 1.00 95.12 376 VAL A CA 1
ATOM 2571 C C . VAL A 1 376 ? -1.156 -9.127 -6.026 1.00 95.12 376 VAL A C 1
ATOM 2573 O O . VAL A 1 376 ? -0.094 -9.159 -6.645 1.00 95.12 376 VAL A O 1
ATOM 2576 N N . SER A 1 377 ? -1.704 -10.233 -5.531 1.00 94.69 377 SER A N 1
ATOM 2577 C CA . SER A 1 377 ? -1.121 -11.553 -5.766 1.00 94.69 377 SER A CA 1
ATOM 2578 C C . SER A 1 377 ? -2.185 -12.630 -5.906 1.00 94.69 377 SER A C 1
ATOM 2580 O O . SER A 1 377 ? -3.192 -12.616 -5.200 1.00 94.69 377 SER A O 1
ATOM 2582 N N . GLY A 1 378 ? -1.958 -13.596 -6.796 1.00 91.56 378 GLY A N 1
ATOM 2583 C CA . GLY A 1 378 ? -2.752 -14.826 -6.845 1.00 91.56 378 GLY A CA 1
ATOM 2584 C C . GLY A 1 378 ? -2.441 -15.780 -5.685 1.00 91.56 378 GLY A C 1
ATOM 2585 O O . GLY A 1 378 ? -3.300 -16.568 -5.293 1.00 91.56 378 GLY A O 1
ATOM 2586 N N . GLY A 1 379 ? -1.243 -15.675 -5.102 1.00 95.19 379 GLY A N 1
ATOM 2587 C CA . GLY A 1 379 ? -0.811 -16.430 -3.927 1.00 95.19 379 GLY A CA 1
ATOM 2588 C C . GLY A 1 379 ? -0.524 -15.527 -2.730 1.00 95.19 379 GLY A C 1
ATOM 2589 O O . GLY A 1 379 ? -1.103 -14.451 -2.590 1.00 95.19 379 GLY A O 1
ATOM 2590 N N . ASN A 1 380 ? 0.378 -15.951 -1.849 1.00 98.38 380 ASN A N 1
ATOM 2591 C CA . ASN A 1 380 ? 0.638 -15.235 -0.596 1.00 98.38 380 ASN A CA 1
ATOM 2592 C C . ASN A 1 380 ? 1.291 -13.863 -0.833 1.00 98.38 380 ASN A C 1
ATOM 2594 O O . ASN A 1 380 ? 2.116 -13.705 -1.737 1.00 98.38 380 ASN A O 1
ATOM 2598 N N . ILE A 1 381 ? 0.953 -12.889 0.011 1.00 98.75 381 ILE A N 1
ATOM 2599 C CA . ILE A 1 381 ? 1.620 -11.586 0.086 1.00 98.75 381 ILE A CA 1
ATOM 2600 C C . ILE A 1 381 ? 2.377 -11.490 1.407 1.00 98.75 381 ILE A C 1
ATOM 2602 O O . ILE A 1 381 ? 1.807 -11.731 2.469 1.00 98.75 381 ILE A O 1
ATOM 2606 N N . SER A 1 382 ? 3.642 -11.084 1.338 1.00 98.50 382 SER A N 1
ATOM 2607 C CA . SER A 1 382 ? 4.443 -10.683 2.495 1.00 98.50 382 SER A CA 1
ATOM 2608 C C . SER A 1 382 ? 5.021 -9.299 2.238 1.00 98.50 382 SER A C 1
ATOM 2610 O O . SER A 1 382 ? 5.921 -9.147 1.416 1.00 98.50 382 SER A O 1
ATOM 2612 N N . THR A 1 383 ? 4.515 -8.277 2.918 1.00 98.31 383 THR A N 1
ATOM 2613 C CA . THR A 1 383 ? 4.955 -6.898 2.696 1.00 98.31 383 THR A CA 1
ATOM 2614 C C . THR A 1 383 ? 5.373 -6.209 3.986 1.00 98.31 383 THR A C 1
ATOM 2616 O O . THR A 1 383 ? 4.724 -6.356 5.020 1.00 98.31 383 THR A O 1
ATOM 2619 N N . GLY A 1 384 ? 6.464 -5.449 3.924 1.00 97.88 384 GLY A N 1
ATOM 2620 C CA . GLY A 1 384 ? 7.055 -4.775 5.071 1.00 97.88 384 GLY A CA 1
ATOM 2621 C C . GLY A 1 384 ? 7.411 -3.321 4.785 1.00 97.88 384 GLY A C 1
ATOM 2622 O O . GLY A 1 384 ? 8.018 -3.024 3.758 1.00 97.88 384 GLY A O 1
ATOM 2623 N N . ASN A 1 385 ? 7.084 -2.430 5.721 1.00 98.50 385 ASN A N 1
ATOM 2624 C CA . ASN A 1 385 ? 7.543 -1.045 5.736 1.00 98.50 385 ASN A CA 1
ATOM 2625 C C . ASN A 1 385 ? 8.395 -0.772 6.983 1.00 98.50 385 ASN A C 1
ATOM 2627 O O . ASN A 1 385 ? 7.906 -0.857 8.105 1.00 98.50 385 ASN A O 1
ATOM 2631 N N . LEU A 1 386 ? 9.667 -0.446 6.778 1.00 97.81 386 LEU A N 1
ATOM 2632 C CA . LEU A 1 386 ? 10.634 0.036 7.766 1.00 97.81 386 LEU A CA 1
ATOM 2633 C C . LEU A 1 386 ? 10.988 1.518 7.531 1.00 97.81 386 LEU A C 1
ATOM 2635 O O . LEU A 1 386 ? 11.493 2.163 8.446 1.00 97.81 386 LEU A O 1
ATOM 2639 N N . GLY A 1 387 ? 10.758 2.034 6.317 1.00 96.44 387 GLY A N 1
ATOM 2640 C CA . GLY A 1 387 ? 11.002 3.429 5.935 1.00 96.44 387 GLY A CA 1
ATOM 2641 C C . GLY A 1 387 ? 9.778 4.331 6.123 1.00 96.44 387 GLY A C 1
ATOM 2642 O O . GLY A 1 387 ? 8.842 3.988 6.847 1.00 96.44 387 GLY A O 1
ATOM 2643 N N . ASN A 1 388 ? 9.769 5.493 5.467 1.00 97.69 388 ASN A N 1
ATOM 2644 C CA . ASN A 1 388 ? 8.626 6.408 5.508 1.00 97.69 388 ASN A CA 1
ATOM 2645 C C . ASN A 1 388 ? 7.800 6.311 4.224 1.00 97.69 388 ASN A C 1
ATOM 2647 O O . ASN A 1 388 ? 8.344 6.387 3.125 1.00 97.69 388 ASN A O 1
ATOM 2651 N N . LEU A 1 389 ? 6.483 6.195 4.366 1.00 98.75 389 LEU A N 1
ATOM 2652 C CA . LEU A 1 389 ? 5.517 6.311 3.282 1.00 98.75 389 LEU A CA 1
ATOM 2653 C C . LEU A 1 389 ? 4.731 7.616 3.467 1.00 98.75 389 LEU A C 1
ATOM 2655 O O . LEU A 1 389 ? 3.975 7.740 4.428 1.00 98.75 389 LEU A O 1
ATOM 2659 N N . ASN A 1 390 ? 4.890 8.571 2.552 1.00 98.62 390 ASN A N 1
ATOM 2660 C CA . ASN A 1 390 ? 4.154 9.837 2.533 1.00 98.62 390 ASN A CA 1
ATOM 2661 C C . ASN A 1 390 ? 3.255 9.896 1.294 1.00 98.62 390 ASN A C 1
ATOM 2663 O O . ASN A 1 390 ? 3.736 10.112 0.183 1.00 98.62 390 ASN A O 1
ATOM 2667 N N . ILE A 1 391 ? 1.953 9.687 1.471 1.00 98.62 391 ILE A N 1
ATOM 2668 C CA . ILE A 1 391 ? 0.983 9.612 0.377 1.00 98.62 391 ILE A CA 1
ATOM 2669 C C . ILE A 1 391 ? 0.025 10.788 0.474 1.00 98.62 391 ILE A C 1
ATOM 2671 O O . ILE A 1 391 ? -0.631 10.969 1.495 1.00 98.62 391 ILE A O 1
ATOM 2675 N N . THR A 1 392 ? -0.107 11.540 -0.613 1.00 98.12 392 THR A N 1
ATOM 2676 C CA . THR A 1 392 ? -1.073 12.629 -0.747 1.00 98.12 392 THR A CA 1
ATOM 2677 C C . THR A 1 392 ? -1.894 12.463 -2.020 1.00 98.12 392 THR A C 1
ATOM 2679 O O . THR A 1 392 ? -1.351 12.359 -3.117 1.00 98.12 392 THR A O 1
ATOM 2682 N N . SER A 1 393 ? -3.216 12.483 -1.893 1.00 94.50 393 SER A N 1
ATOM 2683 C CA . SER A 1 393 ? -4.147 12.609 -3.012 1.00 94.50 393 SER A CA 1
ATOM 2684 C C . SER A 1 393 ? -4.960 13.893 -2.869 1.00 94.50 393 SER A C 1
ATOM 2686 O O . SER A 1 393 ? -5.564 14.133 -1.823 1.00 94.50 393 SER A O 1
ATOM 2688 N N . LEU A 1 394 ? -4.997 14.726 -3.914 1.00 91.56 394 LEU A N 1
ATOM 2689 C CA . LEU A 1 394 ? -5.772 15.972 -3.904 1.00 91.56 394 LEU A CA 1
ATOM 2690 C C . LEU A 1 394 ? -7.268 15.795 -4.208 1.00 91.56 394 LEU A C 1
ATOM 2692 O O . LEU A 1 394 ? -8.069 16.636 -3.802 1.00 91.56 394 LEU A O 1
ATOM 2696 N N . ALA A 1 395 ? -7.668 14.713 -4.880 1.00 84.06 395 ALA A N 1
ATOM 2697 C CA . ALA A 1 395 ? -9.068 14.483 -5.261 1.00 84.06 395 ALA A CA 1
ATOM 2698 C C . ALA A 1 395 ? -9.583 13.075 -4.957 1.00 84.06 395 ALA A C 1
ATOM 2700 O O . ALA A 1 395 ? -10.750 12.942 -4.573 1.00 84.06 395 ALA A O 1
ATOM 2701 N N . GLY A 1 396 ? -8.745 12.062 -5.169 1.00 87.06 396 GLY A N 1
ATOM 2702 C CA . GLY A 1 396 ? -9.077 10.656 -4.991 1.00 87.06 396 GLY A CA 1
ATOM 2703 C C . GLY A 1 396 ? -8.681 10.123 -3.619 1.00 87.06 396 GLY A C 1
ATOM 2704 O O . GLY A 1 396 ? -8.581 10.856 -2.633 1.00 87.06 396 GLY A O 1
ATOM 2705 N N . ASN A 1 397 ? -8.497 8.813 -3.577 1.00 88.38 397 ASN A N 1
ATOM 2706 C CA . ASN A 1 397 ? -8.145 8.071 -2.380 1.00 88.38 397 ASN A CA 1
ATOM 2707 C C . ASN A 1 397 ? -6.634 8.116 -2.125 1.00 88.38 397 ASN A C 1
ATOM 2709 O O . ASN A 1 397 ? -5.834 8.164 -3.062 1.00 88.38 397 ASN A O 1
ATOM 2713 N N . ALA A 1 398 ? -6.238 8.028 -0.860 1.00 94.62 398 ALA A N 1
ATOM 2714 C CA . ALA A 1 398 ? -4.852 7.897 -0.431 1.00 94.62 398 ALA A CA 1
ATOM 2715 C C . ALA A 1 398 ? -4.652 6.560 0.291 1.00 94.62 398 ALA A C 1
ATOM 2717 O O . ALA A 1 398 ? -5.233 6.338 1.351 1.00 94.62 398 ALA A O 1
ATOM 2718 N N . TYR A 1 399 ? -3.808 5.689 -0.262 1.00 96.00 399 TYR A N 1
ATOM 2719 C CA . TYR A 1 399 ? -3.479 4.386 0.317 1.00 96.00 399 TYR A CA 1
ATOM 2720 C C . TYR A 1 399 ? -2.004 4.320 0.706 1.00 96.00 399 TYR A C 1
ATOM 2722 O O . TYR A 1 399 ? -1.139 4.391 -0.166 1.00 96.00 399 TYR A O 1
ATOM 2730 N N . GLY A 1 400 ? -1.693 4.112 1.984 1.00 98.19 400 GLY A N 1
ATOM 2731 C CA . GLY A 1 400 ? -0.324 3.834 2.418 1.00 98.19 400 GLY A CA 1
ATOM 2732 C C . GLY A 1 400 ? 0.164 2.501 1.852 1.00 98.19 400 GLY A C 1
ATOM 2733 O O . GLY A 1 400 ? 1.017 2.457 0.960 1.00 98.19 400 GLY A O 1
ATOM 2734 N N . ILE A 1 401 ? -0.443 1.413 2.331 1.00 98.56 401 ILE A N 1
ATOM 2735 C CA . ILE A 1 401 ? -0.254 0.051 1.819 1.00 98.56 401 ILE A CA 1
ATOM 2736 C C . ILE A 1 401 ? -1.615 -0.534 1.443 1.00 98.56 401 ILE A C 1
ATOM 2738 O O . ILE A 1 401 ? -2.504 -0.636 2.283 1.00 98.56 401 ILE A O 1
ATOM 2742 N N . TYR A 1 402 ? -1.750 -0.976 0.196 1.00 97.62 402 TYR A N 1
ATOM 2743 C CA . TYR A 1 402 ? -2.875 -1.761 -0.298 1.00 97.62 402 TYR A CA 1
ATOM 2744 C C . TYR A 1 402 ? -2.369 -3.142 -0.721 1.00 97.62 402 TYR A C 1
ATOM 2746 O O . TYR A 1 402 ? -1.619 -3.255 -1.689 1.00 97.62 402 TYR A O 1
ATOM 2754 N N . ALA A 1 403 ? -2.764 -4.192 -0.002 1.00 96.62 403 ALA A N 1
ATOM 2755 C CA . ALA A 1 403 ? -2.333 -5.564 -0.247 1.00 96.62 403 ALA A CA 1
ATOM 2756 C C . ALA A 1 403 ? -3.537 -6.506 -0.396 1.00 96.62 403 ALA A C 1
ATOM 2758 O O . ALA A 1 403 ? -4.312 -6.682 0.544 1.00 96.62 403 ALA A O 1
ATOM 2759 N N . LEU A 1 404 ? -3.673 -7.135 -1.566 1.00 95.88 404 LEU A N 1
ATOM 2760 C CA . LEU A 1 404 ? -4.780 -8.035 -1.898 1.00 95.88 404 LEU A CA 1
ATOM 2761 C C . LEU A 1 404 ? -4.281 -9.380 -2.440 1.00 95.88 404 LEU A C 1
ATOM 2763 O O . LEU A 1 404 ? -3.801 -9.471 -3.571 1.00 95.88 404 LEU A O 1
ATOM 2767 N N . SER A 1 405 ? -4.461 -10.441 -1.657 1.00 94.50 405 SER A N 1
ATOM 2768 C CA . SER A 1 405 ? -4.247 -11.818 -2.094 1.00 94.50 405 SER A CA 1
ATOM 2769 C C . SER A 1 405 ? -5.566 -12.457 -2.534 1.00 94.50 405 SER A C 1
ATOM 2771 O O . SER A 1 405 ? -6.519 -12.542 -1.760 1.00 94.50 405 SER A O 1
ATOM 2773 N N . LEU A 1 406 ? -5.615 -12.933 -3.780 1.00 91.44 406 LEU A N 1
ATOM 2774 C CA . LEU A 1 406 ? -6.806 -13.524 -4.400 1.00 91.44 406 LEU A CA 1
ATOM 2775 C C . LEU A 1 406 ? -7.015 -15.006 -4.048 1.00 91.44 406 LEU A C 1
ATOM 2777 O O . LEU A 1 406 ? -8.096 -15.537 -4.295 1.00 91.44 406 LEU A O 1
ATOM 2781 N N . GLY A 1 407 ? -5.991 -15.680 -3.521 1.00 89.19 407 GLY A N 1
ATOM 2782 C CA . GLY A 1 407 ? -6.040 -17.116 -3.213 1.00 89.19 407 GLY A CA 1
ATOM 2783 C C . GLY A 1 407 ? -5.114 -17.567 -2.083 1.00 89.19 407 GLY A C 1
ATOM 2784 O O . GLY A 1 407 ? -5.004 -18.763 -1.825 1.00 89.19 407 GLY A O 1
ATOM 2785 N N . GLY A 1 408 ? -4.423 -16.638 -1.423 1.00 96.12 408 GLY A N 1
ATOM 2786 C CA . GLY A 1 408 ? -3.475 -16.913 -0.349 1.00 96.12 408 GLY A CA 1
ATOM 2787 C C . GLY A 1 408 ? -3.699 -16.024 0.871 1.00 96.12 408 GLY A C 1
ATOM 2788 O O . GLY A 1 408 ? -4.754 -15.410 1.043 1.00 96.12 408 GLY A O 1
ATOM 2789 N N . THR A 1 409 ? -2.695 -15.993 1.742 1.00 98.44 409 THR A N 1
ATOM 2790 C CA . THR A 1 409 ? -2.668 -15.140 2.936 1.00 98.44 409 THR A CA 1
ATOM 2791 C C . THR A 1 409 ? -2.008 -13.801 2.635 1.00 98.44 409 THR A C 1
ATOM 2793 O O . THR A 1 409 ? -1.051 -13.749 1.857 1.00 98.44 409 THR A O 1
ATOM 2796 N N . THR A 1 410 ? -2.424 -12.746 3.328 1.00 98.69 410 THR A N 1
ATOM 2797 C CA . THR A 1 410 ? -1.759 -11.436 3.275 1.00 98.69 410 THR A CA 1
ATOM 2798 C C . THR A 1 410 ? -1.139 -11.097 4.623 1.00 98.69 410 THR A C 1
ATOM 2800 O O . THR A 1 410 ? -1.849 -10.992 5.616 1.00 98.69 410 THR A O 1
ATOM 2803 N N . THR A 1 411 ? 0.175 -10.884 4.654 1.00 98.88 411 THR A N 1
ATOM 2804 C CA . THR A 1 411 ? 0.907 -10.450 5.850 1.00 98.88 411 THR A CA 1
ATOM 2805 C C . THR A 1 411 ? 1.520 -9.076 5.611 1.00 98.88 411 THR A C 1
ATOM 2807 O O . THR A 1 411 ? 2.309 -8.907 4.678 1.00 98.88 411 THR A O 1
ATOM 2810 N N . VAL A 1 412 ? 1.179 -8.103 6.459 1.00 98.88 412 VAL A N 1
ATOM 2811 C CA . VAL A 1 412 ? 1.720 -6.736 6.423 1.00 98.88 412 VAL A CA 1
ATOM 2812 C C . VAL A 1 412 ? 2.413 -6.415 7.744 1.00 98.88 412 VAL A C 1
ATOM 2814 O O . VAL A 1 412 ? 1.800 -6.521 8.802 1.00 98.88 412 VAL A O 1
ATOM 2817 N N . THR A 1 413 ? 3.668 -5.972 7.697 1.00 98.81 413 THR A N 1
ATOM 2818 C CA . THR A 1 413 ? 4.395 -5.476 8.877 1.00 98.81 413 THR A CA 1
ATOM 2819 C C . THR A 1 413 ? 4.796 -4.017 8.691 1.00 98.81 413 THR A C 1
ATOM 2821 O O . THR A 1 413 ? 5.515 -3.697 7.745 1.00 98.81 413 THR A O 1
ATOM 2824 N N . ASN A 1 414 ? 4.394 -3.136 9.602 1.00 98.75 414 ASN A N 1
ATOM 2825 C CA . ASN A 1 414 ? 4.828 -1.744 9.633 1.00 98.75 414 ASN A CA 1
ATOM 2826 C C . ASN A 1 414 ? 5.681 -1.475 10.879 1.00 98.75 414 ASN A C 1
ATOM 2828 O O . ASN A 1 414 ? 5.187 -1.505 12.000 1.00 98.75 414 ASN A O 1
ATOM 2832 N N . SER A 1 415 ? 6.965 -1.201 10.681 1.00 98.31 415 SER A N 1
ATOM 2833 C CA . SER A 1 415 ? 7.892 -0.688 11.702 1.00 98.31 415 SER A CA 1
ATOM 2834 C C . SER A 1 415 ? 8.428 0.708 11.354 1.00 98.31 415 SER A C 1
ATOM 2836 O O . SER A 1 415 ? 9.104 1.327 12.174 1.00 98.31 415 SER A O 1
ATOM 2838 N N . GLY A 1 416 ? 8.131 1.197 10.150 1.00 98.12 416 GLY A N 1
ATOM 2839 C CA . GLY A 1 416 ? 8.373 2.563 9.705 1.00 98.12 416 GLY A CA 1
ATOM 2840 C C . GLY A 1 416 ? 7.146 3.460 9.877 1.00 98.12 416 GLY A C 1
ATOM 2841 O O . GLY A 1 416 ? 6.218 3.134 10.611 1.00 98.12 416 GLY A O 1
ATOM 2842 N N . THR A 1 417 ? 7.128 4.590 9.182 1.00 98.69 417 THR A N 1
ATOM 2843 C CA . THR A 1 417 ? 6.032 5.564 9.277 1.00 98.69 417 THR A CA 1
ATOM 2844 C C . THR A 1 417 ? 5.145 5.503 8.043 1.00 98.69 417 THR A C 1
ATOM 2846 O O . THR A 1 417 ? 5.660 5.405 6.929 1.00 98.69 417 THR A O 1
ATOM 2849 N N . ILE A 1 418 ? 3.829 5.611 8.218 1.00 98.88 418 ILE A N 1
ATOM 2850 C CA . ILE A 1 418 ? 2.865 5.740 7.121 1.00 98.88 418 ILE A CA 1
ATOM 2851 C C . ILE A 1 418 ? 1.997 6.971 7.361 1.00 98.88 418 ILE A C 1
ATOM 2853 O O . ILE A 1 418 ? 1.288 7.033 8.359 1.00 98.88 418 ILE A O 1
ATOM 2857 N N . TYR A 1 419 ? 1.998 7.908 6.417 1.00 98.88 419 TYR A N 1
ATOM 2858 C CA . TYR A 1 419 ? 1.061 9.022 6.361 1.00 98.88 419 TYR A CA 1
ATOM 2859 C C . TYR A 1 419 ? 0.244 8.958 5.069 1.00 98.88 419 TYR A C 1
ATOM 2861 O O . TYR A 1 419 ? 0.803 8.998 3.973 1.00 98.88 419 TYR A O 1
ATOM 2869 N N . SER A 1 420 ? -1.079 8.873 5.198 1.00 98.50 420 SER A N 1
ATOM 2870 C CA . SER A 1 420 ? -2.024 8.847 4.077 1.00 98.50 420 SER A CA 1
ATOM 2871 C C . SER A 1 420 ? -2.969 10.039 4.158 1.00 98.50 420 SER A C 1
ATOM 2873 O O . SER A 1 420 ? -3.781 10.131 5.075 1.00 98.50 420 SER A O 1
ATOM 2875 N N . TYR A 1 421 ? -2.859 10.946 3.194 1.00 98.31 421 TYR A N 1
ATOM 2876 C CA . TYR A 1 421 ? -3.582 12.209 3.145 1.00 98.31 421 TYR A CA 1
ATOM 2877 C C . TYR A 1 421 ? -4.511 12.264 1.928 1.00 98.31 421 TYR A C 1
ATOM 2879 O O . TYR A 1 421 ? -4.048 12.423 0.800 1.00 98.31 421 TYR A O 1
ATOM 2887 N N . ALA A 1 422 ? -5.822 12.198 2.143 1.00 95.12 422 ALA A N 1
ATOM 2888 C CA . ALA A 1 422 ? -6.827 12.492 1.124 1.00 95.12 422 ALA A CA 1
ATOM 2889 C C . ALA A 1 422 ? -7.349 13.926 1.323 1.00 95.12 422 ALA A C 1
ATOM 2891 O O . ALA A 1 422 ? -8.123 14.207 2.231 1.00 95.12 422 ALA A O 1
ATOM 2892 N N . MET A 1 423 ? -6.908 14.873 0.498 1.00 93.88 423 MET A N 1
ATOM 2893 C CA . MET A 1 423 ? -7.309 16.287 0.599 1.00 93.88 423 MET A CA 1
ATOM 2894 C C . MET A 1 423 ? -8.647 16.575 -0.103 1.00 93.88 423 MET A C 1
ATOM 2896 O O . MET A 1 423 ? -9.261 17.618 0.121 1.00 93.88 423 MET A O 1
ATOM 2900 N N . GLY A 1 424 ? -9.088 15.651 -0.960 1.00 86.06 424 GLY A N 1
ATOM 2901 C CA . GLY A 1 424 ? -10.347 15.709 -1.694 1.00 86.06 424 GLY A CA 1
ATOM 2902 C C . GLY A 1 424 ? -11.488 14.964 -1.001 1.00 86.06 424 GLY A C 1
ATOM 2903 O O . GLY A 1 424 ? -11.556 14.882 0.217 1.00 86.06 424 GLY A O 1
ATOM 2904 N N . ASN A 1 425 ? -12.412 14.411 -1.792 1.00 85.44 425 ASN A N 1
ATOM 2905 C CA . ASN A 1 425 ? -13.537 13.611 -1.281 1.00 85.44 425 ASN A CA 1
ATOM 2906 C C . ASN A 1 425 ? -13.251 12.102 -1.254 1.00 85.44 425 ASN A C 1
ATOM 2908 O O . ASN A 1 425 ? -14.194 11.337 -1.069 1.00 85.44 425 ASN A O 1
ATOM 2912 N N . GLY A 1 426 ? -12.015 11.681 -1.518 1.00 86.94 426 GLY A N 1
ATOM 2913 C CA . GLY A 1 426 ? -11.636 10.276 -1.446 1.00 86.94 426 GLY A CA 1
ATOM 2914 C C . GLY A 1 426 ? -11.280 9.834 -0.033 1.00 86.94 426 GLY A C 1
ATOM 2915 O O . GLY A 1 426 ? -11.155 10.646 0.886 1.00 86.94 426 GLY A O 1
ATOM 2916 N N . ASP A 1 427 ? -11.129 8.527 0.108 1.00 88.44 427 ASP A N 1
ATOM 2917 C CA . ASP A 1 427 ? -10.857 7.868 1.376 1.00 88.44 427 ASP A CA 1
ATOM 2918 C C . ASP A 1 427 ? -9.353 7.869 1.669 1.00 88.44 427 ASP A C 1
ATOM 2920 O O . ASP A 1 427 ? -8.522 7.741 0.766 1.00 88.44 427 ASP A O 1
ATOM 2924 N N . ALA A 1 428 ? -8.987 7.970 2.943 1.00 94.50 428 ALA A N 1
ATOM 2925 C CA . ALA A 1 428 ? -7.615 7.802 3.401 1.00 94.50 428 ALA A CA 1
ATOM 2926 C C . ALA A 1 428 ? -7.492 6.475 4.145 1.00 94.50 428 ALA A C 1
ATOM 2928 O O . ALA A 1 428 ? -8.159 6.262 5.153 1.00 94.50 428 ALA A O 1
ATOM 2929 N N . THR A 1 429 ? -6.634 5.579 3.667 1.00 96.88 429 THR A N 1
ATOM 2930 C CA . THR A 1 429 ? -6.368 4.296 4.318 1.00 96.88 429 THR A CA 1
ATOM 2931 C C . THR A 1 429 ? -4.879 4.114 4.561 1.00 96.88 429 THR A C 1
ATOM 2933 O O . THR A 1 429 ? -4.095 4.081 3.614 1.00 96.88 429 THR A O 1
ATOM 2936 N N . GLY A 1 430 ? -4.483 3.945 5.823 1.00 98.19 430 GLY A N 1
ATOM 2937 C CA . GLY A 1 430 ? -3.093 3.666 6.179 1.00 98.19 430 GLY A CA 1
ATOM 2938 C C . GLY A 1 430 ? -2.644 2.295 5.670 1.00 98.19 430 GLY A C 1
ATOM 2939 O O . GLY A 1 430 ? -1.737 2.194 4.841 1.00 98.19 430 GLY A O 1
ATOM 2940 N N . ILE A 1 431 ? -3.309 1.236 6.135 1.00 98.62 431 ILE A N 1
ATOM 2941 C CA . ILE A 1 431 ? -3.044 -0.148 5.727 1.00 98.62 431 ILE A CA 1
ATOM 2942 C C . ILE A 1 431 ? -4.356 -0.852 5.384 1.00 98.62 431 ILE A C 1
ATOM 2944 O O . ILE A 1 431 ? -5.240 -0.977 6.226 1.00 98.62 431 ILE A O 1
ATOM 2948 N N . PHE A 1 432 ? -4.443 -1.385 4.169 1.00 97.62 432 PHE A N 1
ATOM 2949 C CA . PHE A 1 432 ? -5.461 -2.337 3.744 1.00 97.62 432 PHE A CA 1
ATOM 2950 C C . PHE A 1 432 ? -4.802 -3.679 3.418 1.00 97.62 432 PHE A C 1
ATOM 2952 O O . PHE A 1 432 ? -3.956 -3.759 2.526 1.00 97.62 432 PHE A O 1
ATOM 2959 N N . ALA A 1 433 ? -5.197 -4.734 4.126 1.00 97.25 433 ALA A N 1
ATOM 2960 C CA . ALA A 1 433 ? -4.697 -6.090 3.946 1.00 97.25 433 ALA A CA 1
ATOM 2961 C C . ALA A 1 433 ? -5.867 -7.059 3.777 1.00 97.25 433 ALA A C 1
ATOM 2963 O O . ALA A 1 433 ? -6.625 -7.287 4.714 1.00 97.25 433 ALA A O 1
ATOM 2964 N N . ALA A 1 434 ? -6.000 -7.663 2.602 1.00 94.75 434 ALA A N 1
ATOM 2965 C CA . ALA A 1 434 ? -7.046 -8.634 2.310 1.00 94.75 434 ALA A CA 1
ATOM 2966 C C . ALA A 1 434 ? -6.445 -9.937 1.784 1.00 94.75 434 ALA A C 1
ATOM 2968 O O . ALA A 1 434 ? -5.588 -9.903 0.899 1.00 94.75 434 ALA A O 1
ATOM 2969 N N . GLY A 1 435 ? -6.891 -11.081 2.300 1.00 92.19 435 GLY A N 1
ATOM 2970 C CA . GLY A 1 435 ? -6.464 -12.393 1.816 1.00 92.19 435 GLY A CA 1
ATOM 2971 C C . GLY A 1 435 ? -7.590 -13.419 1.832 1.00 92.19 435 GLY A C 1
ATOM 2972 O O . GLY A 1 435 ? -8.365 -13.493 2.789 1.00 92.19 435 GLY A O 1
ATOM 2973 N N . ASP A 1 436 ? -7.672 -14.235 0.778 1.00 93.12 436 ASP A N 1
ATOM 2974 C CA . ASP A 1 436 ? -8.665 -15.312 0.707 1.00 93.12 436 ASP A CA 1
ATOM 2975 C C . ASP A 1 436 ? -8.468 -16.337 1.832 1.00 93.12 436 ASP A C 1
ATOM 2977 O O . ASP A 1 436 ? -9.442 -16.794 2.415 1.00 93.12 436 ASP A O 1
ATOM 2981 N N . GLN A 1 437 ? -7.216 -16.625 2.200 1.00 97.25 437 GLN A N 1
ATOM 2982 C CA . GLN A 1 437 ? -6.859 -17.552 3.281 1.00 97.25 437 GLN A CA 1
ATOM 2983 C C . GLN A 1 437 ? -6.532 -16.848 4.609 1.00 97.25 437 GLN A C 1
ATOM 2985 O O . GLN A 1 437 ? -5.989 -17.477 5.516 1.00 97.25 437 GLN A O 1
ATOM 2990 N N . GLY A 1 438 ? -6.843 -15.554 4.721 1.00 95.31 438 GLY A N 1
ATOM 2991 C CA . GLY A 1 438 ? -6.629 -14.746 5.922 1.00 95.31 438 GLY A CA 1
ATOM 2992 C C . GLY A 1 438 ? -5.696 -13.553 5.712 1.00 95.31 438 GLY A C 1
ATOM 2993 O O . GLY A 1 438 ? -4.930 -13.484 4.744 1.00 95.31 438 GLY A O 1
ATOM 2994 N N . ALA A 1 439 ? -5.760 -12.608 6.644 1.00 97.75 439 ALA A N 1
ATOM 2995 C CA . ALA A 1 439 ? -4.950 -11.399 6.656 1.00 97.75 439 ALA A CA 1
ATOM 2996 C C . ALA A 1 439 ? -4.390 -11.137 8.057 1.00 97.75 439 ALA A C 1
ATOM 2998 O O . ALA A 1 439 ? -5.126 -11.167 9.039 1.00 97.75 439 ALA A O 1
ATOM 2999 N N . THR A 1 440 ? -3.097 -10.833 8.137 1.00 98.88 440 THR A N 1
ATOM 3000 C CA . THR A 1 440 ? -2.406 -10.475 9.378 1.00 98.88 440 THR A CA 1
ATOM 3001 C C . THR A 1 440 ? -1.687 -9.146 9.194 1.00 98.88 440 THR A C 1
ATOM 3003 O O . THR A 1 440 ? -0.862 -9.005 8.290 1.00 98.88 440 THR A O 1
ATOM 3006 N N . VAL A 1 441 ? -1.965 -8.178 10.065 1.00 98.94 441 VAL A N 1
ATOM 3007 C CA . VAL A 1 441 ? -1.278 -6.882 10.095 1.00 98.94 441 VAL A CA 1
ATOM 3008 C C . VAL A 1 441 ? -0.593 -6.697 11.442 1.00 98.94 441 VAL A C 1
ATOM 3010 O O . VAL A 1 441 ? -1.232 -6.807 12.482 1.00 98.94 441 VAL A O 1
ATOM 3013 N N . THR A 1 442 ? 0.697 -6.374 11.435 1.00 98.88 442 THR A N 1
ATOM 3014 C CA . THR A 1 442 ? 1.435 -5.973 12.636 1.00 98.88 442 THR A CA 1
ATOM 3015 C C . THR A 1 442 ? 1.945 -4.554 12.464 1.00 98.88 442 THR A C 1
ATOM 3017 O O . THR A 1 442 ? 2.762 -4.288 11.584 1.00 98.88 442 THR A O 1
ATOM 3020 N N . ASN A 1 443 ? 1.483 -3.649 13.317 1.00 98.88 443 ASN A N 1
ATOM 3021 C CA . ASN A 1 443 ? 1.978 -2.287 13.405 1.00 98.88 443 ASN A CA 1
ATOM 3022 C C . ASN A 1 443 ? 2.842 -2.122 14.658 1.00 98.88 443 ASN A C 1
ATOM 3024 O O . ASN A 1 443 ? 2.449 -2.528 15.749 1.00 98.88 443 ASN A O 1
ATOM 3028 N N . SER A 1 444 ? 4.020 -1.527 14.513 1.00 98.69 444 SER A N 1
ATOM 3029 C CA . SER A 1 444 ? 4.958 -1.254 15.609 1.00 98.69 444 SER A CA 1
ATOM 3030 C C . SER A 1 444 ? 5.497 0.178 15.573 1.00 98.69 444 SER A C 1
ATOM 3032 O O . SER A 1 444 ? 6.473 0.472 16.262 1.00 98.69 444 SER A O 1
ATOM 3034 N N . ASN A 1 445 ? 4.896 1.049 14.762 1.00 98.62 445 ASN A N 1
ATOM 3035 C CA . ASN A 1 445 ? 5.221 2.470 14.668 1.00 98.62 445 ASN A CA 1
ATOM 3036 C C . ASN A 1 445 ? 3.980 3.228 14.137 1.00 98.62 445 ASN A C 1
ATOM 3038 O O . ASN A 1 445 ? 2.860 2.781 14.373 1.00 98.62 445 ASN A O 1
ATOM 3042 N N . ILE A 1 446 ? 4.138 4.365 13.464 1.00 98.81 446 ILE A N 1
ATOM 3043 C CA . ILE A 1 446 ? 3.030 5.260 13.114 1.00 98.81 446 ILE A CA 1
ATOM 3044 C C . ILE A 1 446 ? 2.289 4.803 11.849 1.00 98.81 446 ILE A C 1
ATOM 3046 O O . ILE A 1 446 ? 2.894 4.590 10.793 1.00 98.81 446 ILE A O 1
ATOM 3050 N N . VAL A 1 447 ? 0.960 4.769 11.950 1.00 98.94 447 VAL A N 1
ATOM 3051 C CA . VAL A 1 447 ? 0.004 4.747 10.841 1.00 98.94 447 VAL A CA 1
ATOM 3052 C C . VAL A 1 447 ? -0.961 5.914 11.018 1.00 98.94 447 VAL A C 1
ATOM 3054 O O . VAL A 1 447 ? -1.778 5.923 11.933 1.00 98.94 447 VAL A O 1
ATOM 3057 N N . TYR A 1 448 ? -0.879 6.890 10.120 1.00 98.88 448 TYR A N 1
ATOM 3058 C CA . TYR A 1 448 ? -1.719 8.078 10.124 1.00 98.88 448 TYR A CA 1
ATOM 3059 C C . TYR A 1 448 ? -2.587 8.141 8.868 1.00 98.88 448 TYR A C 1
ATOM 3061 O O . TYR A 1 448 ? -2.064 8.132 7.749 1.00 98.88 448 TYR A O 1
ATOM 3069 N N . ALA A 1 449 ? -3.905 8.235 9.045 1.00 98.44 449 ALA A N 1
ATOM 3070 C CA . ALA A 1 449 ? -4.860 8.412 7.955 1.00 98.44 449 ALA A CA 1
ATOM 3071 C C . ALA A 1 449 ? -5.681 9.689 8.155 1.00 98.44 449 ALA A C 1
ATOM 3073 O O . ALA A 1 449 ? -6.340 9.875 9.176 1.00 98.44 449 ALA A O 1
ATOM 3074 N N . TYR A 1 450 ? -5.664 10.565 7.158 1.00 98.50 450 TYR A N 1
ATOM 3075 C CA . TYR A 1 450 ? -6.304 11.870 7.218 1.00 98.50 450 TYR A CA 1
ATOM 3076 C C . TYR A 1 450 ? -7.112 12.138 5.963 1.00 98.50 450 TYR A C 1
ATOM 3078 O O . TYR A 1 450 ? -6.591 12.057 4.851 1.00 98.50 450 TYR A O 1
ATOM 3086 N N . THR A 1 451 ? -8.360 12.549 6.152 1.00 94.19 451 THR A N 1
ATOM 3087 C CA . THR A 1 451 ? -9.228 13.042 5.083 1.00 94.19 451 THR A CA 1
ATOM 3088 C C . THR A 1 451 ? -9.697 14.461 5.384 1.00 94.19 451 THR A C 1
ATOM 3090 O O . THR A 1 451 ? -10.259 14.748 6.446 1.00 94.19 451 THR A O 1
ATOM 3093 N N . ALA A 1 452 ? -9.459 15.358 4.426 1.00 92.81 452 ALA A N 1
ATOM 3094 C CA . ALA A 1 452 ? -9.913 16.743 4.444 1.00 92.81 452 ALA A CA 1
ATOM 3095 C C . ALA A 1 452 ? -11.284 16.917 3.784 1.00 92.81 452 ALA A C 1
ATOM 3097 O O . ALA A 1 452 ? -11.731 18.049 3.649 1.00 92.81 452 ALA A O 1
ATOM 3098 N N . GLY A 1 453 ? -11.945 15.854 3.325 1.00 86.50 453 GLY A N 1
ATOM 3099 C CA . GLY A 1 453 ? -13.249 15.955 2.673 1.00 86.50 453 GLY A CA 1
ATOM 3100 C C . GLY A 1 453 ? -14.248 14.938 3.196 1.00 86.50 453 GLY A C 1
ATOM 3101 O O . GLY A 1 453 ? -14.273 14.615 4.380 1.00 86.50 453 GLY A O 1
ATOM 3102 N N . ASN A 1 454 ? -15.151 14.503 2.317 1.00 86.69 454 ASN A N 1
ATOM 3103 C CA . ASN A 1 454 ? -16.262 13.619 2.685 1.00 86.69 454 ASN A CA 1
ATOM 3104 C C . ASN A 1 454 ? -15.925 12.122 2.643 1.00 86.69 454 ASN A C 1
ATOM 3106 O O . ASN A 1 454 ? -16.833 11.332 2.883 1.00 86.69 454 ASN A O 1
ATOM 3110 N N . GLY A 1 455 ? -14.700 11.750 2.268 1.00 85.25 455 GLY A N 1
ATOM 3111 C CA . GLY A 1 455 ? -14.267 10.354 2.302 1.00 85.25 455 GLY A CA 1
ATOM 3112 C C . GLY A 1 455 ? -13.933 9.915 3.720 1.00 85.25 455 GLY A C 1
ATOM 3113 O O . GLY A 1 455 ? -13.722 10.761 4.589 1.00 85.25 455 GLY A O 1
ATOM 3114 N N . ASP A 1 456 ? -13.881 8.610 3.933 1.00 89.31 456 ASP A N 1
ATOM 3115 C CA . ASP A 1 456 ? -13.640 7.988 5.232 1.00 89.31 456 ASP A CA 1
ATOM 3116 C C . ASP A 1 456 ? -12.131 7.903 5.530 1.00 89.31 456 ASP A C 1
ATOM 3118 O O . ASP A 1 456 ? -11.298 7.806 4.624 1.00 89.31 456 ASP A O 1
ATOM 3122 N N . ALA A 1 457 ? -11.758 7.929 6.812 1.00 92.88 457 ALA A N 1
ATOM 3123 C CA . ALA A 1 457 ? -10.389 7.686 7.263 1.00 92.88 457 ALA A CA 1
ATOM 3124 C C . ALA A 1 457 ? -10.308 6.344 7.990 1.00 92.88 457 ALA A C 1
ATOM 3126 O O . ALA A 1 457 ? -10.984 6.130 8.994 1.00 92.88 457 ALA A O 1
ATOM 3127 N N . THR A 1 458 ? -9.454 5.446 7.506 1.00 96.94 458 THR A N 1
ATOM 3128 C CA . THR A 1 458 ? -9.196 4.145 8.128 1.00 96.94 458 THR A CA 1
ATOM 3129 C C . THR A 1 458 ? -7.709 3.967 8.412 1.00 96.94 458 THR A C 1
ATOM 3131 O O . THR A 1 458 ? -6.879 4.081 7.514 1.00 96.94 458 THR A O 1
ATOM 3134 N N . GLY A 1 459 ? -7.346 3.655 9.653 1.00 98.25 459 GLY A N 1
ATOM 3135 C CA . GLY A 1 459 ? -5.952 3.427 10.029 1.00 98.25 459 GLY A CA 1
ATOM 3136 C C . GLY A 1 459 ? -5.476 2.087 9.484 1.00 98.25 459 GLY A C 1
ATOM 3137 O O . GLY A 1 459 ? -4.655 2.027 8.567 1.00 98.25 459 GLY A O 1
ATOM 3138 N N . ILE A 1 460 ? -6.046 1.005 10.016 1.00 98.56 460 ILE A N 1
ATOM 3139 C CA . ILE A 1 460 ? -5.741 -0.372 9.618 1.00 98.56 460 ILE A CA 1
ATOM 3140 C C . ILE A 1 460 ? -7.034 -1.127 9.312 1.00 98.56 460 ILE A C 1
ATOM 3142 O O . ILE A 1 460 ? -7.953 -1.142 10.124 1.00 98.56 460 ILE A O 1
ATOM 3146 N N . ASN A 1 461 ? -7.075 -1.811 8.170 1.00 96.88 461 ASN A N 1
ATOM 3147 C CA . ASN A 1 461 ? -8.145 -2.718 7.776 1.00 96.88 461 ASN A CA 1
ATOM 3148 C C . ASN A 1 461 ? -7.568 -4.078 7.359 1.00 96.88 461 ASN A C 1
ATOM 3150 O O . ASN A 1 461 ? -6.892 -4.176 6.332 1.00 96.88 461 ASN A O 1
ATOM 3154 N N . ALA A 1 462 ? -7.851 -5.118 8.142 1.00 94.25 462 ALA A N 1
ATOM 3155 C CA . ALA A 1 462 ? -7.541 -6.505 7.821 1.00 94.25 462 ALA A CA 1
ATOM 3156 C C . ALA A 1 462 ? -8.818 -7.278 7.468 1.00 94.25 462 ALA A C 1
ATOM 3158 O O . ALA A 1 462 ? -9.768 -7.316 8.251 1.00 94.25 462 ALA A O 1
ATOM 3159 N N . TYR A 1 463 ? -8.813 -7.940 6.313 1.00 93.19 463 TYR A N 1
ATOM 3160 C CA . TYR A 1 463 ? -9.932 -8.721 5.801 1.00 93.19 463 TYR A CA 1
ATOM 3161 C C . TYR A 1 463 ? -9.522 -10.160 5.455 1.00 93.19 463 TYR A C 1
ATOM 3163 O O . TYR A 1 463 ? -8.701 -10.392 4.565 1.00 93.19 463 TYR A O 1
ATOM 3171 N N . GLY A 1 464 ? -10.131 -11.133 6.129 1.00 89.62 464 GLY A N 1
ATOM 3172 C CA . GLY A 1 464 ? -9.991 -12.561 5.845 1.00 89.62 464 GLY A CA 1
ATOM 3173 C C . GLY A 1 464 ? -11.283 -13.135 5.263 1.00 89.62 464 GLY A C 1
ATOM 3174 O O . GLY A 1 464 ? -12.353 -12.978 5.847 1.00 89.62 464 GLY A O 1
ATOM 3175 N N . ASN A 1 465 ? -11.221 -13.808 4.112 1.00 89.81 465 ASN A N 1
ATOM 3176 C CA . ASN A 1 465 ? -12.413 -14.454 3.549 1.00 89.81 465 ASN A CA 1
ATOM 3177 C C . ASN A 1 465 ? -12.648 -15.836 4.192 1.00 89.81 465 ASN A C 1
ATOM 3179 O O . ASN A 1 465 ? -13.543 -15.988 5.019 1.00 89.81 465 ASN A O 1
ATOM 3183 N N . ASN A 1 466 ? -11.801 -16.812 3.851 1.00 92.75 466 ASN A N 1
ATOM 3184 C CA . ASN A 1 466 ? -11.758 -18.192 4.358 1.00 92.75 466 ASN A CA 1
ATOM 3185 C C . ASN A 1 466 ? -10.557 -18.406 5.302 1.00 92.75 466 ASN A C 1
ATOM 3187 O O . ASN A 1 466 ? -9.901 -19.454 5.276 1.00 92.75 466 ASN A O 1
ATOM 3191 N N . GLY A 1 467 ? -10.196 -17.363 6.044 1.00 95.62 467 GLY A N 1
ATOM 3192 C CA . GLY A 1 467 ? -9.179 -17.434 7.077 1.00 95.62 467 GLY A CA 1
ATOM 3193 C C . GLY A 1 467 ? -9.287 -16.274 8.053 1.00 95.62 467 GLY A C 1
ATOM 3194 O O . GLY A 1 467 ? -10.126 -15.375 7.904 1.00 95.62 467 GLY A O 1
ATOM 3195 N N . ASP A 1 468 ? -8.433 -16.314 9.068 1.00 98.25 468 ASP A N 1
ATOM 3196 C CA . ASP A 1 468 ? -8.467 -15.344 10.155 1.00 98.25 468 ASP A CA 1
ATOM 3197 C C . ASP A 1 468 ? -8.087 -13.933 9.674 1.00 98.25 468 ASP A C 1
ATOM 3199 O O . ASP A 1 468 ? -7.259 -13.760 8.775 1.00 98.25 468 ASP A O 1
ATOM 3203 N N . ALA A 1 469 ? -8.678 -12.920 10.302 1.00 96.44 469 ALA A N 1
ATOM 3204 C CA . ALA A 1 469 ? -8.291 -11.522 10.171 1.00 96.44 469 ALA A CA 1
ATOM 3205 C C . ALA A 1 469 ? -7.701 -11.042 11.498 1.00 96.44 469 ALA A C 1
ATOM 3207 O O . ALA A 1 469 ? -8.435 -10.846 12.463 1.00 96.44 469 ALA A O 1
ATOM 3208 N N . ASN A 1 470 ? -6.385 -10.858 11.545 1.00 98.75 470 ASN A N 1
ATOM 3209 C CA . ASN A 1 470 ? -5.652 -10.539 12.765 1.00 98.75 470 ASN A CA 1
ATOM 3210 C C . ASN A 1 470 ? -4.954 -9.183 12.628 1.00 98.75 470 ASN A C 1
ATOM 3212 O O . ASN A 1 470 ? -4.216 -8.952 11.668 1.00 98.75 470 ASN A O 1
ATOM 3216 N N . VAL A 1 471 ? -5.136 -8.299 13.606 1.00 98.94 471 VAL A N 1
ATOM 3217 C CA . VAL A 1 471 ? -4.385 -7.045 13.710 1.00 98.94 471 VAL A CA 1
ATOM 3218 C C . VAL A 1 471 ? -3.696 -6.975 15.064 1.00 98.94 471 VAL A C 1
ATOM 3220 O O . VAL A 1 471 ? -4.343 -7.098 16.096 1.00 98.94 471 VAL A O 1
ATOM 3223 N N . THR A 1 472 ? -2.393 -6.715 15.058 1.00 98.94 472 THR A N 1
ATOM 3224 C CA . THR A 1 472 ? -1.609 -6.421 16.259 1.00 98.94 472 THR A CA 1
ATOM 3225 C C . THR A 1 472 ? -1.051 -5.009 16.157 1.00 98.94 472 THR A C 1
ATOM 3227 O O . THR A 1 472 ? -0.197 -4.740 15.311 1.00 98.94 472 THR A O 1
ATOM 3230 N N . ASN A 1 473 ? -1.492 -4.110 17.031 1.00 98.88 473 ASN A N 1
ATOM 3231 C CA . ASN A 1 473 ? -0.852 -2.820 17.257 1.00 98.88 473 ASN A CA 1
ATOM 3232 C C . ASN A 1 473 ? 0.050 -2.944 18.492 1.00 98.88 473 ASN A C 1
ATOM 3234 O O . ASN A 1 473 ? -0.422 -3.076 19.619 1.00 98.88 473 ASN A O 1
ATOM 3238 N N . SER A 1 474 ? 1.360 -2.990 18.262 1.00 98.69 474 SER A N 1
ATOM 3239 C CA . SER A 1 474 ? 2.379 -3.247 19.289 1.00 98.69 474 SER A CA 1
ATOM 3240 C C . SER A 1 474 ? 2.495 -2.072 20.265 1.00 98.69 474 SER A C 1
ATOM 3242 O O . SER A 1 474 ? 2.019 -0.985 19.973 1.00 98.69 474 SER A O 1
ATOM 3244 N N . SER A 1 475 ? 3.237 -2.224 21.365 1.00 98.56 475 SER A N 1
ATOM 3245 C CA . SER A 1 475 ? 3.388 -1.175 22.391 1.00 98.56 475 SER A CA 1
ATOM 3246 C C . SER A 1 475 ? 4.022 0.136 21.908 1.00 98.56 475 SER A C 1
ATOM 3248 O O . SER A 1 475 ? 3.940 1.152 22.587 1.00 98.56 475 SER A O 1
ATOM 3250 N N . THR A 1 476 ? 4.723 0.107 20.774 1.00 98.31 476 THR A N 1
ATOM 3251 C CA . THR A 1 476 ? 5.276 1.289 20.088 1.00 98.31 476 THR A CA 1
ATOM 3252 C C . THR A 1 476 ? 4.459 1.696 18.862 1.00 98.31 476 THR A C 1
ATOM 3254 O O . THR A 1 476 ? 4.813 2.655 18.184 1.00 98.31 476 THR A O 1
ATOM 3257 N N . GLY A 1 477 ? 3.417 0.932 18.542 1.00 98.75 477 GLY A N 1
ATOM 3258 C CA . GLY A 1 477 ? 2.490 1.214 17.465 1.00 98.75 477 GLY A CA 1
ATOM 3259 C C . GLY A 1 477 ? 1.558 2.360 17.833 1.00 98.75 477 GLY A C 1
ATOM 3260 O O . GLY A 1 477 ? 1.048 2.436 18.951 1.00 98.75 477 GLY A O 1
ATOM 3261 N N . ASP A 1 478 ? 1.356 3.247 16.871 1.00 98.88 478 ASP A N 1
ATOM 3262 C CA . ASP A 1 478 ? 0.447 4.379 16.958 1.00 98.88 478 ASP A CA 1
ATOM 3263 C C . ASP A 1 478 ? -0.432 4.382 15.706 1.00 98.88 478 ASP A C 1
ATOM 3265 O O . ASP A 1 478 ? 0.080 4.370 14.583 1.00 98.88 478 ASP A O 1
ATOM 3269 N N . VAL A 1 479 ? -1.747 4.329 15.894 1.00 98.94 479 VAL A N 1
ATOM 3270 C CA . VAL A 1 479 ? -2.733 4.392 14.816 1.00 98.94 479 VAL A CA 1
ATOM 3271 C C . VAL A 1 479 ? -3.599 5.616 15.047 1.00 98.94 479 VAL A C 1
ATOM 3273 O O . VAL A 1 479 ? -4.455 5.612 15.925 1.00 98.94 479 VAL A O 1
ATOM 3276 N N . SER A 1 480 ? -3.418 6.645 14.228 1.00 98.81 480 SER A N 1
ATOM 3277 C CA . SER A 1 480 ? -4.162 7.894 14.354 1.00 98.81 480 SER A CA 1
ATOM 3278 C C . SER A 1 480 ? -4.963 8.173 13.087 1.00 98.81 480 SER A C 1
ATOM 3280 O O . SER A 1 480 ? -4.444 8.129 11.968 1.00 98.81 480 SER A O 1
ATOM 3282 N N . VAL A 1 481 ? -6.258 8.433 13.254 1.00 98.31 481 VAL A N 1
ATOM 3283 C CA . VAL A 1 481 ? -7.179 8.697 12.149 1.00 98.31 481 VAL A CA 1
ATOM 3284 C C . VAL A 1 481 ? -7.953 9.981 12.367 1.00 98.31 481 VAL A C 1
ATOM 3286 O O . VAL A 1 481 ? -8.399 10.281 13.474 1.00 98.31 481 VAL A O 1
ATOM 3289 N N . VAL A 1 482 ? -8.120 10.744 11.290 1.00 98.56 482 VAL A N 1
ATOM 3290 C CA . VAL A 1 482 ? -8.776 12.048 11.335 1.00 98.56 482 VAL A CA 1
ATOM 3291 C C . VAL A 1 482 ? -9.680 12.233 10.118 1.00 98.56 482 VAL A C 1
ATOM 3293 O O . VAL A 1 482 ? -9.198 12.404 8.996 1.00 98.56 482 VAL A O 1
ATOM 3296 N N . ALA A 1 483 ? -10.995 12.258 10.350 1.00 94.12 483 ALA A N 1
ATOM 3297 C CA . ALA A 1 483 ? -12.011 12.555 9.341 1.00 94.12 483 ALA A CA 1
ATOM 3298 C C . ALA A 1 483 ? -12.668 13.928 9.569 1.00 94.12 483 ALA A C 1
ATOM 3300 O O . ALA A 1 483 ? -13.498 14.103 10.460 1.00 94.12 483 ALA A O 1
ATOM 3301 N N . PHE A 1 484 ? -12.289 14.940 8.776 1.00 91.38 484 PHE A N 1
ATOM 3302 C CA . PHE A 1 484 ? -12.613 16.344 9.082 1.00 91.38 484 PHE A CA 1
ATOM 3303 C C . PHE A 1 484 ? -13.995 16.846 8.653 1.00 91.38 484 PHE A C 1
ATOM 3305 O O . PHE A 1 484 ? -14.454 17.846 9.202 1.00 91.38 484 PHE A O 1
ATOM 3312 N N . PHE A 1 485 ? -14.659 16.226 7.675 1.00 90.44 485 PHE A N 1
ATOM 3313 C CA . PHE A 1 485 ? -16.011 16.633 7.272 1.00 90.44 485 PHE A CA 1
ATOM 3314 C C . PHE A 1 485 ? -17.028 15.549 7.612 1.00 90.44 485 PHE A C 1
ATOM 3316 O O . PHE A 1 485 ? -17.272 15.300 8.788 1.00 90.44 485 PHE A O 1
ATOM 3323 N N . ASN A 1 486 ? -17.668 14.959 6.601 1.00 87.19 486 ASN A N 1
ATOM 3324 C CA . ASN A 1 486 ? -18.761 14.001 6.771 1.00 87.19 486 ASN A CA 1
ATOM 3325 C C . ASN A 1 486 ? -18.309 12.539 6.678 1.00 87.19 486 ASN A C 1
ATOM 3327 O O . ASN A 1 486 ? -19.176 11.671 6.668 1.00 87.19 486 ASN A O 1
ATOM 3331 N N . GLY A 1 487 ? -17.005 12.296 6.540 1.00 85.62 487 GLY A N 1
ATOM 3332 C CA . GLY A 1 487 ? -16.444 10.951 6.548 1.00 85.62 487 GLY A CA 1
ATOM 3333 C C . GLY A 1 487 ? -16.386 10.372 7.954 1.00 85.62 487 GLY A C 1
ATOM 3334 O O . GLY A 1 487 ? -16.284 11.117 8.935 1.00 85.62 487 GLY A O 1
ATOM 3335 N N . ASP A 1 488 ? -16.426 9.051 8.023 1.00 89.69 488 ASP A N 1
ATOM 3336 C CA . ASP A 1 488 ? -16.281 8.289 9.255 1.00 89.69 488 ASP A CA 1
ATOM 3337 C C . ASP A 1 488 ? -14.789 8.029 9.543 1.00 89.69 488 ASP A C 1
ATOM 3339 O O . ASP A 1 488 ? -13.969 7.875 8.633 1.00 89.69 488 ASP A O 1
ATOM 3343 N N . GLY A 1 489 ? -14.419 7.992 10.824 1.00 90.88 489 GLY A N 1
ATOM 3344 C CA . GLY A 1 489 ? -13.063 7.697 11.288 1.00 90.88 489 GLY A CA 1
ATOM 3345 C C . GLY A 1 489 ? -13.005 6.326 11.953 1.00 90.88 489 GLY A C 1
ATOM 3346 O O . GLY A 1 489 ? -13.666 6.106 12.961 1.00 90.88 489 GLY A O 1
ATOM 3347 N N . THR A 1 490 ? -12.214 5.393 11.426 1.00 96.88 490 THR A N 1
ATOM 3348 C CA . THR A 1 490 ? -12.014 4.060 12.020 1.00 96.88 490 THR A CA 1
ATOM 3349 C C . THR A 1 490 ? -10.534 3.800 12.272 1.00 96.88 490 THR A C 1
ATOM 3351 O O . THR A 1 490 ? -9.755 3.725 11.326 1.00 96.88 490 THR A O 1
ATOM 3354 N N . GLY A 1 491 ? -10.128 3.627 13.531 1.00 98.00 491 GLY A N 1
ATOM 3355 C CA . GLY A 1 491 ? -8.739 3.333 13.888 1.00 98.00 491 GLY A CA 1
ATOM 3356 C C . GLY A 1 491 ? -8.295 1.973 13.347 1.00 98.00 491 GLY A C 1
ATOM 3357 O O . GLY A 1 491 ? -7.503 1.892 12.405 1.00 98.00 491 GLY A O 1
ATOM 3358 N N . ILE A 1 492 ? -8.843 0.897 13.914 1.00 98.44 492 ILE A N 1
ATOM 3359 C CA . ILE A 1 492 ? -8.539 -0.485 13.523 1.00 98.44 492 ILE A CA 1
ATOM 3360 C C . ILE A 1 492 ? -9.819 -1.251 13.189 1.00 98.44 492 ILE A C 1
ATOM 3362 O O . ILE A 1 492 ? -10.768 -1.283 13.971 1.00 98.44 492 ILE A O 1
ATOM 3366 N N . LEU A 1 493 ? -9.807 -1.941 12.052 1.00 97.06 493 LEU A N 1
ATOM 3367 C CA . LEU A 1 493 ? -10.839 -2.867 11.611 1.00 97.06 493 LEU A CA 1
ATOM 3368 C C . LEU A 1 493 ? -10.228 -4.238 11.297 1.00 97.06 493 LEU A C 1
ATOM 3370 O O . LEU A 1 493 ? -9.371 -4.356 10.424 1.00 97.06 493 LEU A O 1
ATOM 3374 N N . ALA A 1 494 ? -10.712 -5.280 11.969 1.00 94.38 494 ALA A N 1
ATOM 3375 C CA . ALA A 1 494 ? -10.471 -6.673 11.609 1.00 94.38 494 ALA A CA 1
ATOM 3376 C C . ALA A 1 494 ? -11.801 -7.338 11.243 1.00 94.38 494 ALA A C 1
ATOM 3378 O O . ALA A 1 494 ? -12.741 -7.348 12.040 1.00 94.38 494 ALA A O 1
ATOM 3379 N N . GLN A 1 495 ? -11.895 -7.898 10.040 1.00 93.88 495 GLN A N 1
ATOM 3380 C CA . GLN A 1 495 ? -13.105 -8.548 9.556 1.00 93.88 495 GLN A CA 1
ATOM 3381 C C . GLN A 1 495 ? -12.798 -9.914 8.950 1.00 93.88 495 GLN A C 1
ATOM 3383 O O . GLN A 1 495 ? -12.048 -10.007 7.983 1.00 93.88 495 GLN A O 1
ATOM 3388 N N . SER A 1 496 ? -13.440 -10.964 9.463 1.00 88.75 496 SER A N 1
ATOM 3389 C CA . SER A 1 496 ? -13.422 -12.288 8.837 1.00 88.75 496 SER A CA 1
ATOM 3390 C C . SER A 1 496 ? -14.822 -12.726 8.422 1.00 88.75 496 SER A C 1
ATOM 3392 O O . SER A 1 496 ? -15.798 -12.517 9.149 1.00 88.75 496 SER A O 1
ATOM 3394 N N . HIS A 1 497 ? -14.946 -13.318 7.233 1.00 87.50 497 HIS A N 1
ATOM 3395 C CA . HIS A 1 497 ? -16.236 -13.793 6.743 1.00 87.50 497 HIS A CA 1
ATOM 3396 C C . HIS A 1 497 ? -16.617 -15.148 7.357 1.00 87.50 497 HIS A C 1
ATOM 3398 O O . HIS A 1 497 ? -17.736 -15.288 7.851 1.00 87.50 497 HIS A O 1
ATOM 3404 N N . TYR A 1 498 ? -15.706 -16.126 7.373 1.00 85.44 498 TYR A N 1
ATOM 3405 C CA . TYR A 1 498 ? -15.990 -17.482 7.870 1.00 85.44 498 TYR A CA 1
ATOM 3406 C C . TYR A 1 498 ? -15.197 -17.891 9.119 1.00 85.44 498 TYR A C 1
ATOM 3408 O O . TYR A 1 498 ? -15.635 -18.801 9.820 1.00 85.44 498 TYR A O 1
ATOM 3416 N N . ASP A 1 499 ? -14.088 -17.221 9.423 1.00 96.94 499 ASP A N 1
ATOM 3417 C CA . ASP A 1 499 ? -13.151 -17.605 10.485 1.00 96.94 499 ASP A CA 1
ATOM 3418 C C . ASP A 1 499 ? -13.035 -16.500 11.544 1.00 96.94 499 ASP A C 1
ATOM 3420 O O . ASP A 1 499 ? -13.969 -15.717 11.734 1.00 96.94 499 ASP A O 1
ATOM 3424 N N . ASN A 1 500 ? -11.946 -16.451 12.312 1.00 98.25 500 ASN A N 1
ATOM 3425 C CA . ASN A 1 500 ? -11.853 -15.542 13.447 1.00 98.25 500 ASN A CA 1
ATOM 3426 C C . ASN A 1 500 ? -11.433 -14.131 13.021 1.00 98.25 500 ASN A C 1
ATOM 3428 O O . ASN A 1 500 ? -10.681 -13.941 12.069 1.00 98.25 500 ASN A O 1
ATOM 3432 N N . ALA A 1 501 ? -11.895 -13.132 13.766 1.00 95.50 501 ALA A N 1
ATOM 3433 C CA . ALA A 1 501 ? -11.410 -11.762 13.670 1.00 95.50 501 ALA A CA 1
ATOM 3434 C C . ALA A 1 501 ? -10.829 -11.340 15.020 1.00 95.50 501 ALA A C 1
ATOM 3436 O O . ALA A 1 501 ? -11.519 -11.409 16.035 1.00 95.50 501 ALA A O 1
ATOM 3437 N N . SER A 1 502 ? -9.574 -10.908 15.041 1.00 98.75 502 SER A N 1
ATOM 3438 C CA . SER A 1 502 ? -8.837 -10.584 16.258 1.00 98.75 502 SER A CA 1
ATOM 3439 C C . SER A 1 502 ? -8.134 -9.236 16.124 1.00 98.75 502 SER A C 1
ATOM 3441 O O . SER A 1 502 ? -7.486 -8.946 15.119 1.00 98.75 502 SER A O 1
ATOM 3443 N N . ILE A 1 503 ? -8.251 -8.420 17.169 1.00 98.88 503 ILE A N 1
ATOM 3444 C CA . ILE A 1 503 ? -7.442 -7.221 17.385 1.00 98.88 503 ILE A CA 1
ATOM 3445 C C . ILE A 1 503 ? -6.721 -7.378 18.725 1.00 98.88 503 ILE A C 1
ATOM 3447 O O . ILE A 1 503 ? -7.352 -7.726 19.721 1.00 98.88 503 ILE A O 1
ATOM 3451 N N . ASP A 1 504 ? -5.417 -7.128 18.727 1.00 98.88 504 ASP A N 1
ATOM 3452 C CA . ASP A 1 504 ? -4.564 -6.987 19.908 1.00 98.88 504 ASP A CA 1
ATOM 3453 C C . ASP A 1 504 ? -3.940 -5.586 19.868 1.00 98.88 504 ASP A C 1
ATOM 3455 O O . ASP A 1 504 ? -3.102 -5.289 19.009 1.00 98.88 504 ASP A O 1
ATOM 3459 N N . ASN A 1 505 ? -4.399 -4.697 20.747 1.00 98.81 505 ASN A N 1
ATOM 3460 C CA . ASN A 1 505 ? -3.897 -3.339 20.878 1.00 98.81 505 ASN A CA 1
ATOM 3461 C C . ASN A 1 505 ? -3.118 -3.170 22.183 1.00 98.81 505 ASN A C 1
ATOM 3463 O O . ASN A 1 505 ? -3.697 -3.003 23.255 1.00 98.81 505 ASN A O 1
ATOM 3467 N N . SER A 1 506 ? -1.795 -3.112 22.072 1.00 98.75 506 SER A N 1
ATOM 3468 C CA . SER A 1 506 ? -0.889 -2.732 23.162 1.00 98.75 506 SER A CA 1
ATOM 3469 C C . SER A 1 506 ? -0.312 -1.321 23.006 1.00 98.75 506 SER A C 1
ATOM 3471 O O . SER A 1 506 ? 0.305 -0.817 23.946 1.00 98.75 506 SER A O 1
ATOM 3473 N N . GLY A 1 507 ? -0.503 -0.697 21.839 1.00 98.69 507 GLY A N 1
ATOM 3474 C CA . GLY A 1 507 ? -0.095 0.672 21.509 1.00 98.69 507 GLY A CA 1
ATOM 3475 C C . GLY A 1 507 ? -1.213 1.707 21.668 1.00 98.69 507 GLY A C 1
ATOM 3476 O O . GLY A 1 507 ? -2.149 1.501 22.441 1.00 98.69 507 GLY A O 1
ATOM 3477 N N . SER A 1 508 ? -1.117 2.816 20.927 1.00 98.88 508 SER A N 1
ATOM 3478 C CA . SER A 1 508 ? -2.160 3.856 20.880 1.00 98.88 508 SER A CA 1
ATOM 3479 C C . SER A 1 508 ? -3.044 3.718 19.646 1.00 98.88 508 SER A C 1
ATOM 3481 O O . SER A 1 508 ? -2.554 3.412 18.553 1.00 98.88 508 SER A O 1
ATOM 3483 N N . VAL A 1 509 ? -4.339 3.967 19.827 1.00 98.94 509 VAL A N 1
ATOM 3484 C CA . VAL A 1 509 ? -5.316 4.171 18.759 1.00 98.94 509 VAL A CA 1
ATOM 3485 C C . VAL A 1 509 ? -6.096 5.449 19.049 1.00 98.94 509 VAL A C 1
ATOM 3487 O O . VAL A 1 509 ? -6.840 5.504 20.025 1.00 98.94 509 VAL A O 1
ATOM 3490 N N . ASP A 1 510 ? -5.969 6.441 18.175 1.00 98.88 510 ASP A N 1
ATOM 3491 C CA . ASP A 1 510 ? -6.661 7.725 18.266 1.00 98.88 510 ASP A CA 1
ATOM 3492 C C . ASP A 1 510 ? -7.583 7.896 17.055 1.00 98.88 510 ASP A C 1
ATOM 3494 O O . ASP A 1 510 ? -7.119 8.037 15.921 1.00 98.88 510 ASP A O 1
ATOM 3498 N N . ALA A 1 511 ? -8.898 7.873 17.274 1.00 98.12 511 ALA A N 1
ATOM 3499 C CA . ALA A 1 511 ? -9.888 7.974 16.210 1.00 98.12 511 ALA A CA 1
ATOM 3500 C C . ALA A 1 511 ? -10.762 9.217 16.342 1.00 98.12 511 ALA A C 1
ATOM 3502 O O . ALA A 1 511 ? -11.593 9.318 17.240 1.00 98.12 511 ALA A O 1
ATOM 3503 N N . TYR A 1 512 ? -10.609 10.141 15.396 1.00 98.62 512 TYR A N 1
ATOM 3504 C CA . TYR A 1 512 ? -11.349 11.392 15.366 1.00 98.62 512 TYR A CA 1
ATOM 3505 C C . TYR A 1 512 ? -12.231 11.513 14.117 1.00 98.62 512 TYR A C 1
ATOM 3507 O O . TYR A 1 512 ? -11.759 11.342 12.988 1.00 98.62 512 TYR A O 1
ATOM 3515 N N . ALA A 1 513 ? -13.486 11.918 14.312 1.00 94.50 513 ALA A N 1
ATOM 3516 C CA . ALA A 1 513 ? -14.389 12.356 13.250 1.00 94.50 513 ALA A CA 1
ATOM 3517 C C . ALA A 1 513 ? -15.072 13.687 13.613 1.00 94.50 513 ALA A C 1
ATOM 3519 O O . ALA A 1 513 ? -15.481 13.920 14.747 1.00 94.50 513 ALA A O 1
ATOM 3520 N N . TYR A 1 514 ? -15.231 14.591 12.647 1.00 96.12 514 TYR A N 1
ATOM 3521 C CA . TYR A 1 514 ? -15.920 15.860 12.889 1.00 96.12 514 TYR A CA 1
ATOM 3522 C C . TYR A 1 514 ? -17.444 15.691 12.819 1.00 96.12 514 TYR A C 1
ATOM 3524 O O . TYR A 1 514 ? -18.111 15.765 13.848 1.00 96.12 514 TYR A O 1
ATOM 3532 N N . ASN A 1 515 ? -18.012 15.436 11.630 1.00 90.25 515 ASN A N 1
ATOM 3533 C CA . ASN A 1 515 ? -19.455 15.185 11.476 1.00 90.25 515 ASN A CA 1
ATOM 3534 C C . ASN A 1 515 ? -19.822 13.703 11.340 1.00 90.25 515 ASN A C 1
ATOM 3536 O O . ASN A 1 515 ? -21.001 13.375 11.484 1.00 90.25 515 ASN A O 1
ATOM 3540 N N . GLY A 1 516 ? -18.859 12.849 10.988 1.00 90.00 516 GLY A N 1
ATOM 3541 C CA . GLY A 1 516 ? -19.065 11.408 10.858 1.00 90.00 516 GLY A CA 1
ATOM 3542 C C . GLY A 1 516 ? -18.959 10.666 12.184 1.00 90.00 516 GLY A C 1
ATOM 3543 O O . GLY A 1 516 ? -18.778 11.258 13.253 1.00 90.00 516 GLY A O 1
ATOM 3544 N N . ASP A 1 517 ? -19.070 9.350 12.096 1.00 91.75 517 ASP A N 1
ATOM 3545 C CA . ASP A 1 517 ? -18.949 8.451 13.233 1.00 91.75 517 ASP A CA 1
ATOM 3546 C C . ASP A 1 517 ? -17.478 8.081 13.461 1.00 91.75 517 ASP A C 1
ATOM 3548 O O . ASP A 1 517 ? -16.706 7.929 12.514 1.00 91.75 517 ASP A O 1
ATOM 3552 N N . ALA A 1 518 ? -17.082 7.942 14.726 1.00 92.12 518 ALA A N 1
ATOM 3553 C CA . ALA A 1 518 ? -15.727 7.558 15.110 1.00 92.12 518 ALA A CA 1
ATOM 3554 C C . ALA A 1 518 ? -15.722 6.187 15.797 1.00 92.12 518 ALA A C 1
ATOM 3556 O O . ALA A 1 518 ? -16.516 5.923 16.702 1.00 92.12 518 ALA A O 1
ATOM 3557 N N . ILE A 1 519 ? -14.823 5.301 15.377 1.00 97.12 519 ILE A N 1
ATOM 3558 C CA . ILE A 1 519 ? -14.650 3.965 15.947 1.00 97.12 519 ILE A CA 1
ATOM 3559 C C . ILE A 1 519 ? -13.166 3.737 16.228 1.00 97.12 519 ILE A C 1
ATOM 3561 O O . ILE A 1 519 ? -12.339 3.852 15.327 1.00 97.12 519 ILE A O 1
ATOM 3565 N N . GLY A 1 520 ? -12.826 3.375 17.464 1.00 97.44 520 GLY A N 1
ATOM 3566 C CA . GLY A 1 520 ? -11.452 3.064 17.855 1.00 97.44 520 GLY A CA 1
ATOM 3567 C C . GLY A 1 520 ? -10.989 1.741 17.253 1.00 97.44 520 GLY A C 1
ATOM 3568 O O . GLY A 1 520 ? -10.161 1.713 16.344 1.00 97.44 520 GLY A O 1
ATOM 3569 N N . ALA A 1 521 ? -11.560 0.634 17.728 1.00 97.56 521 ALA A N 1
ATOM 3570 C CA . ALA A 1 521 ? -11.199 -0.708 17.284 1.00 97.56 521 ALA A CA 1
ATOM 3571 C C . ALA A 1 521 ? -12.431 -1.610 17.113 1.00 97.56 521 ALA A C 1
ATOM 3573 O O . ALA A 1 521 ? -13.222 -1.786 18.042 1.00 97.56 521 ALA A O 1
ATOM 3574 N N . MET A 1 522 ? -12.575 -2.219 15.933 1.00 98.12 522 MET A N 1
ATOM 3575 C CA . MET A 1 522 ? -13.721 -3.050 15.564 1.00 98.12 522 MET A CA 1
ATOM 3576 C C . MET A 1 522 ? -13.300 -4.420 15.018 1.00 98.12 522 MET A C 1
ATOM 3578 O O . MET A 1 522 ? -12.726 -4.512 13.935 1.00 98.12 522 MET A O 1
ATOM 3582 N N . ALA A 1 523 ? -13.654 -5.488 15.734 1.00 95.44 523 ALA A N 1
ATOM 3583 C CA . ALA A 1 523 ? -13.473 -6.874 15.304 1.00 95.44 523 ALA A CA 1
ATOM 3584 C C . ALA A 1 523 ? -14.827 -7.501 14.940 1.00 95.44 523 ALA A C 1
ATOM 3586 O O . ALA A 1 523 ? -15.747 -7.529 15.763 1.00 95.44 523 ALA A O 1
ATOM 3587 N N . VAL A 1 524 ? -14.959 -8.016 13.716 1.00 94.88 524 VAL A N 1
ATOM 3588 C CA . VAL A 1 524 ? -16.208 -8.609 13.213 1.00 94.88 524 VAL A CA 1
ATOM 3589 C C . VAL A 1 524 ? -15.953 -9.965 12.573 1.00 94.88 524 VAL A C 1
ATOM 3591 O O . VAL A 1 524 ? -15.177 -10.068 11.628 1.00 94.88 524 VAL A O 1
ATOM 3594 N N . SER A 1 525 ? -16.665 -10.994 13.027 1.00 92.81 525 SER A N 1
ATOM 3595 C CA . SER A 1 525 ? -16.624 -12.327 12.424 1.00 92.81 525 SER A CA 1
ATOM 3596 C C . SER A 1 525 ? -18.016 -12.812 12.008 1.00 92.81 525 SER A C 1
ATOM 3598 O O . SER A 1 525 ? -18.984 -12.702 12.763 1.00 92.81 525 SER A O 1
ATOM 3600 N N . GLY A 1 526 ? -18.130 -13.357 10.794 1.00 85.56 526 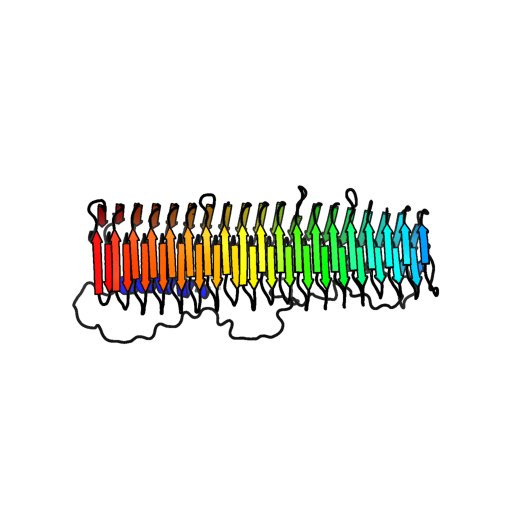GLY A N 1
ATOM 3601 C CA . GLY A 1 526 ? -19.339 -14.047 10.345 1.00 85.56 526 GLY A CA 1
ATOM 3602 C C . GLY A 1 526 ? -19.448 -15.459 10.930 1.00 85.56 526 GLY A C 1
ATOM 3603 O O . GLY A 1 526 ? -20.372 -15.737 11.688 1.00 85.56 526 GLY A O 1
ATOM 3604 N N . GLY A 1 527 ? -18.509 -16.345 10.592 1.00 82.81 527 GLY A N 1
ATOM 3605 C CA . GLY A 1 527 ? -18.563 -17.763 10.985 1.00 82.81 527 GLY A CA 1
ATOM 3606 C C . GLY A 1 527 ? -17.779 -18.153 12.246 1.00 82.81 527 GLY A C 1
ATOM 3607 O O . GLY A 1 527 ? -18.079 -19.182 12.850 1.00 82.81 527 GLY A O 1
ATOM 3608 N N . GLY A 1 528 ? -16.788 -17.357 12.652 1.00 93.56 528 GLY A N 1
ATOM 3609 C CA . GLY A 1 528 ? -15.866 -17.663 13.748 1.00 93.56 528 GLY A CA 1
ATOM 3610 C C . GLY A 1 528 ? -16.025 -16.755 14.969 1.00 93.56 528 GLY A C 1
ATOM 3611 O O . GLY A 1 528 ? -17.045 -16.092 15.173 1.00 93.56 528 GLY A O 1
ATOM 3612 N N . ASN A 1 529 ? -15.001 -16.733 15.821 1.00 98.06 529 ASN A N 1
ATOM 3613 C CA . ASN A 1 529 ? -14.977 -15.855 16.988 1.00 98.06 529 ASN A CA 1
ATOM 3614 C C . ASN A 1 529 ? -14.501 -14.452 16.603 1.00 98.06 529 ASN A C 1
ATOM 3616 O O . ASN A 1 529 ? -13.631 -14.290 15.751 1.00 98.06 529 ASN A O 1
ATOM 3620 N N . ALA A 1 530 ? -15.030 -13.440 17.278 1.00 96.62 530 ALA A N 1
ATOM 3621 C CA . ALA A 1 530 ? -14.502 -12.087 17.237 1.00 96.62 530 ALA A CA 1
ATOM 3622 C C . ALA A 1 530 ? -13.880 -11.747 18.595 1.00 96.62 530 ALA A C 1
ATOM 3624 O O . ALA A 1 530 ? -14.491 -11.994 19.639 1.00 96.62 530 ALA A O 1
ATOM 3625 N N . SER A 1 531 ? -12.684 -11.166 18.596 1.00 98.69 531 SER A N 1
ATOM 3626 C CA . SER A 1 531 ? -12.023 -10.715 19.816 1.00 98.69 531 SER A CA 1
ATOM 3627 C C . SER A 1 531 ? -11.315 -9.380 19.642 1.00 98.69 531 SER A C 1
ATOM 3629 O O . SER A 1 531 ? -10.691 -9.128 18.615 1.00 98.69 531 SER A O 1
ATOM 3631 N N . ASN A 1 532 ? -11.369 -8.547 20.674 1.00 98.50 532 ASN A N 1
ATOM 3632 C CA . ASN A 1 532 ? -10.591 -7.318 20.758 1.00 98.50 532 ASN A CA 1
ATOM 3633 C C . ASN A 1 532 ? -9.979 -7.239 22.160 1.00 98.50 532 ASN A C 1
ATOM 3635 O O . ASN A 1 532 ? -10.720 -7.187 23.143 1.00 98.50 532 ASN A O 1
ATOM 3639 N N . ASP A 1 533 ? -8.654 -7.315 22.234 1.00 98.88 533 ASP A N 1
ATOM 3640 C CA . ASP A 1 533 ? -7.866 -7.224 23.461 1.00 98.88 533 ASP A CA 1
ATOM 3641 C C . ASP A 1 533 ? -7.118 -5.892 23.463 1.00 98.88 533 ASP A C 1
ATOM 3643 O O . ASP A 1 533 ? -6.307 -5.621 22.579 1.00 98.88 533 ASP A O 1
ATOM 3647 N N . ASN A 1 534 ? -7.435 -5.035 24.426 1.00 98.81 534 ASN A N 1
ATOM 3648 C CA . ASN A 1 534 ? -6.795 -3.747 24.609 1.00 98.81 534 ASN A CA 1
ATOM 3649 C C . ASN A 1 534 ? -5.984 -3.755 25.906 1.00 98.81 534 ASN A C 1
ATOM 3651 O O . ASN A 1 534 ? -6.549 -3.767 27.001 1.00 98.81 534 ASN A O 1
ATOM 3655 N N . SER A 1 535 ? -4.662 -3.682 25.787 1.00 98.81 535 SER A N 1
ATOM 3656 C CA . SER A 1 535 ? -3.735 -3.383 26.884 1.00 98.81 535 SER A CA 1
ATOM 3657 C C . SER A 1 535 ? -3.074 -2.006 26.754 1.00 98.81 535 SER A C 1
ATOM 3659 O O . SER A 1 535 ? -2.309 -1.617 27.636 1.00 98.81 535 SER A O 1
ATOM 3661 N N . GLY A 1 536 ? -3.313 -1.308 25.640 1.00 98.69 536 GLY A N 1
ATOM 3662 C CA . GLY A 1 536 ? -2.817 0.032 25.339 1.00 98.69 536 GLY A CA 1
ATOM 3663 C C . GLY A 1 536 ? -3.869 1.120 25.569 1.00 98.69 536 GLY A C 1
ATOM 3664 O O . GLY A 1 536 ? -4.640 1.061 26.526 1.00 98.69 536 GLY A O 1
ATOM 3665 N N . THR A 1 537 ? -3.900 2.126 24.699 1.00 98.88 537 THR A N 1
ATOM 3666 C CA . THR A 1 537 ? -4.864 3.235 24.758 1.00 98.88 537 THR A CA 1
ATOM 3667 C C . THR A 1 537 ? -5.745 3.256 23.517 1.00 98.88 537 THR A C 1
ATOM 3669 O O . THR A 1 537 ? -5.261 3.084 22.399 1.00 98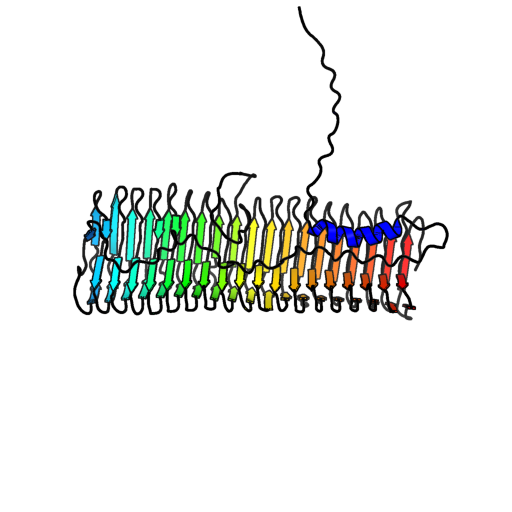.88 537 THR A O 1
ATOM 3672 N N . ILE A 1 538 ? -7.042 3.485 23.714 1.00 98.88 538 ILE A N 1
ATOM 3673 C CA . ILE A 1 538 ? -8.005 3.774 22.651 1.00 98.88 538 ILE A CA 1
ATOM 3674 C C . ILE A 1 538 ? -8.718 5.077 23.018 1.00 98.88 538 ILE A C 1
ATOM 3676 O O . ILE A 1 538 ? -9.494 5.097 23.973 1.00 98.88 538 ILE A O 1
ATOM 3680 N N . SER A 1 539 ? -8.475 6.147 22.263 1.00 98.81 539 SER A N 1
ATOM 3681 C CA . SER A 1 539 ? -9.182 7.425 22.387 1.00 98.81 539 SER A CA 1
ATOM 3682 C C . SER A 1 539 ? -10.040 7.661 21.152 1.00 98.81 539 SER A C 1
ATOM 3684 O O . SER A 1 539 ? -9.574 7.542 20.018 1.00 98.81 539 SER A O 1
ATOM 3686 N N . VAL A 1 540 ? -11.319 7.960 21.355 1.00 98.69 540 VAL A N 1
ATOM 3687 C CA . VAL A 1 540 ? -12.280 8.143 20.266 1.00 98.69 540 VAL A CA 1
ATOM 3688 C C . VAL A 1 540 ? -13.060 9.424 20.480 1.00 98.69 540 VAL A C 1
ATOM 3690 O O . VAL A 1 540 ? -13.662 9.622 21.533 1.00 98.69 540 VAL A O 1
ATOM 3693 N N . GLU A 1 541 ? -13.109 10.272 19.460 1.00 98.62 541 GLU A N 1
ATOM 3694 C CA . GLU A 1 541 ? -13.862 11.520 19.485 1.00 98.62 541 GLU A CA 1
ATOM 3695 C C . GLU A 1 541 ? -14.702 11.679 18.217 1.00 98.62 541 GLU A C 1
ATOM 3697 O O . GLU A 1 541 ? -14.192 11.616 17.098 1.00 98.62 541 GLU A O 1
ATOM 3702 N N . SER A 1 542 ? -15.997 11.948 18.391 1.00 94.75 542 SER A N 1
ATOM 3703 C CA . SER A 1 542 ? -16.843 12.487 17.328 1.00 94.75 542 SER A CA 1
ATOM 3704 C C . SER A 1 542 ? -17.502 13.796 17.758 1.00 94.75 542 SER A C 1
ATOM 3706 O O . SER A 1 542 ? -18.276 13.819 18.721 1.00 94.75 542 SER A O 1
ATOM 3708 N N . GLN A 1 543 ? -17.231 14.891 17.033 1.00 96.88 543 GLN A N 1
ATOM 3709 C CA . GLN A 1 543 ? -17.734 16.225 17.399 1.00 96.88 543 GLN A CA 1
ATOM 3710 C C . GLN A 1 543 ? -19.231 16.428 17.152 1.00 96.88 543 GLN A C 1
ATOM 3712 O O . GLN A 1 543 ? -19.841 17.253 17.834 1.00 96.88 543 GLN A O 1
ATOM 3717 N N . TYR A 1 544 ? -19.823 15.720 16.184 1.00 91.31 544 TYR A N 1
ATOM 3718 C CA . TYR A 1 544 ? -21.256 15.812 15.860 1.00 91.31 544 TYR A CA 1
ATOM 3719 C C . TYR A 1 544 ? -21.929 14.463 15.561 1.00 91.31 544 TYR A C 1
ATOM 3721 O O . TYR A 1 544 ? -23.144 14.431 15.344 1.00 91.31 544 TYR A O 1
ATOM 3729 N N . GLY A 1 545 ? -21.177 13.363 15.563 1.00 90.25 545 GLY A N 1
ATOM 3730 C CA . GLY A 1 545 ? -21.655 12.013 15.274 1.00 90.25 545 GLY A CA 1
ATOM 3731 C C . GLY A 1 545 ? -21.635 11.086 16.489 1.00 90.25 545 GLY A C 1
ATOM 3732 O O . GLY A 1 545 ? -21.620 11.517 17.650 1.00 90.25 545 GLY A O 1
ATOM 3733 N N . TYR A 1 546 ? -21.702 9.788 16.205 1.00 93.00 546 TYR A N 1
ATOM 3734 C CA . TYR A 1 546 ? -21.571 8.723 17.194 1.00 93.00 546 TYR A CA 1
ATOM 3735 C C . TYR A 1 546 ? -20.098 8.386 17.444 1.00 93.00 546 TYR A C 1
ATOM 3737 O O . TYR A 1 546 ? -19.260 8.559 16.561 1.00 93.00 546 TYR A O 1
ATOM 3745 N N . ALA A 1 547 ? -19.785 7.854 18.627 1.00 92.50 547 ALA A N 1
ATOM 3746 C CA . ALA A 1 547 ? -18.444 7.352 18.918 1.00 92.50 547 ALA A CA 1
ATOM 3747 C C . ALA A 1 547 ? -18.484 5.990 19.625 1.00 92.50 547 ALA A C 1
ATOM 3749 O O . ALA A 1 547 ? -19.329 5.754 20.494 1.00 92.50 547 ALA A O 1
ATOM 3750 N N . ALA A 1 548 ? -17.570 5.092 19.260 1.00 97.12 548 ALA A N 1
ATOM 3751 C CA . ALA A 1 548 ? -17.417 3.789 19.896 1.00 97.12 548 ALA A CA 1
ATOM 3752 C C . ALA A 1 548 ? -15.939 3.439 20.121 1.00 97.12 548 ALA A C 1
ATOM 3754 O O . ALA A 1 548 ? -15.151 3.473 19.182 1.00 97.12 548 ALA A O 1
ATOM 3755 N N . GLY A 1 549 ? -15.571 3.064 21.347 1.00 97.81 549 GLY A N 1
ATOM 3756 C CA . GLY A 1 549 ? -14.207 2.668 21.708 1.00 97.81 549 GLY A CA 1
ATOM 3757 C C . GLY A 1 549 ? -13.833 1.314 21.111 1.00 97.81 549 GLY A C 1
ATOM 3758 O O . GLY A 1 549 ? -13.148 1.226 20.092 1.00 97.81 549 GLY A O 1
ATOM 3759 N N . MET A 1 550 ? -14.325 0.250 21.742 1.00 98.31 550 MET A N 1
ATOM 3760 C CA . MET A 1 550 ? -14.148 -1.133 21.302 1.00 98.31 550 MET A CA 1
ATOM 3761 C C . MET A 1 550 ? -15.478 -1.726 20.839 1.00 98.31 550 MET A C 1
ATOM 3763 O O . MET A 1 550 ? -16.466 -1.694 21.572 1.00 98.31 550 MET A O 1
ATOM 3767 N N . VAL A 1 551 ? -15.489 -2.338 19.656 1.00 97.31 551 VAL A N 1
ATOM 3768 C CA . VAL A 1 551 ? -16.643 -3.056 19.100 1.00 97.31 551 VAL A CA 1
ATOM 3769 C C . VAL A 1 551 ? -16.228 -4.474 18.726 1.00 97.31 551 VAL A C 1
ATOM 3771 O O . VAL A 1 551 ? -15.293 -4.679 17.956 1.00 97.31 551 VAL A O 1
ATOM 3774 N N . VAL A 1 552 ? -16.938 -5.467 19.252 1.00 96.00 552 VAL A N 1
ATOM 3775 C CA . VAL A 1 552 ? -16.708 -6.884 18.962 1.00 96.00 552 VAL A CA 1
ATOM 3776 C C . VAL A 1 552 ? -18.028 -7.529 18.580 1.00 96.00 552 VAL A C 1
ATOM 3778 O O . VAL A 1 552 ? -18.969 -7.530 19.373 1.00 96.00 552 VAL A O 1
ATOM 3781 N N . ALA A 1 553 ? -18.114 -8.074 17.371 1.00 94.12 553 ALA A N 1
ATOM 3782 C CA . ALA A 1 553 ? -19.335 -8.689 16.869 1.00 94.12 553 ALA A CA 1
ATOM 3783 C C . ALA A 1 553 ? -19.060 -10.044 16.213 1.00 94.12 553 ALA A C 1
ATOM 3785 O O . ALA A 1 553 ? -18.237 -10.143 15.307 1.00 94.12 553 ALA A O 1
ATOM 3786 N N . SER A 1 554 ? -19.791 -11.079 16.623 1.00 92.31 554 SER A N 1
ATOM 3787 C CA . SER A 1 554 ? -19.795 -12.382 15.952 1.00 92.31 554 SER A CA 1
ATOM 3788 C C . SER A 1 554 ? -21.221 -12.816 15.599 1.00 92.31 554 SER A C 1
ATOM 3790 O O . SER A 1 554 ? -22.153 -12.624 16.385 1.00 92.31 554 SER A O 1
ATOM 3792 N N . ALA A 1 555 ? -21.432 -13.381 14.407 1.00 88.56 555 ALA A N 1
ATOM 3793 C CA . ALA A 1 555 ? -22.735 -13.955 14.072 1.00 88.56 555 ALA A CA 1
ATOM 3794 C C . ALA A 1 555 ? -22.881 -15.370 14.661 1.00 88.56 555 ALA A C 1
ATOM 3796 O O . ALA A 1 555 ? -23.798 -15.607 15.452 1.00 88.56 555 ALA A O 1
ATOM 3797 N N . ASP A 1 556 ? -21.963 -16.281 14.338 1.00 87.25 556 ASP A N 1
ATOM 3798 C CA . ASP A 1 556 ? -22.084 -17.693 14.723 1.00 87.25 556 ASP A CA 1
ATOM 3799 C C . ASP A 1 556 ? -21.183 -18.117 15.898 1.00 87.25 556 ASP A C 1
ATOM 3801 O O . ASP A 1 556 ? -21.526 -19.059 16.616 1.00 87.25 556 ASP A O 1
ATOM 3805 N N . GLY A 1 557 ? -20.065 -17.423 16.125 1.00 92.88 557 GLY A N 1
ATOM 3806 C CA . GLY A 1 557 ? -19.114 -17.703 17.203 1.00 92.88 557 GLY A CA 1
ATOM 3807 C C . GLY A 1 557 ? -19.261 -16.784 18.418 1.00 92.88 557 GLY A C 1
ATOM 3808 O O . GLY A 1 557 ? -20.286 -16.135 18.632 1.00 92.88 557 GLY A O 1
ATOM 3809 N N . ASN A 1 558 ? -18.223 -16.735 19.249 1.00 97.69 558 ASN A N 1
ATOM 3810 C CA . ASN A 1 558 ? -18.201 -15.911 20.455 1.00 97.69 558 ASN A CA 1
ATOM 3811 C C . ASN A 1 558 ? -17.676 -14.502 20.163 1.00 97.69 558 ASN A C 1
ATOM 3813 O O . ASN A 1 558 ? -16.815 -14.320 19.304 1.00 97.69 558 ASN A O 1
ATOM 3817 N N . ALA A 1 559 ? -18.156 -13.517 20.918 1.00 97.12 559 ALA A N 1
ATOM 3818 C CA . ALA A 1 559 ? -17.631 -12.156 20.923 1.00 97.12 559 ALA A CA 1
ATOM 3819 C C . ALA A 1 559 ? -16.960 -11.864 22.269 1.00 97.12 559 ALA A C 1
ATOM 3821 O O . ALA A 1 559 ? -17.633 -11.852 23.296 1.00 97.12 559 ALA A O 1
ATOM 3822 N N . SER A 1 560 ? -15.649 -11.625 22.275 1.00 98.62 560 SER A N 1
ATOM 3823 C CA . SER A 1 560 ? -14.876 -11.376 23.498 1.00 98.62 560 SER A CA 1
ATOM 3824 C C . SER A 1 560 ? -14.149 -10.035 23.446 1.00 98.62 560 SER A C 1
ATOM 3826 O O . SER A 1 560 ? -13.229 -9.862 22.652 1.00 98.62 560 SER A O 1
ATOM 3828 N N . ALA A 1 561 ? -14.518 -9.103 24.319 1.00 98.56 561 ALA A N 1
ATOM 3829 C CA . ALA A 1 561 ? -13.788 -7.856 24.518 1.00 98.56 561 ALA A CA 1
ATOM 3830 C C . ALA A 1 561 ? -13.027 -7.895 25.850 1.00 98.56 561 ALA A C 1
ATOM 3832 O O . ALA A 1 561 ? -13.622 -8.163 26.895 1.00 98.56 561 ALA A O 1
ATOM 3833 N N . ILE A 1 562 ? -11.725 -7.626 25.815 1.00 98.88 562 ILE A N 1
ATOM 3834 C CA . ILE A 1 562 ? -10.862 -7.569 26.998 1.00 98.88 562 ILE A CA 1
ATOM 3835 C C . ILE A 1 562 ? -10.232 -6.182 27.041 1.00 98.88 562 ILE A C 1
ATOM 3837 O O . ILE A 1 562 ? -9.609 -5.758 26.076 1.00 98.88 562 ILE A O 1
ATOM 3841 N N . ASN A 1 563 ? -10.404 -5.470 28.150 1.00 98.69 563 ASN A N 1
ATOM 3842 C CA . ASN A 1 563 ? -9.799 -4.164 28.365 1.00 98.69 563 ASN A CA 1
ATOM 3843 C C . ASN A 1 563 ? -8.972 -4.154 29.650 1.00 98.69 563 ASN A C 1
ATOM 3845 O O . ASN A 1 563 ? -9.502 -4.034 30.755 1.00 98.69 563 ASN A O 1
ATOM 3849 N N . SER A 1 564 ? -7.658 -4.248 29.490 1.00 98.62 564 SER A N 1
ATOM 3850 C CA . SER A 1 564 ? -6.664 -4.008 30.537 1.00 98.62 564 SER A CA 1
ATOM 3851 C C . SER A 1 564 ? -5.959 -2.654 30.402 1.00 98.62 564 SER A C 1
ATOM 3853 O O . SER A 1 564 ? -5.288 -2.217 31.338 1.00 98.62 564 SER A O 1
ATOM 3855 N N . GLY A 1 565 ? -6.155 -1.983 29.267 1.00 98.44 565 GLY A N 1
ATOM 3856 C CA . GLY A 1 565 ? -5.708 -0.630 28.967 1.00 98.44 565 GLY A CA 1
ATOM 3857 C C . GLY A 1 565 ? -6.777 0.436 29.228 1.00 98.44 565 GLY A C 1
ATOM 3858 O O . GLY A 1 565 ? -7.720 0.219 29.990 1.00 98.44 565 GLY A O 1
ATOM 3859 N N . ASP A 1 566 ? -6.630 1.591 28.588 1.00 98.69 566 ASP A N 1
ATOM 3860 C CA . ASP A 1 566 ? -7.576 2.700 28.715 1.00 98.69 566 ASP A CA 1
ATOM 3861 C C . ASP A 1 566 ? -8.442 2.813 27.454 1.00 98.69 566 ASP A C 1
ATOM 3863 O O . ASP A 1 566 ? -7.937 2.745 26.331 1.00 98.69 566 ASP A O 1
ATOM 3867 N N . VAL A 1 567 ? -9.749 3.004 27.646 1.00 98.88 567 VAL A N 1
ATOM 3868 C CA . VAL A 1 567 ? -10.714 3.329 26.589 1.00 98.88 567 VAL A CA 1
ATOM 3869 C C . VAL A 1 567 ? -11.422 4.626 26.960 1.00 98.88 567 VAL A C 1
ATOM 3871 O O . VAL A 1 567 ? -12.121 4.689 27.972 1.00 98.88 567 VAL A O 1
ATOM 3874 N N . GLU A 1 568 ? -11.269 5.649 26.130 1.00 98.81 568 GLU A N 1
ATOM 3875 C CA . GLU A 1 568 ? -11.874 6.966 26.302 1.00 98.81 568 GLU A CA 1
ATOM 3876 C C . GLU A 1 568 ? -12.708 7.322 25.071 1.00 98.81 568 GLU A C 1
ATOM 3878 O O . GLU A 1 568 ? -12.233 7.250 23.939 1.00 98.81 568 GLU A O 1
ATOM 3883 N N . VAL A 1 569 ? -13.973 7.680 25.283 1.00 98.75 569 VAL A N 1
ATOM 3884 C CA . VAL A 1 569 ? -14.928 7.945 24.206 1.00 98.75 569 VAL A CA 1
ATOM 3885 C C . VAL A 1 569 ? -15.656 9.253 24.467 1.00 98.75 569 VAL A C 1
ATOM 3887 O O . VAL A 1 569 ? -16.390 9.375 25.445 1.00 98.75 569 VAL A O 1
ATOM 3890 N N . HIS A 1 570 ? -15.521 10.200 23.546 1.00 98.56 570 HIS A N 1
ATOM 3891 C CA . HIS A 1 570 ? -16.258 11.456 23.517 1.00 98.56 570 HIS A CA 1
ATOM 3892 C C . HIS A 1 570 ? -17.173 11.483 22.290 1.00 98.56 570 HIS A C 1
ATOM 3894 O O . HIS A 1 570 ? -16.719 11.554 21.151 1.00 98.56 570 HIS A O 1
ATOM 3900 N N . ALA A 1 571 ? -18.481 11.430 22.513 1.00 94.44 571 ALA A N 1
ATOM 3901 C CA . ALA A 1 571 ? -19.486 11.496 21.461 1.00 94.44 571 ALA A CA 1
ATOM 3902 C C . ALA A 1 571 ? -20.322 12.770 21.578 1.00 94.44 571 ALA A C 1
ATOM 3904 O O . ALA A 1 571 ? -20.695 13.204 22.672 1.00 94.44 571 ALA A O 1
ATOM 3905 N N . TYR A 1 572 ? -20.730 13.324 20.443 1.00 92.56 572 TYR A N 1
ATOM 3906 C CA . TYR A 1 572 ? -21.821 14.291 20.430 1.00 92.56 572 TYR A CA 1
ATOM 3907 C C . TYR A 1 572 ? -23.181 13.609 20.518 1.00 92.56 572 TYR A C 1
ATOM 3909 O O . TYR A 1 572 ? -24.046 14.064 21.262 1.00 92.56 572 TYR A O 1
ATOM 3917 N N . LEU A 1 573 ? -23.372 12.517 19.774 1.00 92.81 573 LEU A N 1
ATOM 3918 C CA . LEU A 1 573 ? -24.568 11.678 19.835 1.00 92.81 573 LEU A CA 1
ATOM 3919 C C . LEU A 1 573 ? -24.360 10.551 20.857 1.00 92.81 573 LEU A C 1
ATOM 3921 O O . LEU A 1 573 ? -23.938 10.819 21.978 1.00 92.81 573 LEU A O 1
ATOM 3925 N N . ASN A 1 574 ? -24.716 9.305 20.528 1.00 91.69 574 ASN A N 1
ATOM 3926 C CA . ASN A 1 574 ? -24.500 8.186 21.449 1.00 91.69 574 ASN A CA 1
ATOM 3927 C C . ASN A 1 574 ? -23.019 7.789 21.483 1.00 91.69 574 ASN A C 1
ATOM 3929 O O . ASN A 1 574 ? -22.386 7.670 20.430 1.00 91.69 574 ASN A O 1
ATOM 3933 N N . GLY A 1 575 ? -22.522 7.527 22.687 1.00 92.06 575 GLY A N 1
ATOM 3934 C CA . GLY A 1 575 ? -21.192 7.006 22.959 1.00 92.06 575 GLY A CA 1
ATOM 3935 C C . GLY A 1 575 ? -21.256 5.594 23.535 1.00 92.06 575 GLY A C 1
ATOM 3936 O O . GLY A 1 575 ? -22.079 5.306 24.409 1.00 92.06 575 GLY A O 1
ATOM 3937 N N . PHE A 1 576 ? -20.365 4.723 23.067 1.00 96.31 576 PHE A N 1
ATOM 3938 C CA . PHE A 1 576 ? -20.202 3.360 23.575 1.00 96.31 576 PHE A CA 1
ATOM 3939 C C . PHE A 1 576 ? -18.739 3.102 23.928 1.00 96.31 576 PHE A C 1
ATOM 3941 O O . PHE A 1 576 ? -17.871 3.259 23.078 1.00 96.31 576 PHE A O 1
ATOM 3948 N N . GLY A 1 577 ? -18.453 2.679 25.157 1.00 97.56 577 GLY A N 1
ATOM 3949 C CA . GLY A 1 577 ? -17.090 2.366 25.591 1.00 97.56 577 GLY A CA 1
ATOM 3950 C C . GLY A 1 577 ? -16.624 1.038 25.010 1.00 97.56 577 GLY A C 1
ATOM 3951 O O . GLY A 1 577 ? -15.849 0.997 24.057 1.00 97.56 577 GLY A O 1
ATOM 3952 N N . VAL A 1 578 ? -17.150 -0.054 25.563 1.00 98.38 578 VAL A N 1
ATOM 3953 C CA . VAL A 1 578 ? -16.876 -1.424 25.119 1.00 98.38 578 VAL A CA 1
ATOM 3954 C C . VAL A 1 578 ? -18.181 -2.118 24.760 1.00 98.38 578 VAL A C 1
ATOM 3956 O O . VAL A 1 578 ? -19.083 -2.239 25.587 1.00 98.38 578 VAL A O 1
ATOM 3959 N N . PHE A 1 579 ? -18.272 -2.599 23.526 1.00 96.06 579 PHE A N 1
ATOM 3960 C CA . PHE A 1 579 ? -19.433 -3.282 22.973 1.00 96.06 579 PHE A CA 1
ATOM 3961 C C . PHE A 1 579 ? -19.058 -4.703 22.538 1.00 96.06 579 PHE A C 1
ATOM 3963 O O . PHE A 1 579 ? -18.177 -4.877 21.697 1.00 96.06 579 PHE A O 1
ATOM 3970 N N . ALA A 1 580 ? -19.757 -5.713 23.057 1.00 94.88 580 ALA A N 1
ATOM 3971 C CA . ALA A 1 580 ? -19.613 -7.109 22.647 1.00 94.88 580 ALA A CA 1
ATOM 3972 C C . ALA A 1 580 ? -20.974 -7.720 22.286 1.00 94.88 580 ALA A C 1
ATOM 3974 O O . ALA A 1 580 ? -21.906 -7.730 23.093 1.00 94.88 580 ALA A O 1
ATOM 3975 N N . GLN A 1 581 ? -21.091 -8.266 21.078 1.00 95.19 581 GLN A N 1
ATOM 3976 C CA . GLN A 1 581 ? -22.316 -8.891 20.597 1.00 95.19 581 GLN A CA 1
ATOM 3977 C C . GLN A 1 581 ? -22.050 -10.230 19.918 1.00 95.19 581 GLN A C 1
ATOM 3979 O O . GLN A 1 581 ? -21.288 -10.297 18.960 1.00 95.19 581 GLN A O 1
ATOM 3984 N N . SER A 1 582 ? -22.768 -11.272 20.334 1.00 92.38 582 SER A N 1
ATOM 3985 C CA . SER A 1 582 ? -22.864 -12.515 19.567 1.00 92.38 582 SER A CA 1
ATOM 3986 C C . SER A 1 582 ? -24.315 -12.843 19.214 1.00 92.38 582 SER A C 1
ATOM 3988 O O . SER A 1 582 ? -25.200 -12.737 20.056 1.00 92.38 582 SER A O 1
ATOM 3990 N N . THR A 1 583 ? -24.605 -13.241 17.973 1.00 90.88 583 THR A N 1
ATOM 3991 C CA . THR A 1 583 ? -25.986 -13.632 17.624 1.00 90.88 583 THR A CA 1
ATOM 3992 C C . THR A 1 583 ? -26.328 -15.031 18.132 1.00 90.88 583 THR A C 1
ATOM 3994 O O . THR A 1 583 ? -27.417 -15.226 18.671 1.00 90.88 583 THR A O 1
ATOM 3997 N N . SER A 1 584 ? -25.414 -15.992 17.973 1.00 89.06 584 SER A N 1
ATOM 3998 C CA . SER A 1 584 ? -25.650 -17.405 18.306 1.00 89.06 584 SER A CA 1
ATOM 3999 C C . SER A 1 584 ? -24.780 -17.926 19.454 1.00 89.06 584 SER A C 1
ATOM 4001 O O . SER A 1 584 ? -25.201 -18.843 20.160 1.00 89.06 584 SER A O 1
ATOM 4003 N N . GLY A 1 585 ? -23.582 -17.370 19.629 1.00 92.88 585 GLY A N 1
ATOM 4004 C CA . GLY A 1 585 ? -22.614 -17.766 20.648 1.00 92.88 585 GLY A CA 1
ATOM 4005 C C . GLY A 1 585 ? -22.702 -16.936 21.927 1.00 92.88 585 GLY A C 1
ATOM 4006 O O . GLY A 1 585 ? -23.723 -16.307 22.222 1.00 92.88 585 GLY A O 1
ATOM 4007 N N . ASP A 1 586 ? -21.612 -16.946 22.689 1.00 97.25 586 ASP A N 1
ATOM 4008 C CA . ASP A 1 586 ? -21.466 -16.186 23.927 1.00 97.25 586 ASP A CA 1
ATOM 4009 C C . ASP A 1 586 ? -20.914 -14.778 23.650 1.00 97.25 586 ASP A C 1
ATOM 4011 O O . ASP A 1 586 ? -20.159 -14.560 22.699 1.00 97.25 586 ASP A O 1
ATOM 4015 N N . ALA A 1 587 ? -21.261 -13.816 24.505 1.00 97.19 587 ALA A N 1
ATOM 4016 C CA . ALA A 1 587 ? -20.622 -12.502 24.529 1.00 97.19 587 ALA A CA 1
ATOM 4017 C C . ALA A 1 587 ? -19.984 -12.269 25.897 1.00 97.19 587 ALA A C 1
ATOM 4019 O O . ALA A 1 587 ? -20.653 -12.408 26.926 1.00 97.19 587 ALA A O 1
ATOM 4020 N N . SER A 1 588 ? -18.706 -11.903 25.913 1.00 98.38 588 SER A N 1
ATOM 4021 C CA . SER A 1 588 ? -17.956 -11.602 27.127 1.00 98.38 588 SER A CA 1
ATOM 4022 C C . SER A 1 588 ? -17.282 -10.238 27.065 1.00 98.38 588 SER A C 1
ATOM 4024 O O . SER A 1 588 ? -16.670 -9.884 26.059 1.00 98.38 588 SER A O 1
ATOM 4026 N N . ILE A 1 589 ? -17.365 -9.499 28.169 1.00 98.81 589 ILE A N 1
ATOM 4027 C CA . ILE A 1 589 ? -16.561 -8.304 28.431 1.00 98.81 589 ILE A CA 1
ATOM 4028 C C . ILE A 1 589 ? -15.788 -8.529 29.729 1.00 98.81 589 ILE A C 1
ATOM 4030 O O . ILE A 1 589 ? -16.403 -8.818 30.757 1.00 98.81 589 ILE A O 1
ATOM 4034 N N . ASP A 1 590 ? -14.467 -8.374 29.688 1.00 98.75 590 ASP A N 1
ATOM 4035 C CA . ASP A 1 590 ? -13.610 -8.307 30.873 1.00 98.75 590 ASP A CA 1
ATOM 4036 C C . ASP A 1 590 ? -12.908 -6.948 30.913 1.00 98.75 590 ASP A C 1
ATOM 4038 O O . ASP A 1 590 ? -12.038 -6.666 30.092 1.00 98.75 590 ASP A O 1
ATOM 4042 N N . ASN A 1 591 ? -13.328 -6.083 31.832 1.00 98.69 591 ASN A N 1
ATOM 4043 C CA . ASN A 1 591 ? -12.719 -4.777 32.037 1.00 98.69 591 ASN A CA 1
ATOM 4044 C C . ASN A 1 591 ? -11.916 -4.761 33.337 1.00 98.69 591 ASN A C 1
ATOM 4046 O O . ASN A 1 591 ? -12.493 -4.755 34.428 1.00 98.69 591 ASN A O 1
ATOM 4050 N N . SER A 1 592 ? -10.594 -4.663 33.234 1.00 98.56 592 SER A N 1
ATOM 4051 C CA . SER A 1 592 ? -9.696 -4.555 34.380 1.00 98.56 592 SER A CA 1
ATOM 4052 C C . SER A 1 592 ? -9.078 -3.174 34.571 1.00 98.56 592 SER A C 1
ATOM 4054 O O . SER A 1 592 ? -8.382 -2.980 35.567 1.00 98.56 592 SER A O 1
ATOM 4056 N N . ASN A 1 593 ? -9.337 -2.221 33.673 1.00 98.38 593 ASN A N 1
ATOM 4057 C CA . ASN A 1 593 ? -8.838 -0.851 33.784 1.00 98.38 593 ASN A CA 1
ATOM 4058 C C . ASN A 1 593 ? -9.913 0.181 33.361 1.00 98.38 593 ASN A C 1
ATOM 4060 O O . ASN A 1 593 ? -11.074 0.004 33.745 1.00 98.38 593 ASN A O 1
ATOM 4064 N N . ILE A 1 594 ? -9.571 1.297 32.709 1.00 98.56 594 ILE A N 1
ATOM 4065 C CA . ILE A 1 594 ? -10.490 2.430 32.534 1.00 98.56 594 ILE A CA 1
ATOM 4066 C C . ILE A 1 594 ? -11.323 2.272 31.261 1.00 98.56 594 ILE A C 1
ATOM 4068 O O . ILE A 1 594 ? -10.791 2.071 30.173 1.00 98.56 594 ILE A O 1
ATOM 4072 N N . VAL A 1 595 ? -12.634 2.460 31.407 1.00 98.81 595 VAL A N 1
ATOM 4073 C CA . VAL A 1 595 ? -13.567 2.768 30.321 1.00 98.81 595 VAL A CA 1
ATOM 4074 C C . VAL A 1 595 ? -14.312 4.045 30.693 1.00 98.81 595 VAL A C 1
ATOM 4076 O O . VAL A 1 595 ? -15.102 4.048 31.638 1.00 98.81 595 VAL A O 1
ATOM 4079 N N . TYR A 1 596 ? -14.072 5.132 29.967 1.00 98.69 596 TYR A N 1
ATOM 4080 C CA . TYR A 1 596 ? -14.758 6.409 30.142 1.00 98.69 596 TYR A CA 1
ATOM 4081 C C . TYR A 1 596 ? -15.523 6.778 28.876 1.00 98.69 596 TYR A C 1
ATOM 4083 O O . TYR A 1 596 ? -14.978 6.760 27.776 1.00 98.69 596 TYR A O 1
ATOM 4091 N N . VAL A 1 597 ? -16.798 7.116 29.043 1.00 98.56 597 VAL A N 1
ATOM 4092 C CA . VAL A 1 597 ? -17.693 7.494 27.955 1.00 98.56 597 VAL A CA 1
ATOM 4093 C C . VAL A 1 597 ? -18.417 8.771 28.326 1.00 98.56 597 VAL A C 1
ATOM 4095 O O . VAL A 1 597 ? -19.152 8.818 29.313 1.00 98.56 597 VAL A O 1
ATOM 4098 N N . GLU A 1 598 ? -18.275 9.781 27.485 1.00 98.31 598 GLU A N 1
ATOM 4099 C CA . GLU A 1 598 ? -19.016 11.026 27.550 1.00 98.31 598 GLU A CA 1
ATOM 4100 C C . GLU A 1 598 ? -19.836 11.216 26.274 1.00 98.31 598 GLU A C 1
ATOM 4102 O O . GLU A 1 598 ? -19.366 11.006 25.158 1.00 98.31 598 GLU A O 1
ATOM 4107 N N . SER A 1 599 ? -21.104 11.583 26.434 1.00 94.94 599 SER A N 1
ATOM 4108 C CA . SER A 1 599 ? -22.036 11.834 25.337 1.00 94.94 599 SER A CA 1
ATOM 4109 C C . SER A 1 599 ? -22.758 13.154 25.562 1.00 94.94 599 SER A C 1
ATOM 4111 O O . SER A 1 599 ? -23.601 13.275 26.451 1.00 94.94 599 SER A O 1
ATOM 4113 N N . ALA A 1 600 ? -22.432 14.169 24.762 1.00 94.81 600 ALA A N 1
ATOM 4114 C CA . ALA A 1 600 ? -22.923 15.527 24.984 1.00 94.81 600 ALA A CA 1
ATOM 4115 C C . ALA A 1 600 ? -24.439 15.650 24.749 1.00 94.81 600 ALA A C 1
ATOM 4117 O O . ALA A 1 600 ? -25.138 16.272 25.547 1.00 94.81 600 ALA A O 1
ATOM 4118 N N . PHE A 1 601 ? -24.960 15.056 23.675 1.00 92.56 601 PHE A N 1
ATOM 4119 C CA . PHE A 1 601 ? -26.364 15.096 23.244 1.00 92.56 601 PHE A CA 1
ATOM 4120 C C . PHE A 1 601 ? -26.870 13.707 22.820 1.00 92.56 601 PHE A C 1
ATOM 4122 O O . PHE A 1 601 ? -27.702 13.582 21.919 1.00 92.56 601 PHE A O 1
ATOM 4129 N N . GLY A 1 602 ? -26.391 12.659 23.482 1.00 91.88 602 GLY A N 1
ATOM 4130 C CA . GLY A 1 602 ? -26.869 11.297 23.291 1.00 91.88 602 GLY A CA 1
ATOM 4131 C C . GLY A 1 602 ? -26.634 10.440 24.522 1.00 91.88 602 GLY A C 1
ATOM 4132 O O . GLY A 1 602 ? -26.284 10.939 25.591 1.00 91.88 602 GLY A O 1
ATOM 4133 N N . ASN A 1 603 ? -26.890 9.146 24.378 1.00 93.31 603 ASN A N 1
ATOM 4134 C CA . ASN A 1 603 ? -26.768 8.204 25.482 1.00 93.31 603 ASN A CA 1
ATOM 4135 C C . ASN A 1 603 ? -25.323 7.732 25.622 1.00 93.31 603 ASN A C 1
ATOM 4137 O O . ASN A 1 603 ? -24.690 7.420 24.615 1.00 93.31 603 ASN A O 1
ATOM 4141 N N . ALA A 1 604 ? -24.847 7.632 26.861 1.00 94.75 604 ALA A N 1
ATOM 4142 C CA . ALA A 1 604 ? -23.523 7.109 27.176 1.00 94.75 604 ALA A CA 1
ATOM 4143 C C . ALA A 1 604 ? -23.654 5.701 27.758 1.00 94.75 604 ALA A C 1
ATOM 4145 O O . ALA A 1 604 ? -24.326 5.516 28.775 1.00 94.75 604 ALA A O 1
ATOM 4146 N N . ILE A 1 605 ? -23.020 4.709 27.134 1.00 96.56 605 ILE A N 1
ATOM 4147 C CA . ILE A 1 605 ? -22.986 3.340 27.656 1.00 96.56 605 ILE A CA 1
ATOM 4148 C C . ILE A 1 605 ? -21.536 2.901 27.836 1.00 96.56 605 ILE A C 1
ATOM 4150 O O . ILE A 1 605 ? -20.786 2.849 26.865 1.00 96.56 605 ILE A O 1
ATOM 4154 N N . GLY A 1 606 ? -21.151 2.571 29.071 1.00 97.25 606 GLY A N 1
ATOM 4155 C CA . GLY A 1 606 ? -19.799 2.116 29.404 1.00 97.25 606 GLY A CA 1
ATOM 4156 C C . GLY A 1 606 ? -19.501 0.744 28.804 1.00 97.25 606 GLY A C 1
ATOM 4157 O O . GLY A 1 606 ? -18.744 0.632 27.842 1.00 97.25 606 GLY A O 1
ATOM 4158 N N . LEU A 1 607 ? -20.126 -0.299 29.354 1.00 98.12 607 LEU A N 1
ATOM 4159 C CA . LEU A 1 607 ? -20.008 -1.684 28.895 1.00 98.12 607 LEU A CA 1
ATOM 4160 C C . LEU A 1 607 ? -21.360 -2.172 28.364 1.00 98.12 607 LEU A C 1
ATOM 4162 O O . LEU A 1 607 ? -22.348 -2.179 29.098 1.00 98.12 607 LEU A O 1
ATOM 4166 N N . TYR A 1 608 ? -21.404 -2.616 27.110 1.00 96.44 608 TYR A N 1
ATOM 4167 C CA . TYR A 1 608 ? -22.597 -3.166 26.468 1.00 96.44 608 TYR A CA 1
ATOM 4168 C C . TYR A 1 608 ? -22.351 -4.598 26.001 1.00 96.44 608 TYR A C 1
ATOM 4170 O O . TYR A 1 608 ? -21.532 -4.819 25.112 1.00 96.44 608 TYR A O 1
ATOM 4178 N N . ALA A 1 609 ? -23.105 -5.564 26.525 1.00 94.19 609 ALA A N 1
ATOM 4179 C CA . ALA A 1 609 ? -23.001 -6.959 26.105 1.00 94.19 609 ALA A CA 1
ATOM 4180 C C . ALA A 1 609 ? -24.360 -7.567 25.725 1.00 94.19 609 ALA A C 1
ATOM 4182 O O . ALA A 1 609 ? -25.348 -7.432 26.451 1.00 94.19 609 ALA A O 1
ATOM 4183 N N . ASN A 1 610 ? -24.407 -8.283 24.602 1.00 92.19 610 ASN A N 1
ATOM 4184 C CA . ASN A 1 610 ? -25.590 -9.026 24.165 1.00 92.19 610 ASN A CA 1
ATOM 4185 C C . ASN A 1 610 ? -25.203 -10.367 23.542 1.00 92.19 610 ASN A C 1
ATOM 4187 O O . ASN A 1 610 ? -24.331 -10.404 22.675 1.00 92.19 610 ASN A O 1
ATOM 4191 N N . SER A 1 611 ? -25.887 -11.449 23.911 1.00 93.62 611 SER A N 1
ATOM 4192 C CA . SER A 1 611 ? -25.707 -12.724 23.229 1.00 93.62 611 SER A CA 1
ATOM 4193 C C . SER A 1 611 ? -26.970 -13.571 23.076 1.00 93.62 611 SER A C 1
ATOM 4195 O O . SER A 1 611 ? -27.917 -13.483 23.866 1.00 93.62 611 SER A O 1
ATOM 4197 N N . GLY A 1 612 ? -26.970 -14.431 22.052 1.00 87.69 612 GLY A N 1
ATOM 4198 C CA . GLY A 1 612 ? -27.917 -15.546 21.939 1.00 87.69 612 GLY A CA 1
ATOM 4199 C C . GLY A 1 612 ? -27.639 -16.681 22.934 1.00 87.69 612 GLY A C 1
ATOM 4200 O O . GLY A 1 612 ? -28.565 -17.409 23.300 1.00 87.69 612 GLY A O 1
ATOM 4201 N N . GLY A 1 613 ? -26.387 -16.813 23.384 1.00 92.56 613 GLY A N 1
ATOM 4202 C CA . GLY A 1 613 ? -25.935 -17.750 24.410 1.00 92.56 613 GLY A CA 1
ATOM 4203 C C . GLY A 1 613 ? -25.840 -17.121 25.804 1.00 92.56 613 GLY A C 1
ATOM 4204 O O . GLY A 1 613 ? -26.813 -16.590 26.354 1.00 92.56 613 GLY A O 1
ATOM 4205 N N . THR A 1 614 ? -24.662 -17.242 26.413 1.00 96.62 614 THR A N 1
ATOM 4206 C CA . THR A 1 614 ? -24.325 -16.641 27.706 1.00 96.62 614 THR A CA 1
ATOM 4207 C C . THR A 1 614 ? -23.723 -15.258 27.498 1.00 96.62 614 THR A C 1
ATOM 4209 O O . THR A 1 614 ? -22.802 -15.071 26.705 1.00 96.62 614 THR A O 1
ATOM 4212 N N . THR A 1 615 ? -24.234 -14.272 28.220 1.00 98.00 615 THR A N 1
ATOM 4213 C CA . THR A 1 615 ? -23.673 -12.923 28.301 1.00 98.00 615 THR A CA 1
ATOM 4214 C C . THR A 1 615 ? -22.932 -12.800 29.623 1.00 98.00 615 THR A C 1
ATOM 4216 O O . THR A 1 615 ? -23.543 -12.951 30.681 1.00 98.00 615 THR A O 1
ATOM 4219 N N . THR A 1 616 ? -21.628 -12.533 29.584 1.00 98.38 616 THR A N 1
ATOM 4220 C CA . THR A 1 616 ? -20.795 -12.368 30.783 1.00 98.38 616 THR A CA 1
ATOM 4221 C C . THR A 1 616 ? -20.128 -11.001 30.777 1.00 98.38 616 THR A C 1
ATOM 4223 O O . THR A 1 616 ? -19.432 -10.656 29.832 1.00 98.38 616 THR A O 1
ATOM 4226 N N . VAL A 1 617 ? -20.305 -10.222 31.840 1.00 98.50 617 VAL A N 1
ATOM 4227 C CA . VAL A 1 617 ? -19.569 -8.970 32.041 1.00 98.50 617 VAL A CA 1
ATOM 4228 C C . VAL A 1 617 ? -18.854 -9.038 33.379 1.00 98.50 617 VAL A C 1
ATOM 4230 O O . VAL A 1 617 ? -19.502 -9.174 34.418 1.00 98.50 617 VAL A O 1
ATOM 4233 N N . THR A 1 618 ? -17.531 -8.926 33.355 1.00 98.50 618 THR A N 1
ATOM 4234 C CA . THR A 1 618 ? -16.687 -8.792 34.541 1.00 98.50 618 THR A CA 1
ATOM 4235 C C . THR A 1 618 ? -16.073 -7.401 34.539 1.00 98.50 618 THR A C 1
ATOM 4237 O O . THR A 1 618 ? -15.428 -7.005 33.576 1.00 98.50 618 THR A O 1
ATOM 4240 N N . ASN A 1 619 ? -16.276 -6.653 35.619 1.00 98.38 619 ASN A N 1
ATOM 4241 C CA . ASN A 1 619 ? -15.624 -5.371 35.838 1.00 98.38 619 ASN A CA 1
ATOM 4242 C C . ASN A 1 619 ? -14.777 -5.426 37.109 1.00 98.38 619 ASN A C 1
ATOM 4244 O O . ASN A 1 619 ? -15.310 -5.562 38.211 1.00 98.38 619 ASN A O 1
ATOM 4248 N N . SER A 1 620 ? -13.464 -5.293 36.964 1.00 98.31 620 SER A N 1
ATOM 4249 C CA . SER A 1 620 ? -12.525 -5.038 38.058 1.00 98.31 620 SER A CA 1
ATOM 4250 C C . SER A 1 620 ? -11.820 -3.686 37.961 1.00 98.31 620 SER A C 1
ATOM 4252 O O . SER A 1 620 ? -11.077 -3.351 38.886 1.00 98.31 620 SER A O 1
ATOM 4254 N N . GLY A 1 621 ? -12.054 -2.938 36.878 1.00 97.50 621 GLY A N 1
ATOM 4255 C CA . GLY A 1 621 ? -11.551 -1.587 36.638 1.00 97.50 621 GLY A CA 1
ATOM 4256 C C . GLY A 1 621 ? -12.593 -0.485 36.861 1.00 97.50 621 GLY A C 1
ATOM 4257 O O . GLY A 1 621 ? -13.602 -0.680 37.543 1.00 97.50 621 GLY A O 1
ATOM 4258 N N . ALA A 1 622 ? -12.342 0.696 36.298 1.00 98.31 622 ALA A N 1
ATOM 4259 C CA . ALA A 1 622 ? -13.226 1.850 36.423 1.00 98.31 622 ALA A CA 1
ATOM 4260 C C . ALA A 1 622 ? -14.088 2.019 35.170 1.00 98.31 622 ALA A C 1
ATOM 4262 O O . ALA A 1 622 ? -13.565 2.080 34.062 1.00 98.31 622 ALA A O 1
ATOM 4263 N N . VAL A 1 623 ? -15.400 2.147 35.355 1.00 98.62 623 VAL A N 1
ATOM 4264 C CA . VAL A 1 623 ? -16.360 2.438 34.285 1.00 98.62 623 VAL A CA 1
ATOM 4265 C C . VAL A 1 623 ? -17.053 3.763 34.580 1.00 98.62 623 VAL A C 1
ATOM 4267 O O . VAL A 1 623 ? -17.703 3.914 35.617 1.00 98.62 623 VAL A O 1
ATOM 4270 N N . GLY A 1 624 ? -16.922 4.726 33.673 1.00 97.94 624 GLY A N 1
ATOM 4271 C CA . GLY A 1 624 ? -17.595 6.020 33.708 1.00 97.94 624 GLY A CA 1
ATOM 4272 C C . GLY A 1 624 ? -18.504 6.199 32.495 1.00 97.94 624 GLY A C 1
ATOM 4273 O O . GLY A 1 624 ? -18.037 6.087 31.368 1.00 97.94 624 GLY A O 1
ATOM 4274 N N . ALA A 1 625 ? -19.782 6.502 32.716 1.00 97.62 625 ALA A N 1
ATOM 4275 C CA . ALA A 1 625 ? -20.738 6.859 31.669 1.00 97.62 625 ALA A CA 1
ATOM 4276 C C . ALA A 1 625 ? -21.405 8.203 32.001 1.00 97.62 625 ALA A C 1
ATOM 4278 O O . ALA A 1 625 ? -22.054 8.343 33.041 1.00 97.62 625 ALA A O 1
ATOM 4279 N N . TYR A 1 626 ? -21.249 9.198 31.129 1.00 97.62 626 TYR A N 1
ATOM 4280 C CA . TYR A 1 626 ? -21.660 10.580 31.371 1.00 97.62 626 TYR A CA 1
ATOM 4281 C C . TYR A 1 626 ? -22.496 11.139 30.206 1.00 97.62 626 TYR A C 1
ATOM 4283 O O . TYR A 1 626 ? -21.998 11.337 29.104 1.00 97.62 626 TYR A O 1
ATOM 4291 N N . ALA A 1 627 ? -23.777 11.416 30.455 1.00 95.88 627 ALA A N 1
ATOM 4292 C CA . ALA A 1 627 ? -24.749 11.985 29.518 1.00 95.88 627 ALA A CA 1
ATOM 4293 C C . ALA A 1 627 ? -25.507 13.166 30.173 1.00 95.88 627 ALA A C 1
ATOM 4295 O O . ALA A 1 627 ? -26.636 13.015 30.660 1.00 95.88 627 ALA A O 1
ATOM 4296 N N . PRO A 1 628 ? -24.899 14.366 30.244 1.00 91.38 628 PRO A N 1
ATOM 4297 C CA . PRO A 1 628 ? -25.381 15.458 31.093 1.00 91.38 628 PRO A CA 1
ATOM 4298 C C . PRO A 1 628 ? -26.602 16.213 30.558 1.00 91.38 628 PRO A C 1
ATOM 4300 O O . PRO A 1 628 ? -27.256 16.942 31.311 1.00 91.38 628 PRO A O 1
ATOM 4303 N N . THR A 1 629 ? -26.911 16.085 29.269 1.00 91.25 629 THR A N 1
ATOM 4304 C CA . THR A 1 629 ? -27.963 16.876 28.624 1.00 91.25 629 THR A CA 1
ATOM 4305 C C . THR A 1 629 ? -29.356 16.284 28.840 1.00 91.25 629 THR A C 1
ATOM 4307 O O . THR A 1 629 ? -29.556 15.071 28.849 1.00 91.25 629 THR A O 1
ATOM 4310 N N . HIS A 1 630 ? -30.350 17.168 28.981 1.00 82.19 630 HIS A N 1
ATOM 4311 C CA . HIS A 1 630 ? -31.750 16.806 29.198 1.00 82.19 630 HIS A CA 1
ATOM 4312 C C . HIS A 1 630 ? -32.274 15.872 28.101 1.00 82.19 630 HIS A C 1
ATOM 4314 O O . HIS A 1 630 ? -32.217 16.213 26.923 1.00 82.19 630 HIS A O 1
ATOM 4320 N N . GLY A 1 631 ? -32.861 14.740 28.497 1.00 83.25 631 GLY A N 1
ATOM 4321 C CA . GLY A 1 631 ? -33.470 13.779 27.573 1.00 83.25 631 GLY A CA 1
ATOM 4322 C C . GLY A 1 631 ? -32.687 12.477 27.416 1.00 83.25 631 GLY A C 1
ATOM 4323 O O . GLY A 1 631 ? -33.303 11.478 27.057 1.00 83.25 631 GLY A O 1
ATOM 4324 N N . TYR A 1 632 ? -31.406 12.448 27.785 1.00 89.94 632 TYR A N 1
ATOM 4325 C CA . TYR A 1 632 ? -30.530 11.293 27.575 1.00 89.94 632 TYR A CA 1
ATOM 4326 C C . TYR A 1 632 ? -30.223 10.535 28.864 1.00 89.94 632 TYR A C 1
ATOM 4328 O O . TYR A 1 632 ? -30.394 11.054 29.975 1.00 89.94 632 TYR A O 1
ATOM 4336 N N . PHE A 1 633 ? -29.811 9.282 28.707 1.00 91.44 633 PHE A N 1
ATOM 4337 C CA . PHE A 1 633 ? -29.480 8.398 29.816 1.00 91.44 633 PHE A CA 1
ATOM 4338 C C . PHE A 1 633 ? -28.019 7.954 29.767 1.00 91.44 633 PHE A C 1
ATOM 4340 O O . PHE A 1 633 ? -27.372 8.003 28.720 1.00 91.44 633 PHE A O 1
ATOM 4347 N N . ALA A 1 634 ? -27.520 7.519 30.920 1.00 94.25 634 ALA A N 1
ATOM 4348 C CA . ALA A 1 634 ? -26.217 6.891 31.042 1.00 94.25 634 ALA A CA 1
ATOM 4349 C C . ALA A 1 634 ? -26.354 5.537 31.738 1.00 94.25 634 ALA A C 1
ATOM 4351 O O . ALA A 1 634 ? -26.933 5.469 32.826 1.00 94.25 634 ALA A O 1
ATOM 4352 N N . ASP A 1 635 ? -25.784 4.500 31.130 1.00 95.75 635 ASP A N 1
ATOM 4353 C CA . ASP A 1 635 ? -25.681 3.167 31.721 1.00 95.75 635 ASP A CA 1
ATOM 4354 C C . ASP A 1 635 ? -24.205 2.775 31.841 1.00 95.75 635 ASP A C 1
ATOM 4356 O O . ASP A 1 635 ? -23.464 2.748 30.859 1.00 95.75 635 ASP A O 1
ATOM 4360 N N . GLY A 1 636 ? -23.757 2.461 33.054 1.00 95.19 636 GLY A N 1
ATOM 4361 C CA . GLY A 1 636 ? -22.409 1.953 33.285 1.00 95.19 636 GLY A CA 1
ATOM 4362 C C . GLY A 1 636 ? -22.233 0.573 32.657 1.00 95.19 636 GLY A C 1
ATOM 4363 O O . GLY A 1 636 ? -21.360 0.385 31.813 1.00 95.19 636 GLY A O 1
ATOM 4364 N N . ILE A 1 637 ? -23.100 -0.373 33.029 1.00 96.38 637 ILE A N 1
ATOM 4365 C CA . ILE A 1 637 ? -23.117 -1.730 32.480 1.00 96.38 637 ILE A CA 1
ATOM 4366 C C . ILE A 1 637 ? -24.526 -2.078 31.992 1.00 96.38 637 ILE A C 1
ATOM 4368 O O . ILE A 1 637 ? -25.479 -2.101 32.768 1.00 96.38 637 ILE A O 1
ATOM 4372 N N . PHE A 1 638 ? -24.644 -2.422 30.711 1.00 94.25 638 PHE A N 1
ATOM 4373 C CA . PHE A 1 638 ? -25.868 -2.924 30.100 1.00 94.25 638 PHE A CA 1
ATOM 4374 C C . PHE A 1 638 ? -25.624 -4.307 29.491 1.00 94.25 638 PHE A C 1
ATOM 4376 O O . PHE A 1 638 ? -24.884 -4.452 28.519 1.00 94.25 638 PHE A O 1
ATOM 4383 N N . ALA A 1 639 ? -26.254 -5.339 30.052 1.00 93.06 639 ALA A N 1
ATOM 4384 C CA . ALA A 1 639 ? -26.085 -6.716 29.601 1.00 93.06 639 ALA A CA 1
ATOM 4385 C C . ALA A 1 639 ? -27.424 -7.452 29.512 1.00 93.06 639 ALA A C 1
ATOM 4387 O O . ALA A 1 639 ? -28.250 -7.361 30.422 1.00 93.06 639 ALA A O 1
ATOM 4388 N N . TYR A 1 640 ? -27.629 -8.212 28.437 1.00 90.12 640 TYR A N 1
ATOM 4389 C CA . TYR A 1 640 ? -28.786 -9.096 28.277 1.00 90.12 640 TYR A CA 1
ATOM 4390 C C . TYR A 1 640 ? -28.454 -10.301 27.392 1.00 90.12 640 TYR A C 1
ATOM 4392 O O . TYR A 1 640 ? -27.499 -10.278 26.622 1.00 90.12 640 TYR A O 1
ATOM 4400 N N . GLY A 1 641 ? -29.222 -11.379 27.524 1.00 86.75 641 GLY A N 1
ATOM 4401 C CA . GLY A 1 641 ? -29.024 -12.632 26.793 1.00 86.75 641 GLY A CA 1
ATOM 4402 C C . GLY A 1 641 ? -29.828 -13.770 27.417 1.00 86.75 641 GLY A C 1
ATOM 4403 O O . GLY A 1 641 ? -30.588 -13.544 28.364 1.00 86.75 641 GLY A O 1
ATOM 4404 N N . ALA A 1 642 ? -29.669 -14.999 26.916 1.00 85.44 642 ALA A N 1
ATOM 4405 C CA . ALA A 1 642 ? -30.401 -16.156 27.445 1.00 85.44 642 ALA A CA 1
ATOM 4406 C C . ALA A 1 642 ? -29.996 -16.481 28.893 1.00 85.44 642 ALA A C 1
ATOM 4408 O O . ALA A 1 642 ? -30.850 -16.751 29.739 1.00 85.44 642 ALA A O 1
ATOM 4409 N N . THR A 1 643 ? -28.694 -16.407 29.184 1.00 93.69 643 THR A N 1
ATOM 4410 C CA . THR A 1 643 ? -28.135 -16.396 30.544 1.00 93.69 643 THR A CA 1
ATOM 4411 C C . THR A 1 643 ? -27.255 -15.166 30.680 1.00 93.69 643 THR A C 1
ATOM 4413 O O . THR A 1 643 ? -26.381 -14.962 29.851 1.00 93.69 643 THR A O 1
ATOM 4416 N N . THR A 1 644 ? -27.474 -14.334 31.699 1.00 97.00 644 THR A N 1
ATOM 4417 C CA . THR A 1 644 ? -26.699 -13.098 31.897 1.00 97.00 644 THR A CA 1
ATOM 4418 C C . THR A 1 644 ? -26.006 -13.121 33.254 1.00 97.00 644 THR A C 1
ATOM 4420 O O . THR A 1 644 ? -26.670 -13.203 34.287 1.00 97.00 644 THR A O 1
ATOM 4423 N N . ASN A 1 645 ? -24.677 -13.033 33.243 1.00 97.44 645 ASN A N 1
ATOM 4424 C CA . ASN A 1 645 ? -23.819 -12.995 34.421 1.00 97.44 645 ASN A CA 1
ATOM 4425 C C . ASN A 1 645 ? -23.068 -11.661 34.452 1.00 97.44 645 ASN A C 1
ATOM 4427 O O . ASN A 1 645 ? -22.168 -11.439 33.648 1.00 97.44 645 ASN A O 1
ATOM 4431 N N . VAL A 1 646 ? -23.409 -10.782 35.392 1.00 97.12 646 VAL A N 1
ATOM 4432 C CA . VAL A 1 646 ? -22.697 -9.513 35.596 1.00 97.12 646 VAL A CA 1
ATOM 4433 C C . VAL A 1 646 ? -21.999 -9.552 36.949 1.00 97.12 646 VAL A C 1
ATOM 4435 O O . VAL A 1 646 ? -22.641 -9.772 37.976 1.00 97.12 646 VAL A O 1
ATOM 4438 N N . THR A 1 647 ? -20.684 -9.350 36.946 1.00 97.62 647 THR A N 1
ATOM 4439 C CA . THR A 1 647 ? -19.838 -9.339 38.140 1.00 97.62 647 THR A CA 1
ATOM 4440 C C . THR A 1 647 ? -19.047 -8.041 38.196 1.00 97.62 647 THR A C 1
ATOM 4442 O O . THR A 1 647 ? -18.152 -7.822 37.389 1.00 97.62 647 THR A O 1
ATOM 4445 N N . ASN A 1 648 ? -19.323 -7.205 39.195 1.00 96.56 648 ASN A N 1
ATOM 4446 C CA . ASN A 1 648 ? -18.429 -6.116 39.582 1.00 96.56 648 ASN A CA 1
ATOM 4447 C C . ASN A 1 648 ? -17.581 -6.579 40.775 1.00 96.56 648 ASN A C 1
ATOM 4449 O O . ASN A 1 648 ? -18.132 -6.923 41.825 1.00 96.56 648 ASN A O 1
ATOM 4453 N N . THR A 1 649 ? -16.259 -6.645 40.619 1.00 96.50 649 THR A N 1
ATOM 4454 C CA . THR A 1 649 ? -15.353 -7.105 41.681 1.00 96.50 649 THR A CA 1
ATOM 4455 C C . THR A 1 649 ? -15.150 -6.021 42.745 1.00 96.50 649 THR A C 1
ATOM 4457 O O . THR A 1 649 ? -15.603 -4.888 42.606 1.00 96.50 649 THR A O 1
ATOM 4460 N N . ALA A 1 650 ? -14.442 -6.351 43.831 1.00 92.38 650 ALA A N 1
ATOM 4461 C CA . ALA A 1 650 ? -14.180 -5.408 44.921 1.00 92.38 650 ALA A CA 1
ATOM 4462 C C . ALA A 1 650 ? -13.348 -4.177 44.505 1.00 92.38 650 ALA A C 1
ATOM 4464 O O . ALA A 1 650 ? -13.388 -3.166 45.203 1.00 92.38 650 ALA A O 1
ATOM 4465 N N . THR A 1 651 ? -12.584 -4.266 43.411 1.00 93.50 651 THR A N 1
ATOM 4466 C CA . THR A 1 651 ? -11.802 -3.146 42.859 1.00 93.50 651 THR A CA 1
ATOM 4467 C C . THR A 1 651 ? -12.549 -2.396 41.761 1.00 93.50 651 THR A C 1
ATOM 4469 O O . THR A 1 651 ? -12.164 -1.277 41.437 1.00 93.50 651 THR A O 1
ATOM 4472 N N . GLY A 1 652 ? -13.612 -2.995 41.212 1.00 94.81 652 GLY A N 1
ATOM 4473 C CA . GLY A 1 652 ? -14.397 -2.413 40.137 1.00 94.81 652 GLY A CA 1
ATOM 4474 C C . GLY A 1 652 ? -15.238 -1.233 40.616 1.00 94.81 652 GLY A C 1
ATOM 4475 O O . GLY A 1 652 ? -15.968 -1.342 41.608 1.00 94.81 652 GLY A O 1
ATOM 4476 N N . THR A 1 653 ? -15.166 -0.110 39.903 1.00 97.50 653 THR A N 1
ATOM 4477 C CA . THR A 1 653 ? -16.027 1.057 40.128 1.00 97.50 653 THR A CA 1
ATOM 4478 C C . THR A 1 653 ? -16.907 1.302 38.913 1.00 97.50 653 THR A C 1
ATOM 4480 O O . THR A 1 653 ? -16.473 1.142 37.775 1.00 97.50 653 THR A O 1
ATOM 4483 N N . VAL A 1 654 ? -18.157 1.697 39.160 1.00 97.69 654 VAL A N 1
ATOM 4484 C CA . VAL A 1 654 ? -19.091 2.108 38.111 1.00 97.69 654 VAL A CA 1
ATOM 4485 C C . VAL A 1 654 ? -19.710 3.438 38.511 1.00 97.69 654 VAL A C 1
ATOM 4487 O O . VAL A 1 654 ? -20.293 3.565 39.589 1.00 97.69 654 VAL A O 1
ATOM 4490 N N . THR A 1 655 ? -19.556 4.439 37.652 1.00 96.69 655 THR A N 1
ATOM 4491 C CA . THR A 1 655 ? -20.137 5.772 37.809 1.00 96.69 655 THR A CA 1
ATOM 4492 C C . THR A 1 655 ? -20.969 6.083 36.578 1.00 96.69 655 THR A C 1
ATOM 4494 O O . THR A 1 655 ? -20.435 6.180 35.479 1.00 96.69 655 THR A O 1
ATOM 4497 N N . ALA A 1 656 ? -22.273 6.264 36.764 1.00 96.06 656 ALA A N 1
ATOM 4498 C CA . ALA A 1 656 ? -23.179 6.681 35.706 1.00 96.06 656 ALA A CA 1
ATOM 4499 C C . ALA A 1 656 ? -23.855 7.996 36.088 1.00 96.06 656 ALA A C 1
ATOM 4501 O O . ALA A 1 656 ? -24.369 8.145 37.199 1.00 96.06 656 ALA A O 1
ATOM 4502 N N . TYR A 1 657 ? -23.864 8.942 35.157 1.00 95.62 657 TYR A N 1
ATOM 4503 C CA . TYR A 1 657 ? -24.571 10.207 35.281 1.00 95.62 657 TYR A CA 1
ATOM 4504 C C . TYR A 1 657 ? -25.286 10.505 33.972 1.00 95.62 657 TYR A C 1
ATOM 4506 O O . TYR A 1 657 ? -24.687 10.949 33.002 1.00 95.62 657 TYR A O 1
ATOM 4514 N N . GLY A 1 658 ? -26.583 10.259 33.948 1.00 90.62 658 GLY A N 1
ATOM 4515 C CA . GLY A 1 658 ? -27.483 10.622 32.872 1.00 90.62 658 GLY A CA 1
ATOM 4516 C C . GLY A 1 658 ? -28.608 11.492 33.406 1.00 90.62 658 GLY A C 1
ATOM 4517 O O . GLY A 1 658 ? -29.157 11.238 34.483 1.00 90.62 658 GLY A O 1
ATOM 4518 N N . HIS A 1 659 ? -28.960 12.530 32.652 1.00 90.38 659 HIS A N 1
ATOM 4519 C CA . HIS A 1 659 ? -29.962 13.497 33.087 1.00 90.38 659 HIS A CA 1
ATOM 4520 C C . HIS A 1 659 ? -31.347 12.866 33.299 1.00 90.38 659 HIS A C 1
ATOM 4522 O O . HIS A 1 659 ? -32.037 13.169 34.273 1.00 90.38 659 HIS A O 1
ATOM 4528 N N . SER A 1 660 ? -31.799 12.037 32.354 1.00 87.12 660 SER A N 1
ATOM 4529 C CA . SER A 1 660 ? -33.122 11.402 32.421 1.00 87.12 660 SER A CA 1
ATOM 4530 C C . SER A 1 660 ? -33.105 10.103 33.222 1.00 87.12 660 SER A C 1
ATOM 4532 O O . SER A 1 660 ? -34.088 9.769 33.881 1.00 87.12 660 SER A O 1
ATOM 4534 N N . TRP A 1 661 ? -32.004 9.360 33.134 1.00 88.56 661 TRP A N 1
ATOM 4535 C CA . TRP A 1 661 ? -31.806 8.065 33.774 1.00 88.56 661 TRP A CA 1
ATOM 4536 C C . TRP A 1 661 ? -30.308 7.843 33.971 1.00 88.56 661 TRP A C 1
ATOM 4538 O O . TRP A 1 661 ? -29.515 8.135 33.080 1.00 88.56 661 TRP A O 1
ATOM 4548 N N . SER A 1 662 ? -29.938 7.298 35.129 1.00 91.62 662 SER A N 1
ATOM 4549 C CA . SER A 1 662 ? -28.591 6.789 35.406 1.00 91.62 662 SER A CA 1
ATOM 4550 C C . SER A 1 662 ? -28.702 5.385 36.002 1.00 91.62 662 SER A C 1
ATOM 4552 O O . SER A 1 662 ? -29.377 5.235 37.024 1.00 91.62 662 SER A O 1
ATOM 4554 N N . ALA A 1 663 ? -28.043 4.386 35.414 1.00 89.38 663 ALA A N 1
ATOM 4555 C CA . ALA A 1 663 ? -27.883 3.063 36.023 1.00 89.38 663 ALA A CA 1
ATOM 4556 C C . ALA A 1 663 ? -26.424 2.599 35.960 1.00 89.38 663 ALA A C 1
ATOM 4558 O O . ALA A 1 663 ? -25.691 2.953 35.042 1.00 89.38 663 ALA A O 1
ATOM 4559 N N . GLY A 1 664 ? -25.994 1.845 36.972 1.00 82.31 664 GLY A N 1
ATOM 4560 C CA . GLY A 1 664 ? -24.630 1.331 37.115 1.00 82.31 664 GLY A CA 1
ATOM 4561 C C . GLY A 1 664 ? -24.611 -0.179 37.217 1.00 82.31 664 GLY A C 1
ATOM 4562 O O . GLY A 1 664 ? -25.591 -0.727 37.776 1.00 82.31 664 GLY A O 1
#

Secondary structure (DSSP, 8-state):
--------------------HHHHHHHHHHHHHHHHHHS-SS-----------------------S--S----TTTS----SPPPSS-EEEEEEEEEESS-EEEEE-S-EEEEESSSEEEEEEEEESS-EEEEEEEEEEEEE-TT--EEEEEEEESSEEEEEEEEEEEEESSSS-EEEEEEEESSEEEEEEEEEEEEEESSSSEEEEEEEEESSS-EEEEE-TT-EEEEEE-TT-EEEEEEEEESSS-EEEEESSEEEEEESSS-EEEEEEEESSS-EEEEE-SEEEEEESSS-EEEEEEEESSSEEEEEE-SSS-EEEEESS-EEEEEEEESSEEEEEE-S-EEEEE---S---------SS---TT-EEEEEEEESSEEEEEE-SEEEEEESSS-EEEEEEEESSS-EEEEE-SEEEEEE-SSS-EEEEEEEETT-EEEEE-SEEEEEESSSS-EEEEEEEESSS-EEEEE-TT-EEEEEE-SS--EEEEEEEESSS-EEEEE-SEEEEEESSS-EEEEEEEESSS-EEEEESSEEEEEESSS-EEEEEEEESSS-EEEEESSEEEEEESS-EEEEEEEESSS-EEEEE-SEEEEEESSS-EEEEEEEEEEEEEEEE-SEEEEEE-STT-EEEEEEEEEEEEEEEE-TT-EEEEEESSEEE-

Sequence (664 aa):
MNDNRNVNRTANTARQIKLAPMTRAVRSVLAASALTLALGATSGTAAAAAHRVPVAHALQLQRAAIDFAPVHDPSLVVGGGMGAPVMSLVSGGGVGSVGGDVTGTVGTTVHTYSNTDNVAAYYVSTTGDVDITNTGHQHGNSGGVYNATGILVYAGGTATVDSYQARAYAFGDGNATGIHVDGAAGASVTVTDYADAYTFGNGTATGVNVYSYAGDAAATVSAGGRVAAYGEAGGNAVGIVAGSYYGNASITNSGTVNATAYDGNAIGMVASSTYGDASVSTSGQVNVSSTYGNATGVGAYSTYGSVTVTNSGDSGIYVSAGGSATGISVYGATGATVTNSADIEVTSNVEGGGEGGQYYGFATLVPGDAAGMYIVSGGNISTGNLGNLNITSLAGNAYGIYALSLGGTTTVTNSGTIYSYAMGNGDATGIFAAGDQGATVTNSNIVYAYTAGNGDATGINAYGNNGDANVTNSSTGDVSVVAFFNGDGTGILAQSHYDNASIDNSGSVDAYAYNGDAIGAMAVSGGGNASNDNSGTISVESQYGYAAGMVVASADGNASAINSGDVEVHAYLNGFGVFAQSTSGDASIDNSNIVYVESAFGNAIGLYANSGGTTTVTNSGAVGAYAPTHGYFADGIFAYGATTNVTNTATGTVTAYGHSWSAG